Protein AF-0000000083955593 (afdb_homodimer)

Radius of gyration: 28.91 Å; Cα contacts (8 Å, |Δi|>4): 1420; chains: 2; bounding box: 57×105×72 Å

pLDDT: mean 96.42, std 5.98, range [35.53, 98.94]

Foldseek 3Di:
DPPPPQAEEEELDDLPLAVVLVVVLVVRHHYHYDPAQAQVSVLVCLVPVVQQHAEYEYEPVSCRGNNAADLVSLVRHHLNHAEYFYLAPARVSYDVVNCVVSRHFYFYFDQLLQQLLLVQQVVLQCCLQQVVVVVVVLVVVVNCVVCVVVVHDSDDGGHFQAPFEEEEEDCDSNNLSNCVVCVVRHHPAYEYEDPDDDDCVSCPRYHYDDLLVRQQGHQEYEYADEDDPVQFQCAEPVSLVSHAQQREYEYSYEQRSHPVVCQLVCCVVRSHNAYEYAYHHDPPDDDCSQCVGRSYHYHPNCSQVDSSSSNVSSSLSSQQVVCCSVPVGGPGTDPVCPPVD/DPPPPQAEEEELDDLPLAVVLVVVLVVRHHYHYDPAQAQVSVLVCLVPVVQQHAEYEYEPVSCRGNNAADLVSLVRHHLNHAEYEYLAPDRVSYDVVNCVVSRHFYFYFDQLLQQLLLVQQVVLQCCLQQVVVVVVVLVVVVQCVVCVVVVHDSDDGGHFQAPFEEEEEDCDSNNLSNCVVCVVRHHPAYEYEDPDDDDCVSCPRYHYDDLLVRQQGHQEYEYADEDDPVQFQCAEPVSLVSHAQQREYEYSYEQRSHPVVCQLVCCVVRSHNAYEYAYHHDPPDDDCSQCVGRSYHYHPNCSQVDSSSSNVSSSLSSQQVVCCSVPVGGPGTDPVCPPVD

Organism: NCBI:txid5486

Solvent-accessible surface area (backbone atoms only — not comparable to full-atom values): 34861 Å² total; per-residue (Å²): 129,87,72,71,77,72,45,23,33,35,27,54,49,84,56,82,68,26,55,71,55,51,55,58,47,48,74,69,28,47,75,40,75,60,78,54,74,29,38,70,49,34,55,55,32,22,67,53,86,41,37,69,31,25,32,36,39,35,39,77,75,24,40,70,25,53,42,60,46,33,60,70,51,51,70,45,51,32,90,53,39,40,38,38,28,34,49,32,70,71,58,86,57,46,48,60,65,49,33,50,75,70,65,29,48,48,28,43,32,62,73,52,48,15,59,45,34,20,52,45,46,51,40,33,51,48,33,28,43,41,35,44,60,56,32,25,52,36,43,77,69,58,41,33,44,58,23,53,77,68,76,40,72,71,57,80,78,24,42,56,45,61,84,28,29,40,28,30,41,20,59,53,70,40,29,44,41,34,48,58,37,49,59,63,60,46,45,70,39,43,35,30,29,56,97,61,83,69,55,68,85,74,38,64,85,44,41,83,48,55,66,66,56,46,35,51,62,26,42,29,40,39,39,45,48,77,73,47,88,85,31,48,38,55,44,28,70,69,52,55,66,51,30,34,78,41,22,31,42,30,36,67,46,48,21,46,26,35,40,63,85,48,45,51,62,37,40,75,71,37,43,32,49,17,37,12,29,30,42,48,65,52,68,63,54,74,59,65,74,50,62,69,38,80,42,39,43,52,36,71,60,50,40,52,48,17,54,58,35,44,23,43,31,43,39,46,33,52,46,23,51,50,33,24,76,73,70,76,42,56,73,42,65,38,78,92,51,65,86,73,117,127,85,73,72,79,71,46,23,33,36,26,55,50,83,59,82,69,27,54,69,56,50,55,59,46,48,75,70,27,46,78,39,74,60,77,54,74,29,39,70,50,34,55,55,31,22,67,56,86,41,38,68,30,25,31,37,38,35,40,77,75,24,39,70,26,52,43,59,46,33,61,71,50,50,72,46,51,31,90,52,40,39,37,38,29,33,48,30,71,70,58,86,58,44,50,60,64,50,35,50,75,70,64,29,49,48,28,42,32,62,73,53,47,15,58,43,33,21,54,43,46,52,40,32,50,48,33,26,43,41,33,44,58,56,31,25,52,38,42,76,70,61,41,33,45,57,23,51,75,67,76,41,72,72,58,79,78,24,45,55,44,62,84,28,29,39,27,31,40,21,61,52,72,39,28,42,41,35,47,58,38,49,60,62,61,46,45,69,39,42,36,31,30,55,100,61,82,69,55,69,85,73,39,63,85,44,40,83,46,53,66,68,55,47,35,50,60,25,44,30,40,39,37,45,46,76,74,46,90,83,32,48,38,54,43,29,70,68,53,55,65,51,30,34,78,43,22,30,42,31,36,67,46,49,21,46,27,34,40,64,85,48,45,51,62,38,40,75,70,37,44,32,48,16,37,11,27,31,45,48,65,50,66,64,54,73,58,64,74,48,63,68,38,80,41,40,44,52,36,73,61,50,41,51,47,18,55,59,34,44,24,44,30,43,39,47,34,51,47,24,52,50,34,24,76,72,69,75,42,56,72,41,64,38,78,92,51,63,86,72,116

Secondary structure (DSSP, 8-state):
------EEEEESS--TT-HHHHHHHTTTEEEEE----SHHHHHHHHTTTTTT--EEEE-GGGHHHH--B-HHHHHHS-TT--EEEESSS--TTB-HHHHHHTT-EEE---HHHHHHHHHHHHHHHHHHHHTHHHHHHHHHTTHHHHHHHTT--SS--B--SBT-EEEEE--SHHHHHHHHHHGGGTBSEEEEE-SSPPPHHHHTT-EE--HHHHHHH-SEEEE-PPPSTTTTT-BSHHHHHTSPTTEEEEE-S-GGGB-GGGHHHHHHTTSEEEEEES--TTTT---HHHHTSTTEEE-SS-TT-BHHHHHHHHHHHHHHHHHHHHHSS-SSB-GGGTTT-/----PPEEEEESS--TT-HHHHHHHTTTEEEEE----SHHHHHHHHTTTTTT--EEEE-GGGHHHH--B-HHHHHHS-TT--EEEESSS--TTB-HHHHHHTT-EEE---HHHHHHHHHHHHHHHHHHHHTHHHHHHHHHTTHHHHHHHTT--SS--B--SBT-EEEEE--SHHHHHHHHHHGGGTBSEEEEE-SSPPPHHHHTT-EE--HHHHHHH-SEEEE-PPPSTTTTT-BSHHHHHTSPTTEEEEE-S-GGGB-GGGHHHHHHTTSEEEEEES--TTTT---HHHHTSTTEEE-SS-TT-BHHHHHHHHHHHHHHHHHHHHHSS-SSB-GGGTTT-

Structure (mmCIF, N/CA/C/O backbone):
data_AF-0000000083955593-model_v1
#
loop_
_entity.id
_entity.type
_entity.pdbx_description
1 polymer 'Glyoxylate reductase 1'
#
loop_
_atom_site.group_PDB
_atom_site.id
_atom_site.type_symbol
_atom_site.label_atom_id
_atom_site.label_alt_id
_atom_site.label_comp_id
_atom_site.label_asym_id
_atom_site.label_entity_id
_atom_site.label_seq_id
_atom_site.pdbx_PDB_ins_code
_atom_site.Cartn_x
_atom_site.Cartn_y
_atom_site.Cartn_z
_atom_site.occupancy
_atom_site.B_iso_or_equiv
_atom_site.auth_seq_id
_atom_site.auth_comp_id
_atom_site.auth_asym_id
_atom_site.auth_atom_id
_atom_site.pdbx_PDB_model_num
ATOM 1 N N . MET A 1 1 ? 8.953 58.156 4.898 1 35.53 1 MET A N 1
ATOM 2 C CA . MET A 1 1 ? 8.812 56.781 4.457 1 35.53 1 MET A CA 1
ATOM 3 C C . MET A 1 1 ? 8.219 55.906 5.562 1 35.53 1 MET A C 1
ATOM 5 O O . MET A 1 1 ? 8.844 55.719 6.609 1 35.53 1 MET A O 1
ATOM 9 N N . THR A 1 2 ? 7 55.969 6.008 1 41.25 2 THR A N 1
ATOM 10 C CA . THR A 1 2 ? 6.309 55.406 7.164 1 41.25 2 THR A CA 1
ATOM 11 C C . THR A 1 2 ? 6.621 53.906 7.316 1 41.25 2 THR A C 1
ATOM 13 O O . THR A 1 2 ? 6.234 53.094 6.469 1 41.25 2 THR A O 1
ATOM 16 N N . THR A 1 3 ? 7.699 53.469 7.809 1 50.41 3 THR A N 1
ATOM 17 C CA . THR A 1 3 ? 8.312 52.125 7.84 1 50.41 3 THR A CA 1
ATOM 18 C C . THR A 1 3 ? 7.359 51.125 8.445 1 50.41 3 THR A C 1
ATOM 20 O O . THR A 1 3 ? 6.859 51.312 9.562 1 50.41 3 THR A O 1
ATOM 23 N N . LYS A 1 4 ? 6.516 50.5 7.645 1 64.75 4 LYS A N 1
ATOM 24 C CA . LYS A 1 4 ? 5.605 49.469 8.133 1 64.75 4 LYS A CA 1
ATOM 25 C C . LYS A 1 4 ? 6.258 48.625 9.234 1 64.75 4 LYS A C 1
ATOM 27 O O . LYS A 1 4 ? 7.41 48.219 9.102 1 64.75 4 LYS A O 1
ATOM 32 N N . PRO A 1 5 ? 5.566 48.688 10.422 1 82.88 5 PRO A N 1
ATOM 33 C CA . PRO A 1 5 ? 6.137 47.875 11.523 1 82.88 5 PRO A CA 1
ATOM 34 C C . PRO A 1 5 ? 6.52 46.469 11.094 1 82.88 5 PRO A C 1
ATOM 36 O O . PRO A 1 5 ? 5.875 45.906 10.211 1 82.88 5 PRO A O 1
ATOM 39 N N . ARG A 1 6 ? 7.656 46.094 11.438 1 93.44 6 ARG A N 1
ATOM 40 C CA . ARG A 1 6 ? 8.195 44.781 11.156 1 93.44 6 ARG A CA 1
ATOM 41 C C . ARG A 1 6 ? 7.258 43.688 11.656 1 93.44 6 ARG A C 1
ATOM 43 O O . ARG A 1 6 ? 6.75 43.781 12.781 1 93.44 6 ARG A O 1
ATOM 50 N N . ALA A 1 7 ? 6.926 42.75 10.812 1 97.81 7 ALA A N 1
ATOM 51 C CA . ALA A 1 7 ? 6.047 41.625 11.172 1 97.81 7 ALA A CA 1
ATOM 52 C C . ALA A 1 7 ? 6.594 40.875 12.367 1 97.81 7 ALA A C 1
ATOM 54 O O . ALA A 1 7 ? 7.809 40.719 12.508 1 97.81 7 ALA A O 1
ATOM 55 N N . LYS A 1 8 ? 5.703 40.5 13.273 1 98.62 8 LYS A N 1
ATOM 56 C CA . LYS A 1 8 ? 6.043 39.688 14.438 1 98.62 8 LYS A CA 1
ATOM 57 C C . LYS A 1 8 ? 5.27 38.375 14.438 1 98.62 8 LYS A C 1
ATOM 59 O O . LYS A 1 8 ? 4.047 38.375 14.609 1 98.62 8 LYS A O 1
ATOM 64 N N . VAL A 1 9 ? 6.035 37.281 14.305 1 98.75 9 VAL A N 1
ATOM 65 C CA . VAL A 1 9 ? 5.434 35.938 14.148 1 98.75 9 VAL A CA 1
ATOM 66 C C . VAL A 1 9 ? 5.562 35.156 15.461 1 98.75 9 VAL A C 1
ATOM 68 O O . VAL A 1 9 ? 6.672 34.906 15.922 1 98.75 9 VAL A O 1
ATOM 71 N N . LEU A 1 10 ? 4.441 34.844 16.047 1 98.69 10 LEU A N 1
ATOM 72 C CA . LEU A 1 10 ? 4.426 34 17.219 1 98.69 10 LEU A CA 1
ATOM 73 C C . LEU A 1 10 ? 4.34 32.531 16.844 1 98.69 10 LEU A C 1
ATOM 75 O O . LEU A 1 10 ? 3.375 32.094 16.188 1 98.69 10 LEU A O 1
ATOM 79 N N . ARG A 1 11 ? 5.316 31.766 17.219 1 97.31 11 ARG A N 1
ATOM 80 C CA . ARG A 1 11 ? 5.32 30.312 17.031 1 97.31 11 ARG A CA 1
ATOM 81 C C . ARG A 1 11 ? 4.855 29.594 18.281 1 97.31 11 ARG A C 1
ATOM 83 O O . ARG A 1 11 ? 5.5 29.672 19.328 1 97.31 11 ARG A O 1
ATOM 90 N N . THR A 1 12 ? 3.771 28.875 18.109 1 96.44 12 THR A N 1
ATOM 91 C CA . THR A 1 12 ? 3.283 28.141 19.281 1 96.44 12 THR A CA 1
ATOM 92 C C . THR A 1 12 ? 3.793 26.703 19.266 1 96.44 12 THR A C 1
ATOM 94 O O . THR A 1 12 ? 3.457 25.906 20.141 1 96.44 12 THR A O 1
ATOM 97 N N . SER A 1 13 ? 4.523 26.297 18.266 1 93.06 13 SER A N 1
ATOM 98 C CA . SER A 1 13 ? 5.207 25 18.125 1 93.06 13 SER A CA 1
ATOM 99 C C . SER A 1 13 ? 6.609 25.188 17.562 1 93.06 13 SER A C 1
ATOM 101 O O . SER A 1 13 ? 6.887 26.172 16.875 1 93.06 13 SER A O 1
ATOM 103 N N . PRO A 1 14 ? 7.5 24.328 17.844 1 90.56 14 PRO A N 1
ATOM 104 C CA . PRO A 1 14 ? 8.898 24.531 17.453 1 90.56 14 PRO A CA 1
ATOM 105 C C . PRO A 1 14 ? 9.117 24.406 15.945 1 90.56 14 PRO A C 1
ATOM 107 O O . PRO A 1 14 ? 10.031 25.031 15.398 1 90.56 14 PRO A O 1
ATOM 110 N N . PHE A 1 15 ? 8.383 23.609 15.234 1 95 15 PHE A N 1
ATOM 111 C CA . PHE A 1 15 ? 8.578 23.375 13.805 1 95 15 PHE A CA 1
ATOM 112 C C . PHE A 1 15 ? 10.023 22.969 13.516 1 95 15 PHE A C 1
ATOM 114 O O . PHE A 1 15 ? 10.68 23.578 12.672 1 95 15 PHE A O 1
ATOM 121 N N . SER A 1 16 ? 10.477 21.922 14.062 1 93.81 16 SER A N 1
ATOM 122 C CA . SER A 1 16 ? 11.883 21.578 14.203 1 93.81 16 SER A CA 1
ATOM 123 C C . SER A 1 16 ? 12.461 21.078 12.875 1 93.81 16 SER A C 1
ATOM 125 O O . SER A 1 16 ? 13.688 21.016 12.719 1 93.81 16 SER A O 1
ATOM 127 N N . LEU A 1 17 ? 11.68 20.828 11.875 1 96.38 17 LEU A N 1
ATOM 128 C CA . LEU A 1 17 ? 12.188 20.234 10.648 1 96.38 17 LEU A CA 1
ATOM 129 C C . LEU A 1 17 ? 12.367 21.297 9.562 1 96.38 17 LEU A C 1
ATOM 131 O O . LEU A 1 17 ? 12.781 20.984 8.445 1 96.38 17 LEU A O 1
ATOM 135 N N . SER A 1 18 ? 12.062 22.562 9.875 1 97.75 18 SER A N 1
ATOM 136 C CA . SER A 1 18 ? 12.086 23.594 8.844 1 97.75 18 SER A CA 1
ATOM 137 C C . SER A 1 18 ? 12.883 24.812 9.312 1 97.75 18 SER A C 1
ATOM 139 O O . SER A 1 18 ? 12.531 25.953 9 1 97.75 18 SER A O 1
ATOM 141 N N . GLU A 1 19 ? 13.914 24.625 10.047 1 96.75 19 GLU A N 1
ATOM 142 C CA . GLU A 1 19 ? 14.703 25.703 10.625 1 96.75 19 GLU A CA 1
ATOM 143 C C . GLU A 1 19 ? 15.25 26.625 9.539 1 96.75 19 GLU A C 1
ATOM 145 O O . GLU A 1 19 ? 15.281 27.844 9.719 1 96.75 19 GLU A O 1
ATOM 150 N N . SER A 1 20 ? 15.688 26.062 8.445 1 97.31 20 SER A N 1
ATOM 151 C CA . SER A 1 20 ? 16.25 26.859 7.367 1 97.31 20 SER A CA 1
ATOM 152 C C . SER A 1 20 ? 15.219 27.859 6.836 1 97.31 20 SER A C 1
ATOM 154 O O . SER A 1 20 ? 15.547 29.016 6.547 1 97.31 20 SER A O 1
ATOM 156 N N . LYS A 1 21 ? 14.047 27.375 6.734 1 97.88 21 LYS A N 1
ATOM 157 C CA . LYS A 1 21 ? 12.984 28.25 6.23 1 97.88 21 LYS A CA 1
ATOM 158 C C . LYS A 1 21 ? 12.648 29.344 7.234 1 97.88 21 LYS A C 1
ATOM 160 O O . LYS A 1 21 ? 12.383 30.484 6.848 1 97.88 21 LYS A O 1
ATOM 165 N N . TRP A 1 22 ? 12.68 29.062 8.484 1 98 22 TRP A N 1
ATOM 166 C CA . TRP A 1 22 ? 12.445 30.047 9.531 1 98 22 TRP A CA 1
ATOM 167 C C . TRP A 1 22 ? 13.562 31.078 9.57 1 98 22 TRP A C 1
ATOM 169 O O . TRP A 1 22 ? 13.312 32.281 9.797 1 98 22 TRP A O 1
ATOM 179 N N . ASN A 1 23 ? 14.742 30.578 9.328 1 97.75 23 ASN A N 1
ATOM 180 C CA . ASN A 1 23 ? 15.867 31.5 9.258 1 97.75 23 ASN A CA 1
ATOM 181 C C . ASN A 1 23 ? 15.711 32.5 8.125 1 97.75 23 ASN A C 1
ATOM 183 O O . ASN A 1 23 ? 16.062 33.688 8.266 1 97.75 23 ASN A O 1
ATOM 187 N N . GLU A 1 24 ? 15.242 32.031 7.066 1 98.12 24 GLU A N 1
ATOM 188 C CA . GLU A 1 24 ? 14.961 32.938 5.961 1 98.12 24 GLU A CA 1
ATOM 189 C C . GLU A 1 24 ? 13.883 33.969 6.344 1 98.12 24 GLU A C 1
ATOM 191 O O . GLU A 1 24 ? 13.984 35.156 5.996 1 98.12 24 GLU A O 1
ATOM 196 N N . LEU A 1 25 ? 12.883 33.5 7.039 1 98.25 25 LEU A N 1
ATOM 197 C CA . LEU A 1 25 ? 11.797 34.375 7.441 1 98.25 25 LEU A CA 1
ATOM 198 C C . LEU A 1 25 ? 12.297 35.438 8.406 1 98.25 25 LEU A C 1
ATOM 200 O O . LEU A 1 25 ? 11.82 36.594 8.383 1 98.25 25 LEU A O 1
ATOM 204 N N . ARG A 1 26 ? 13.281 35.125 9.203 1 97.94 26 ARG A N 1
ATOM 205 C CA . ARG A 1 26 ? 13.82 36.031 10.211 1 97.94 26 ARG A CA 1
ATOM 206 C C . ARG A 1 26 ? 14.469 37.25 9.562 1 97.94 26 ARG A C 1
ATOM 208 O O . ARG A 1 26 ? 14.664 38.281 10.219 1 97.94 26 ARG A O 1
ATOM 215 N N . LYS A 1 27 ? 14.719 37.156 8.336 1 97.69 27 LYS A N 1
ATOM 216 C CA . LYS A 1 27 ? 15.289 38.281 7.613 1 97.69 27 LYS A CA 1
ATOM 217 C C . LYS A 1 27 ? 14.25 39.375 7.426 1 97.69 27 LYS A C 1
ATOM 219 O O . LYS A 1 27 ? 14.602 40.562 7.281 1 97.69 27 LYS A O 1
ATOM 224 N N . ILE A 1 28 ? 13.031 39.031 7.504 1 97.38 28 ILE A N 1
ATOM 225 C CA . ILE A 1 28 ? 12.023 40.031 7.168 1 97.38 28 ILE A CA 1
ATOM 226 C C . ILE A 1 28 ? 11 40.125 8.297 1 97.38 28 ILE A C 1
ATOM 228 O O . ILE A 1 28 ? 10.086 40.969 8.242 1 97.38 28 ILE A O 1
ATOM 232 N N . ALA A 1 29 ? 11.125 39.281 9.336 1 98.38 29 ALA A N 1
ATOM 233 C CA . ALA A 1 29 ? 10.164 39.281 10.438 1 98.38 29 ALA A CA 1
ATOM 234 C C . ALA A 1 29 ? 10.836 38.875 11.742 1 98.38 29 ALA A C 1
ATOM 236 O O . ALA A 1 29 ? 11.891 38.219 11.742 1 98.38 29 ALA A O 1
ATOM 237 N N . ASP A 1 30 ? 10.258 39.344 12.852 1 98.31 30 ASP A N 1
ATOM 238 C CA . ASP A 1 30 ? 10.648 38.844 14.172 1 98.31 30 ASP A CA 1
ATOM 239 C C . ASP A 1 30 ? 9.883 37.594 14.523 1 98.31 30 ASP A C 1
ATOM 241 O O . ASP A 1 30 ? 8.648 37.594 14.586 1 98.31 30 ASP A O 1
ATOM 245 N N . VAL A 1 31 ? 10.641 36.5 14.719 1 98.19 31 VAL A N 1
ATOM 246 C CA . VAL A 1 31 ? 10.016 35.25 15.102 1 98.19 31 VAL A CA 1
ATOM 247 C C . VAL A 1 31 ? 10.156 35.031 16.609 1 98.19 31 VAL A C 1
ATOM 249 O O . VAL A 1 31 ? 11.266 35.062 17.141 1 98.19 31 VAL A O 1
ATOM 252 N N . ILE A 1 32 ? 9 34.906 17.234 1 97.31 32 ILE A N 1
ATOM 253 C CA . ILE A 1 32 ? 8.953 34.781 18.688 1 97.31 32 ILE A CA 1
ATOM 254 C C . ILE A 1 32 ? 8.406 33.406 19.062 1 97.31 32 ILE A C 1
ATOM 256 O O . ILE A 1 32 ? 7.348 33 18.578 1 97.31 32 ILE A O 1
ATOM 260 N N . ASP A 1 33 ? 9.109 32.688 19.953 1 97.19 33 ASP A N 1
ATOM 261 C CA . ASP A 1 33 ? 8.625 31.422 20.453 1 97.19 33 ASP A CA 1
ATOM 262 C C . ASP A 1 33 ? 7.664 31.609 21.641 1 97.19 33 ASP A C 1
ATOM 264 O O . ASP A 1 33 ? 7.957 32.375 22.562 1 97.19 33 ASP A O 1
ATOM 268 N N . CYS A 1 34 ? 6.586 30.984 21.531 1 97.69 34 CYS A N 1
ATOM 269 C CA . CYS A 1 34 ? 5.598 31.078 22.594 1 97.69 34 CYS A CA 1
ATOM 270 C C . CYS A 1 34 ? 6.121 30.469 23.891 1 97.69 34 CYS A C 1
ATOM 272 O O . CYS A 1 34 ? 6.625 29.344 23.891 1 97.69 34 CYS A O 1
ATOM 274 N N . GLU A 1 35 ? 5.945 31.188 24.984 1 97.12 35 GLU A N 1
ATOM 275 C CA . GLU A 1 35 ? 6.426 30.719 26.281 1 97.12 35 GLU A CA 1
ATOM 276 C C . GLU A 1 35 ? 5.266 30.391 27.219 1 97.12 35 GLU A C 1
ATOM 278 O O . GLU A 1 35 ? 5.473 29.859 28.312 1 97.12 35 GLU A O 1
ATOM 283 N N . SER A 1 36 ? 4.113 30.719 26.75 1 97.5 36 SER A N 1
ATOM 284 C CA . SER A 1 36 ? 2.945 30.359 27.547 1 97.5 36 SER A CA 1
ATOM 285 C C . SER A 1 36 ? 2.846 28.844 27.734 1 97.5 36 SER A C 1
ATOM 287 O O . SER A 1 36 ? 3.225 28.078 26.828 1 97.5 36 SER A O 1
ATOM 289 N N . THR A 1 37 ? 2.258 28.391 28.922 1 95.69 37 THR A N 1
ATOM 290 C CA . THR A 1 37 ? 2.264 26.953 29.219 1 95.69 37 THR A CA 1
ATOM 291 C C . THR A 1 37 ? 0.839 26.422 29.281 1 95.69 37 THR A C 1
ATOM 293 O O . THR A 1 37 ? 0.634 25.203 29.312 1 95.69 37 THR A O 1
ATOM 296 N N . ASN A 1 38 ? -0.075 27.312 29.328 1 96.81 38 ASN A N 1
ATOM 297 C CA . ASN A 1 38 ? -1.488 26.953 29.328 1 96.81 38 ASN A CA 1
ATOM 298 C C . ASN A 1 38 ? -2.355 28.078 28.75 1 96.81 38 ASN A C 1
ATOM 300 O O . ASN A 1 38 ? -1.863 29.172 28.484 1 96.81 38 ASN A O 1
ATOM 304 N N . ARG A 1 39 ? -3.604 27.812 28.578 1 97.75 39 ARG A N 1
ATOM 305 C CA . ARG A 1 39 ? -4.52 28.719 27.891 1 97.75 39 ARG A CA 1
ATOM 306 C C . ARG A 1 39 ? -4.656 30.031 28.656 1 97.75 39 ARG A C 1
ATOM 308 O O . ARG A 1 39 ? -4.645 31.109 28.047 1 97.75 39 ARG A O 1
ATOM 315 N N . ASP A 1 40 ? -4.77 29.984 30 1 97.88 40 ASP A N 1
ATOM 316 C CA . ASP A 1 40 ? -4.906 31.188 30.797 1 97.88 40 ASP A CA 1
ATOM 317 C C . ASP A 1 40 ? -3.688 32.094 30.641 1 97.88 40 ASP A C 1
ATOM 319 O O . ASP A 1 40 ? -3.826 33.312 30.484 1 97.88 40 ASP A O 1
ATOM 323 N N . GLU A 1 41 ? -2.576 31.5 30.719 1 98.19 41 GLU A N 1
ATOM 324 C CA . GLU A 1 41 ? -1.341 32.25 30.531 1 98.19 41 GLU A CA 1
ATOM 325 C C . GLU A 1 41 ? -1.25 32.812 29.109 1 98.19 41 GLU A C 1
ATOM 327 O O . GLU A 1 41 ? -0.79 33.938 28.922 1 98.19 41 GLU A O 1
ATOM 332 N N . PHE A 1 42 ? -1.646 32.062 28.156 1 98.31 42 PHE A N 1
ATOM 333 C CA . PHE A 1 42 ? -1.629 32.5 26.766 1 98.31 42 PHE A CA 1
ATOM 334 C C . PHE A 1 42 ? -2.496 33.75 26.578 1 98.31 42 PHE A C 1
ATOM 336 O O . PHE A 1 42 ? -2.068 34.719 25.953 1 98.31 42 PHE A O 1
ATOM 343 N N . ILE A 1 43 ? -3.672 33.688 27.125 1 98.12 43 ILE A N 1
ATOM 344 C CA . ILE A 1 43 ? -4.605 34.781 27.016 1 98.12 43 ILE A CA 1
ATOM 345 C C . ILE A 1 43 ? -3.992 36.031 27.656 1 98.12 43 ILE A C 1
ATOM 347 O O . ILE A 1 43 ? -4.047 37.125 27.078 1 98.12 43 ILE A O 1
ATOM 351 N N . ARG A 1 44 ? -3.4 35.906 28.797 1 97.94 44 ARG A N 1
ATOM 352 C CA . ARG A 1 44 ? -2.736 37.031 29.453 1 97.94 44 ARG A CA 1
ATOM 353 C C . ARG A 1 44 ? -1.585 37.562 28.609 1 97.94 44 ARG A C 1
ATOM 355 O O . ARG A 1 44 ? -1.422 38.781 28.469 1 97.94 44 ARG A O 1
ATOM 362 N N . ASP A 1 45 ? -0.831 36.656 28.062 1 98.25 45 ASP A N 1
ATOM 363 C CA . ASP A 1 45 ? 0.362 37 27.312 1 98.25 45 ASP A CA 1
ATOM 364 C C . ASP A 1 45 ? -0.009 37.719 26.016 1 98.25 45 ASP A C 1
ATOM 366 O O . ASP A 1 45 ? 0.759 38.531 25.5 1 98.25 45 ASP A O 1
ATOM 370 N N . LEU A 1 46 ? -1.162 37.406 25.453 1 98 46 LEU A N 1
ATOM 371 C CA . LEU A 1 46 ? -1.645 38.094 24.25 1 98 46 LEU A CA 1
ATOM 372 C C . LEU A 1 46 ? -1.815 39.562 24.484 1 98 46 LEU A C 1
ATOM 374 O O . LEU A 1 46 ? -1.784 40.375 23.531 1 98 46 LEU A O 1
ATOM 378 N N . GLN A 1 47 ? -1.922 39.969 25.719 1 96.06 47 GLN A N 1
ATOM 379 C CA . GLN A 1 47 ? -2.133 41.375 26.078 1 96.06 47 GLN A CA 1
ATOM 380 C C . GLN A 1 47 ? -0.84 42 26.562 1 96.06 47 GLN A C 1
ATOM 382 O O . GLN A 1 47 ? -0.798 43.219 26.812 1 96.06 47 GLN A O 1
ATOM 387 N N . THR A 1 48 ? 0.166 41.219 26.734 1 96.62 48 THR A N 1
ATOM 388 C CA . THR A 1 48 ? 1.419 41.719 27.281 1 96.62 48 THR A CA 1
ATOM 389 C C . THR A 1 48 ? 2.588 41.375 26.375 1 96.62 48 THR A C 1
ATOM 391 O O . THR A 1 48 ? 2.818 42.062 25.359 1 96.62 48 THR A O 1
ATOM 394 N N . LYS A 1 49 ? 3.08 40.094 26.516 1 95.5 49 LYS A N 1
ATOM 395 C CA . LYS A 1 49 ? 4.27 39.625 25.812 1 95.5 49 LYS A CA 1
ATOM 396 C C . LYS A 1 49 ? 4.035 39.594 24.297 1 95.5 49 LYS A C 1
ATOM 398 O O . LYS A 1 49 ? 4.965 39.781 23.516 1 95.5 49 LYS A O 1
ATOM 403 N N . TYR A 1 50 ? 2.84 39.281 23.969 1 98 50 TYR A N 1
ATOM 404 C CA . TYR A 1 50 ? 2.514 39.062 22.562 1 98 50 TYR A CA 1
ATOM 405 C C . TYR A 1 50 ? 1.561 40.125 22.062 1 98 50 TYR A C 1
ATOM 407 O O . TYR A 1 50 ? 0.787 39.906 21.141 1 98 50 TYR A O 1
ATOM 415 N N . ALA A 1 51 ? 1.556 41.344 22.578 1 97.38 51 ALA A N 1
ATOM 416 C CA . ALA A 1 51 ? 0.556 42.406 22.359 1 97.38 51 ALA A CA 1
ATOM 417 C C . ALA A 1 51 ? 0.712 43.031 20.984 1 97.38 51 ALA A C 1
ATOM 419 O O . ALA A 1 51 ? -0.176 43.75 20.531 1 97.38 51 ALA A O 1
ATOM 420 N N . ASP A 1 52 ? 1.753 42.812 20.25 1 97.56 52 ASP A N 1
ATOM 421 C CA . ASP A 1 52 ? 1.956 43.438 18.938 1 97.56 52 ASP A CA 1
ATOM 422 C C . ASP A 1 52 ? 2.275 42.375 17.875 1 97.56 52 ASP A C 1
ATOM 424 O O . ASP A 1 52 ? 2.898 42.688 16.859 1 97.56 52 ASP A O 1
ATOM 428 N N . ILE A 1 53 ? 1.952 41.094 18.172 1 98.5 53 ILE A N 1
ATOM 429 C CA . ILE A 1 53 ? 2.172 40.031 17.156 1 98.5 53 ILE A CA 1
ATOM 430 C C . ILE A 1 53 ? 1.27 40.281 15.953 1 98.5 53 ILE A C 1
ATOM 432 O O . ILE A 1 53 ? 0.169 40.844 16.094 1 98.5 53 ILE A O 1
ATOM 436 N N . THR A 1 54 ? 1.788 39.875 14.797 1 98.62 54 THR A N 1
ATOM 437 C CA . THR A 1 54 ? 1.041 40.094 13.562 1 98.62 54 THR A CA 1
ATOM 438 C C . THR A 1 54 ? 0.61 38.781 12.953 1 98.62 54 THR A C 1
ATOM 440 O O . THR A 1 54 ? -0.306 38.719 12.133 1 98.62 54 THR A O 1
ATOM 443 N N . ASN A 1 55 ? 1.293 37.688 13.273 1 98.81 55 ASN A N 1
ATOM 444 C CA . ASN A 1 55 ? 1.044 36.344 12.734 1 98.81 55 ASN A CA 1
ATOM 445 C C . ASN A 1 55 ? 1.18 35.281 13.82 1 98.81 55 ASN A C 1
ATOM 447 O O . ASN A 1 55 ? 2.023 35.406 14.711 1 98.81 55 ASN A O 1
ATOM 451 N N . ILE A 1 56 ? 0.412 34.281 13.703 1 98.81 56 ILE A N 1
ATOM 452 C CA . ILE A 1 56 ? 0.554 33.094 14.531 1 98.81 56 ILE A CA 1
ATOM 453 C C . ILE A 1 56 ? 0.825 31.875 13.648 1 98.81 56 ILE A C 1
ATOM 455 O O . ILE A 1 56 ? 0.15 31.672 12.641 1 98.81 56 ILE A O 1
ATOM 459 N N . ALA A 1 57 ? 1.848 31.156 13.953 1 98.69 57 ALA A N 1
ATOM 460 C CA . ALA A 1 57 ? 2.127 29.828 13.391 1 98.69 57 ALA A CA 1
ATOM 461 C C . ALA A 1 57 ? 1.891 28.734 14.43 1 98.69 57 ALA A C 1
ATOM 463 O O . ALA A 1 57 ? 2.436 28.797 15.539 1 98.69 57 ALA A O 1
ATOM 464 N N . ARG A 1 58 ? 1.115 27.781 14.07 1 98.06 58 ARG A N 1
ATOM 465 C CA . ARG A 1 58 ? 0.76 26.766 15.055 1 98.06 58 ARG A CA 1
ATOM 466 C C . ARG A 1 58 ? 0.611 25.391 14.398 1 98.06 58 ARG A C 1
ATOM 468 O O . ARG A 1 58 ? 0.511 25.281 13.18 1 98.06 58 ARG A O 1
ATOM 475 N N . ASP A 1 59 ? 0.65 24.297 15.195 1 95.31 59 ASP A N 1
ATOM 476 C CA . ASP A 1 59 ? 0.283 22.953 14.789 1 95.31 59 ASP A CA 1
ATOM 477 C C . ASP A 1 59 ? -0.657 22.297 15.805 1 95.31 59 ASP A C 1
ATOM 479 O O . ASP A 1 59 ? -1.241 22.984 16.641 1 95.31 59 ASP A O 1
ATOM 483 N N . PHE A 1 60 ? -0.89 21.047 15.688 1 89.62 60 PHE A N 1
ATOM 484 C CA . PHE A 1 60 ? -1.876 20.344 16.5 1 89.62 60 PHE A CA 1
ATOM 485 C C . PHE A 1 60 ? -1.434 20.297 17.969 1 89.62 60 PHE A C 1
ATOM 487 O O . PHE A 1 60 ? -2.268 20.328 18.875 1 89.62 60 PHE A O 1
ATOM 494 N N . ASP A 1 61 ? -0.16 20.344 18.188 1 89.56 61 ASP A N 1
ATOM 495 C CA . ASP A 1 61 ? 0.371 20.25 19.547 1 89.56 61 ASP A CA 1
ATOM 496 C C . ASP A 1 61 ? 0.126 21.547 20.312 1 89.56 61 ASP A C 1
ATOM 498 O O . ASP A 1 61 ? 0.215 21.578 21.547 1 89.56 61 ASP A O 1
ATOM 502 N N . SER A 1 62 ? -0.207 22.578 19.594 1 94.62 62 SER A N 1
ATOM 503 C CA . SER A 1 62 ? -0.473 23.891 20.203 1 94.62 62 SER A CA 1
ATOM 504 C C . SER A 1 62 ? -1.708 23.844 21.094 1 94.62 62 SER A C 1
ATOM 506 O O . SER A 1 62 ? -1.915 24.719 21.938 1 94.62 62 SER A O 1
ATOM 508 N N . LEU A 1 63 ? -2.502 22.797 20.875 1 92.88 63 LEU A N 1
ATOM 509 C CA . LEU A 1 63 ? -3.746 22.688 21.625 1 92.88 63 LEU A CA 1
ATOM 510 C C . LEU A 1 63 ? -3.471 22.641 23.125 1 92.88 63 LEU A C 1
ATOM 512 O O . LEU A 1 63 ? -4.25 23.156 23.922 1 92.88 63 LEU A O 1
ATOM 516 N N . ALA A 1 64 ? -2.396 22.062 23.516 1 90.75 64 ALA A N 1
ATOM 517 C CA . ALA A 1 64 ? -2.053 21.922 24.922 1 90.75 64 ALA A CA 1
ATOM 518 C C . ALA A 1 64 ? -1.745 23.281 25.562 1 90.75 64 ALA A C 1
ATOM 520 O O . ALA A 1 64 ? -1.884 23.438 26.781 1 90.75 64 ALA A O 1
ATOM 521 N N . ILE A 1 65 ? -1.416 24.281 24.766 1 94.62 65 ILE A N 1
ATOM 522 C CA . ILE A 1 65 ? -1.01 25.594 25.25 1 94.62 65 ILE A CA 1
ATOM 523 C C . ILE A 1 65 ? -2.172 26.578 25.109 1 94.62 65 ILE A C 1
ATOM 525 O O . ILE A 1 65 ? -2.564 27.219 26.078 1 94.62 65 ILE A O 1
ATOM 529 N N . THR A 1 66 ? -2.752 26.594 23.984 1 96.62 66 THR A N 1
ATOM 530 C CA . THR A 1 66 ? -3.684 27.656 23.672 1 96.62 66 THR A CA 1
ATOM 531 C C . THR A 1 66 ? -5.125 27.203 23.859 1 96.62 66 THR A C 1
ATOM 533 O O . THR A 1 66 ? -6.039 28.031 23.938 1 96.62 66 THR A O 1
ATOM 536 N N . GLY A 1 67 ? -5.305 25.828 23.906 1 94.69 67 GLY A N 1
ATOM 537 C CA . GLY A 1 67 ? -6.648 25.359 23.609 1 94.69 67 GLY A CA 1
ATOM 538 C C . GLY A 1 67 ? -7.082 25.625 22.188 1 94.69 67 GLY A C 1
ATOM 539 O O . GLY A 1 67 ? -6.25 25.891 21.312 1 94.69 67 GLY A O 1
ATOM 540 N N . ARG A 1 68 ? -8.344 25.453 22 1 96 68 ARG A N 1
ATOM 541 C CA . ARG A 1 68 ? -8.875 25.781 20.688 1 96 68 ARG A CA 1
ATOM 542 C C . ARG A 1 68 ? -8.781 27.281 20.422 1 96 68 ARG A C 1
ATOM 544 O O . ARG A 1 68 ? -8.938 28.094 21.328 1 96 68 ARG A O 1
ATOM 551 N N . LEU A 1 69 ? -8.438 27.656 19.219 1 98.06 69 LEU A N 1
ATOM 552 C CA . LEU A 1 69 ? -8.594 29.047 18.797 1 98.06 69 LEU A CA 1
ATOM 553 C C . LEU A 1 69 ? -10.047 29.359 18.453 1 98.06 69 LEU A C 1
ATOM 555 O O . LEU A 1 69 ? -10.492 29.094 17.328 1 98.06 69 LEU A O 1
ATOM 559 N N . ASP A 1 70 ? -10.734 29.875 19.453 1 97.75 70 ASP A N 1
ATOM 560 C CA . ASP A 1 70 ? -12.18 30.094 19.359 1 97.75 70 ASP A CA 1
ATOM 561 C C . ASP A 1 70 ? -12.523 31.562 19.594 1 97.75 70 ASP A C 1
ATOM 563 O O . ASP A 1 70 ? -11.656 32.438 19.516 1 97.75 70 ASP A O 1
ATOM 567 N N . ALA A 1 71 ? -13.844 31.828 19.828 1 98.12 71 ALA A N 1
ATOM 568 C CA . ALA A 1 71 ? -14.336 33.188 20 1 98.12 71 ALA A CA 1
ATOM 569 C C . ALA A 1 71 ? -13.664 33.875 21.188 1 98.12 71 ALA A C 1
ATOM 571 O O . ALA A 1 71 ? -13.406 35.094 21.141 1 98.12 71 ALA A O 1
ATOM 572 N N . GLU A 1 72 ? -13.43 33.094 22.188 1 98.31 72 GLU A N 1
ATOM 573 C CA . GLU A 1 72 ? -12.773 33.688 23.359 1 98.31 72 GLU A CA 1
ATOM 574 C C . GLU A 1 72 ? -11.383 34.188 23 1 98.31 72 GLU A C 1
ATOM 576 O O . GLU A 1 72 ? -11.031 35.344 23.359 1 98.31 72 GLU A O 1
ATOM 581 N N . ILE A 1 73 ? -10.578 33.375 22.344 1 98.5 73 ILE A N 1
ATOM 582 C CA . ILE A 1 73 ? -9.234 33.812 21.969 1 98.5 73 ILE A CA 1
ATOM 583 C C . ILE A 1 73 ? -9.312 35 21.016 1 98.5 73 ILE A C 1
ATOM 585 O O . ILE A 1 73 ? -8.516 35.938 21.125 1 98.5 73 ILE A O 1
ATOM 589 N N . ALA A 1 74 ? -10.227 35 20.094 1 98.38 74 ALA A N 1
ATOM 590 C CA . ALA A 1 74 ? -10.391 36.094 19.125 1 98.38 74 ALA A CA 1
ATOM 591 C C . ALA A 1 74 ? -10.609 37.406 19.828 1 98.38 74 ALA A C 1
ATOM 593 O O . ALA A 1 74 ? -10.188 38.469 19.328 1 98.38 74 ALA A O 1
ATOM 594 N N . LYS A 1 75 ? -11.219 37.375 20.969 1 97.88 75 LYS A N 1
ATOM 595 C CA . LYS A 1 75 ? -11.5 38.594 21.734 1 97.88 75 LYS A CA 1
ATOM 596 C C . LYS A 1 75 ? -10.227 39.156 22.359 1 97.88 75 LYS A C 1
ATOM 598 O O . LYS A 1 75 ? -10.164 40.344 22.688 1 97.88 75 LYS A O 1
ATOM 603 N N . HIS A 1 76 ? -9.297 38.344 22.516 1 98 76 HIS A N 1
ATOM 604 C CA . HIS A 1 76 ? -8.141 38.75 23.312 1 98 76 HIS A CA 1
ATOM 605 C C . HIS A 1 76 ? -6.934 39 22.422 1 98 76 HIS A C 1
ATOM 607 O O . HIS A 1 76 ? -5.938 39.594 22.859 1 98 76 HIS A O 1
ATOM 613 N N . VAL A 1 77 ? -6.941 38.562 21.156 1 98.12 77 VAL A N 1
ATOM 614 C CA . VAL A 1 77 ? -5.781 38.781 20.297 1 98.12 77 VAL A CA 1
ATOM 615 C C . VAL A 1 77 ? -5.582 40.25 20.031 1 98.12 77 VAL A C 1
ATOM 617 O O . VAL A 1 77 ? -6.543 41.031 20.031 1 98.12 77 VAL A O 1
ATOM 620 N N . PRO A 1 78 ? -4.324 40.719 19.922 1 98 78 PRO A N 1
ATOM 621 C CA . PRO A 1 78 ? -4.09 42.125 19.609 1 98 78 PRO A CA 1
ATOM 622 C C . PRO A 1 78 ? -4.645 42.5 18.234 1 98 78 PRO A C 1
ATOM 624 O O . PRO A 1 78 ? -4.738 41.656 17.344 1 98 78 PRO A O 1
ATOM 627 N N . SER A 1 79 ? -4.938 43.75 18.047 1 97.25 79 SER A N 1
ATOM 628 C CA . SER A 1 79 ? -5.48 44.281 16.797 1 97.25 79 SER A CA 1
ATOM 629 C C . SER A 1 79 ? -4.465 44.156 15.664 1 97.25 79 SER A C 1
ATOM 631 O O . SER A 1 79 ? -4.824 44.25 14.492 1 97.25 79 SER A O 1
ATOM 633 N N . THR A 1 80 ? -3.23 43.906 16.016 1 97.88 80 THR A N 1
ATOM 634 C CA . THR A 1 80 ? -2.166 43.812 15.016 1 97.88 80 THR A CA 1
ATOM 635 C C . THR A 1 80 ? -2.162 42.438 14.359 1 97.88 80 THR A C 1
ATOM 637 O O . THR A 1 80 ? -1.533 42.25 13.312 1 97.88 80 THR A O 1
ATOM 640 N N . LEU A 1 81 ? -2.867 41.438 14.93 1 98.56 81 LEU A N 1
ATOM 641 C CA . LEU A 1 81 ? -2.877 40.094 14.359 1 98.56 81 LEU A CA 1
ATOM 642 C C . LEU A 1 81 ? -3.578 40.062 13.008 1 98.56 81 LEU A C 1
ATOM 644 O O . LEU A 1 81 ? -4.695 40.562 12.883 1 98.56 81 LEU A O 1
ATOM 648 N N . LYS A 1 82 ? -2.881 39.406 12.047 1 98.5 82 LYS A N 1
ATOM 649 C CA . LYS A 1 82 ? -3.43 39.438 10.695 1 98.5 82 LYS A CA 1
ATOM 650 C C . LYS A 1 82 ? -3.6 38.031 10.141 1 98.5 82 LYS A C 1
ATOM 652 O O . LYS A 1 82 ? -4.43 37.812 9.266 1 98.5 82 LYS A O 1
ATOM 657 N N . THR A 1 83 ? -2.775 37.094 10.641 1 98.81 83 THR A N 1
ATOM 658 C CA . THR A 1 83 ? -2.883 35.75 10.07 1 98.81 83 THR A CA 1
ATOM 659 C C . THR A 1 83 ? -2.723 34.688 11.156 1 98.81 83 THR A C 1
ATOM 661 O O . THR A 1 83 ? -2.039 34.938 12.156 1 98.81 83 THR A O 1
ATOM 664 N N . ILE A 1 84 ? -3.379 33.594 11.008 1 98.81 84 ILE A N 1
ATOM 665 C CA . ILE A 1 84 ? -3.145 32.344 11.688 1 98.81 84 ILE A CA 1
ATOM 666 C C . ILE A 1 84 ? -2.824 31.25 10.664 1 98.81 84 ILE A C 1
ATOM 668 O O . ILE A 1 84 ? -3.662 30.922 9.82 1 98.81 84 ILE A O 1
ATOM 672 N N . SER A 1 85 ? -1.616 30.75 10.711 1 98.75 85 SER A N 1
ATOM 673 C CA . SER A 1 85 ? -1.188 29.688 9.812 1 98.75 85 SER A CA 1
ATOM 674 C C . SER A 1 85 ? -1.069 28.344 10.547 1 98.75 85 SER A C 1
ATOM 676 O O . SER A 1 85 ? -0.212 28.188 11.414 1 98.75 85 SER A O 1
ATOM 678 N N . HIS A 1 86 ? -1.887 27.422 10.156 1 98.19 86 HIS A N 1
ATOM 679 C CA . HIS A 1 86 ? -1.973 26.141 10.836 1 98.19 86 HIS A CA 1
ATOM 680 C C . HIS A 1 86 ? -1.265 25.047 10.039 1 98.19 86 HIS A C 1
ATOM 682 O O . HIS A 1 86 ? -1.48 24.922 8.836 1 98.19 86 HIS A O 1
ATOM 688 N N . CYS A 1 87 ? -0.427 24.266 10.742 1 97.81 87 CYS A N 1
ATOM 689 C CA . CYS A 1 87 ? 0.302 23.172 10.133 1 97.81 87 CYS A CA 1
ATOM 690 C C . CYS A 1 87 ? -0.541 21.891 10.125 1 97.81 87 CYS A C 1
ATOM 692 O O . CYS A 1 87 ? -0.274 20.969 10.883 1 97.81 87 CYS A O 1
ATOM 694 N N . GLY A 1 88 ? -1.437 21.781 9.172 1 95.12 88 GLY A N 1
ATOM 695 C CA . GLY A 1 88 ? -2.312 20.625 8.977 1 95.12 88 GLY A CA 1
ATOM 696 C C . GLY A 1 88 ? -3.318 20.828 7.859 1 95.12 88 GLY A C 1
ATOM 697 O O . GLY A 1 88 ? -3.748 21.953 7.598 1 95.12 88 GLY A O 1
ATOM 698 N N . ALA A 1 89 ? -3.635 19.734 7.219 1 92.25 89 ALA A N 1
ATOM 699 C CA . ALA A 1 89 ? -4.73 19.797 6.258 1 92.25 89 ALA A CA 1
ATOM 700 C C . ALA A 1 89 ? -6.043 20.172 6.949 1 92.25 89 ALA A C 1
ATOM 702 O O . ALA A 1 89 ? -6.781 21.031 6.473 1 92.25 89 ALA A O 1
ATOM 703 N N . GLY A 1 90 ? -6.309 19.375 7.988 1 89.12 90 GLY A N 1
ATOM 704 C CA . GLY A 1 90 ? -7.43 19.719 8.844 1 89.12 90 GLY A CA 1
ATOM 705 C C . GLY A 1 90 ? -7.086 20.781 9.883 1 89.12 90 GLY A C 1
ATOM 706 O O . GLY A 1 90 ? -5.965 20.812 10.398 1 89.12 90 GLY A O 1
ATOM 707 N N . TYR A 1 91 ? -7.977 21.625 10.188 1 93.25 91 TYR A N 1
ATOM 708 C CA . TYR A 1 91 ? -7.789 22.719 11.133 1 93.25 91 TYR A CA 1
ATOM 709 C C . TYR A 1 91 ? -8.984 22.828 12.07 1 93.25 91 TYR A C 1
ATOM 711 O O . TYR A 1 91 ? -9.406 23.938 12.414 1 93.25 91 TYR A O 1
ATOM 719 N N . ASP A 1 92 ? -9.492 21.688 12.445 1 88.25 92 ASP A N 1
ATOM 720 C CA . ASP A 1 92 ? -10.719 21.594 13.234 1 88.25 92 ASP A CA 1
ATOM 721 C C . ASP A 1 92 ? -10.508 22.188 14.633 1 88.25 92 ASP A C 1
ATOM 723 O O . ASP A 1 92 ? -11.477 22.422 15.359 1 88.25 92 ASP A O 1
ATOM 727 N N . GLN A 1 93 ? -9.273 22.516 15.023 1 91.56 93 GLN A N 1
ATOM 728 C CA . GLN A 1 93 ? -8.961 23.141 16.312 1 91.56 93 GLN A CA 1
ATOM 729 C C . GLN A 1 93 ? -9.172 24.641 16.266 1 91.56 93 GLN A C 1
ATOM 731 O O . GLN A 1 93 ? -9.055 25.328 17.281 1 91.56 93 GLN A O 1
ATOM 736 N N . ILE A 1 94 ? -9.523 25.188 15.102 1 96.25 94 ILE A N 1
ATOM 737 C CA . ILE A 1 94 ? -9.719 26.609 14.898 1 96.25 94 ILE A CA 1
ATOM 738 C C . ILE A 1 94 ? -11.156 26.891 14.477 1 96.25 94 ILE A C 1
ATOM 740 O O . ILE A 1 94 ? -11.641 26.344 13.484 1 96.25 94 ILE A O 1
ATOM 744 N N . ASP A 1 95 ? -11.844 27.672 15.312 1 96.12 95 ASP A N 1
ATOM 745 C CA . ASP A 1 95 ? -13.086 28.266 14.828 1 96.12 95 ASP A CA 1
ATOM 746 C C . ASP A 1 95 ? -12.805 29.453 13.914 1 96.12 95 ASP A C 1
ATOM 748 O O . ASP A 1 95 ? -12.43 30.531 14.383 1 96.12 95 ASP A O 1
ATOM 752 N N . VAL A 1 96 ? -13.117 29.344 12.68 1 96.94 96 VAL A N 1
ATOM 753 C CA . VAL A 1 96 ? -12.672 30.297 11.68 1 96.94 96 VAL A CA 1
ATOM 754 C C . VAL A 1 96 ? -13.508 31.578 11.773 1 96.94 96 VAL A C 1
ATOM 756 O O . VAL A 1 96 ? -12.984 32.688 11.602 1 96.94 96 VAL A O 1
ATOM 759 N N . ALA A 1 97 ? -14.734 31.5 12.109 1 96.94 97 ALA A N 1
ATOM 760 C CA . ALA A 1 97 ? -15.695 32.594 12.016 1 96.94 97 ALA A CA 1
ATOM 761 C C . ALA A 1 97 ? -15.281 33.75 12.898 1 96.94 97 ALA A C 1
ATOM 763 O O . ALA A 1 97 ? -15.25 34.906 12.445 1 96.94 97 ALA A 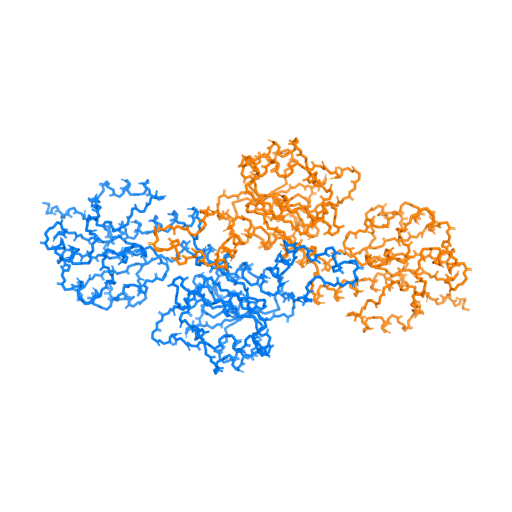O 1
ATOM 764 N N . PRO A 1 98 ? -14.938 33.531 14.148 1 98.38 98 PRO A N 1
ATOM 765 C CA . PRO A 1 98 ? -14.555 34.688 14.992 1 98.38 98 PRO A CA 1
ATOM 766 C C . PRO A 1 98 ? -13.336 35.438 14.469 1 98.38 98 PRO A C 1
ATOM 768 O O . PRO A 1 98 ? -13.211 36.625 14.672 1 98.38 98 PRO A O 1
ATOM 771 N N . PHE A 1 99 ? -12.438 34.781 13.812 1 98.62 99 PHE A N 1
ATOM 772 C CA . PHE A 1 99 ? -11.227 35.406 13.289 1 98.62 99 PHE A CA 1
ATOM 773 C C . PHE A 1 99 ? -11.516 36.125 11.969 1 98.62 99 PHE A C 1
ATOM 775 O O . PHE A 1 99 ? -10.906 37.156 11.672 1 98.62 99 PHE A O 1
ATOM 782 N N . THR A 1 100 ? -12.461 35.531 11.219 1 98.38 100 THR A N 1
ATOM 783 C CA . THR A 1 100 ? -12.945 36.25 10.039 1 98.38 100 THR A CA 1
ATOM 784 C C . THR A 1 100 ? -13.516 37.625 10.422 1 98.38 100 THR A C 1
ATOM 786 O O . THR A 1 100 ? -13.242 38.625 9.75 1 98.38 100 THR A O 1
ATOM 789 N N . GLU A 1 101 ? -14.266 37.688 11.461 1 98.12 101 GLU A N 1
ATOM 790 C CA . GLU A 1 101 ? -14.953 38.906 11.914 1 98.12 101 GLU A CA 1
ATOM 791 C C . GLU A 1 101 ? -13.953 40 12.266 1 98.12 101 GLU A C 1
ATOM 793 O O . GLU A 1 101 ? -14.266 41.188 12.148 1 98.12 101 GLU A O 1
ATOM 798 N N . ILE A 1 102 ? -12.82 39.656 12.633 1 98.19 102 ILE A N 1
ATOM 799 C CA . ILE A 1 102 ? -11.859 40.688 13.055 1 98.19 102 ILE A CA 1
ATOM 800 C C . ILE A 1 102 ? -10.781 40.844 11.984 1 98.19 102 ILE A C 1
ATOM 802 O O . ILE A 1 102 ? -9.719 41.406 12.242 1 98.19 102 ILE A O 1
ATOM 806 N N . GLY A 1 103 ? -10.961 40.25 10.82 1 98.19 103 GLY A N 1
ATOM 807 C CA . GLY A 1 103 ? -10.117 40.5 9.656 1 98.19 103 GLY A CA 1
ATOM 808 C C . GLY A 1 103 ? -8.852 39.656 9.641 1 98.19 103 GLY A C 1
ATOM 809 O O . GLY A 1 103 ? -7.852 40.062 9.047 1 98.19 103 GLY A O 1
ATOM 810 N N . VAL A 1 104 ? -8.836 38.531 10.328 1 98.81 104 VAL A N 1
ATOM 811 C CA . VAL A 1 104 ? -7.672 37.656 10.398 1 98.81 104 VAL A CA 1
ATOM 812 C C . VAL A 1 104 ? -7.801 36.531 9.359 1 98.81 104 VAL A C 1
ATOM 814 O O . VAL A 1 104 ? -8.805 35.812 9.32 1 98.81 104 VAL A O 1
ATOM 817 N N . GLN A 1 105 ? -6.754 36.375 8.492 1 98.81 105 GLN A N 1
ATOM 818 C CA . GLN A 1 105 ? -6.711 35.281 7.508 1 98.81 105 GLN A CA 1
ATOM 819 C C . GLN A 1 105 ? -6.219 34 8.133 1 98.81 105 GLN A C 1
ATOM 821 O O . GLN A 1 105 ? -5.203 33.969 8.836 1 98.81 105 GLN A O 1
ATOM 826 N N . VAL A 1 106 ? -6.996 32.938 7.938 1 98.75 106 VAL A N 1
ATOM 827 C CA . VAL A 1 106 ? -6.621 31.609 8.438 1 98.75 106 VAL A CA 1
ATOM 828 C C . VAL A 1 106 ? -6.164 30.734 7.273 1 98.75 106 VAL A C 1
ATOM 830 O O . VAL A 1 106 ? -6.844 30.656 6.246 1 98.75 106 VAL A O 1
ATOM 833 N N . SER A 1 107 ? -4.973 30.188 7.426 1 98.44 107 SER A N 1
ATOM 834 C CA . SER A 1 107 ? -4.441 29.312 6.387 1 98.44 107 SER A CA 1
ATOM 835 C C . SER A 1 107 ? -4.137 27.922 6.934 1 98.44 107 SER A C 1
ATOM 837 O O . SER A 1 107 ? -3.945 27.75 8.141 1 98.44 107 SER A O 1
ATOM 839 N N . ASN A 1 108 ? -4.219 26.922 6.098 1 97 108 ASN A N 1
ATOM 840 C CA . ASN A 1 108 ? -3.848 25.531 6.395 1 97 108 ASN A CA 1
ATOM 841 C C . ASN A 1 108 ? -2.908 24.969 5.336 1 97 108 ASN A C 1
ATOM 843 O O . ASN A 1 108 ? -2.467 25.688 4.438 1 97 108 ASN A O 1
ATOM 847 N N . VAL A 1 109 ? -2.473 23.75 5.562 1 97.38 109 VAL A N 1
ATOM 848 C CA . VAL A 1 109 ? -1.576 23.078 4.625 1 97.38 109 VAL A CA 1
ATOM 849 C C . VAL A 1 109 ? -2.391 22.266 3.615 1 97.38 109 VAL A C 1
ATOM 851 O O . VAL A 1 109 ? -3.201 21.422 4 1 97.38 109 VAL A O 1
ATOM 854 N N . THR A 1 110 ? -2.178 22.484 2.309 1 95.12 110 THR A N 1
ATOM 855 C CA . THR A 1 110 ? -3.002 21.812 1.311 1 95.12 110 THR A CA 1
ATOM 856 C C . THR A 1 110 ? -2.156 20.891 0.449 1 95.12 110 THR A C 1
ATOM 858 O O . THR A 1 110 ? -2.156 19.672 0.656 1 95.12 110 THR A O 1
ATOM 861 N N . ASP A 1 111 ? -1.128 21.375 -0.266 1 96.12 111 ASP A N 1
ATOM 862 C CA . ASP A 1 111 ? -0.394 20.609 -1.266 1 96.12 111 ASP A CA 1
ATOM 863 C C . ASP A 1 111 ? 0.545 19.609 -0.604 1 96.12 111 ASP A C 1
ATOM 865 O O . ASP A 1 111 ? 0.568 18.438 -0.979 1 96.12 111 ASP A O 1
ATOM 869 N N . PRO A 1 112 ? 1.227 19.984 0.418 1 97.12 112 PRO A N 1
ATOM 870 C CA . PRO A 1 112 ? 2.254 19.109 0.982 1 97.12 112 PRO A CA 1
ATOM 871 C C . PRO A 1 112 ? 1.669 17.844 1.61 1 97.12 112 PRO A C 1
ATOM 873 O O . PRO A 1 112 ? 2.383 16.859 1.796 1 97.12 112 PRO A O 1
ATOM 876 N N . VAL A 1 113 ? 0.404 17.891 1.939 1 97.06 113 VAL A N 1
ATOM 877 C CA . VAL A 1 113 ? -0.178 16.75 2.658 1 97.06 113 VAL A CA 1
ATOM 878 C C . VAL A 1 113 ? -0.74 15.742 1.661 1 97.06 113 VAL A C 1
ATOM 880 O O . VAL A 1 113 ? -1.032 14.602 2.025 1 97.06 113 VAL A O 1
ATOM 883 N N . ALA A 1 114 ? -0.923 16.125 0.382 1 97 114 ALA A N 1
ATOM 884 C CA . ALA A 1 114 ? -1.662 15.328 -0.586 1 97 114 ALA A CA 1
ATOM 885 C C . ALA A 1 114 ? -0.952 14 -0.854 1 97 114 ALA A C 1
ATOM 887 O O . ALA A 1 114 ? -1.548 12.93 -0.718 1 97 114 ALA A O 1
ATOM 888 N N . GLY A 1 115 ? 0.331 14.078 -1.203 1 97.62 115 GLY A N 1
ATOM 889 C CA . GLY A 1 115 ? 1.101 12.891 -1.542 1 97.62 115 GLY A CA 1
ATOM 890 C C . GLY A 1 115 ? 1.172 11.883 -0.411 1 97.62 115 GLY A C 1
ATOM 891 O O . GLY A 1 115 ? 0.692 10.758 -0.546 1 97.62 115 GLY A O 1
ATOM 892 N N . PRO A 1 116 ? 1.709 12.32 0.736 1 98.25 116 PRO A N 1
ATOM 893 C CA . PRO A 1 116 ? 1.867 11.383 1.852 1 98.25 116 PRO A CA 1
ATOM 894 C C . PRO A 1 116 ? 0.537 10.805 2.332 1 98.25 116 PRO A C 1
ATOM 896 O O . PRO A 1 116 ? 0.465 9.633 2.701 1 98.25 116 PRO A O 1
ATOM 899 N N . THR A 1 117 ? -0.507 11.562 2.375 1 98.31 117 THR A N 1
ATOM 900 C CA . THR A 1 117 ? -1.816 11.07 2.791 1 98.31 117 THR A CA 1
ATOM 901 C C . THR A 1 117 ? -2.359 10.062 1.783 1 98.31 117 THR A C 1
ATOM 903 O O . THR A 1 117 ? -2.959 9.055 2.168 1 98.31 117 THR A O 1
ATOM 906 N N . ALA A 1 118 ? -2.139 10.367 0.514 1 98.69 118 ALA A N 1
ATOM 907 C CA . ALA A 1 118 ? -2.57 9.445 -0.533 1 98.69 118 ALA A CA 1
ATOM 908 C C . ALA A 1 118 ? -1.819 8.125 -0.44 1 98.69 118 ALA A C 1
ATOM 910 O O . ALA A 1 118 ? -2.398 7.055 -0.662 1 98.69 118 ALA A O 1
ATOM 911 N N . ASP A 1 119 ? -0.506 8.164 -0.157 1 98.81 119 ASP A N 1
ATOM 912 C CA . ASP A 1 119 ? 0.259 6.941 0.067 1 98.81 119 ASP A CA 1
ATOM 913 C C . ASP A 1 119 ? -0.386 6.078 1.151 1 98.81 119 ASP A C 1
ATOM 915 O O . ASP A 1 119 ? -0.494 4.859 1.001 1 98.81 119 ASP A O 1
ATOM 919 N N . THR A 1 120 ? -0.813 6.734 2.219 1 98.81 120 THR A N 1
ATOM 920 C CA . THR A 1 120 ? -1.458 6.059 3.338 1 98.81 120 THR A CA 1
ATOM 921 C C . THR A 1 120 ? -2.77 5.41 2.896 1 98.81 120 THR A C 1
ATOM 923 O O . THR A 1 120 ? -3.059 4.27 3.264 1 98.81 120 THR A O 1
ATOM 926 N N . ALA A 1 121 ? -3.5 6.121 2.082 1 98.88 121 ALA A N 1
ATOM 927 C CA . ALA A 1 121 ? -4.758 5.59 1.567 1 98.88 121 ALA A CA 1
ATOM 928 C C . ALA A 1 121 ? -4.527 4.316 0.755 1 98.88 121 ALA A C 1
ATOM 930 O O . ALA A 1 121 ? -5.258 3.336 0.905 1 98.88 121 ALA A O 1
ATOM 931 N N . VAL A 1 122 ? -3.521 4.332 -0.094 1 98.88 122 VAL A N 1
ATOM 932 C CA . VAL A 1 122 ? -3.236 3.178 -0.939 1 98.88 122 VAL A CA 1
ATOM 933 C C . VAL A 1 122 ? -2.852 1.982 -0.07 1 98.88 122 VAL A C 1
ATOM 935 O O . VAL A 1 122 ? -3.303 0.86 -0.312 1 98.88 122 VAL A O 1
ATOM 938 N N . PHE A 1 123 ? -1.987 2.217 0.949 1 98.94 123 PHE A N 1
ATOM 939 C CA . PHE A 1 123 ? -1.614 1.158 1.881 1 98.94 123 PHE A CA 1
ATOM 940 C C . PHE A 1 123 ? -2.85 0.548 2.531 1 98.94 123 PHE A C 1
ATOM 942 O O . PHE A 1 123 ? -2.979 -0.676 2.604 1 98.94 123 PHE A O 1
ATOM 949 N N . LEU A 1 124 ? -3.752 1.402 2.982 1 98.94 124 LEU A N 1
ATOM 950 C CA . LEU A 1 124 ? -4.953 0.949 3.676 1 98.94 124 LEU A CA 1
ATOM 951 C C . LEU A 1 124 ? -5.883 0.207 2.723 1 98.94 124 LEU A C 1
ATOM 953 O O . LEU A 1 124 ? -6.461 -0.819 3.086 1 98.94 124 LEU A O 1
ATOM 957 N N . VAL A 1 125 ? -6.031 0.703 1.493 1 98.94 125 VAL A N 1
ATOM 958 C CA . VAL A 1 125 ? -6.875 0.062 0.492 1 98.94 125 VAL A CA 1
ATOM 959 C C . VAL A 1 125 ? -6.355 -1.342 0.197 1 98.94 125 VAL A C 1
ATOM 961 O O . VAL A 1 125 ? -7.105 -2.318 0.27 1 98.94 125 VAL A O 1
ATOM 964 N N . LEU A 1 126 ? -5.07 -1.476 -0.065 1 98.81 126 LEU A N 1
ATOM 965 C CA . LEU A 1 126 ? -4.477 -2.768 -0.396 1 98.81 126 LEU A CA 1
ATOM 966 C C . LEU A 1 126 ? -4.512 -3.705 0.805 1 98.81 126 LEU A C 1
ATOM 968 O O . LEU A 1 126 ? -4.836 -4.887 0.665 1 98.81 126 LEU A O 1
ATOM 972 N N . GLY A 1 127 ? -4.125 -3.133 1.979 1 98.62 127 GLY A N 1
ATOM 973 C CA . GLY A 1 127 ? -4.172 -3.947 3.184 1 98.62 127 GLY A CA 1
ATOM 974 C C . GLY A 1 127 ? -5.543 -4.539 3.451 1 98.62 127 GLY A C 1
ATOM 975 O O . GLY A 1 127 ? -5.656 -5.715 3.812 1 98.62 127 GLY A O 1
ATOM 976 N N . ALA A 1 128 ? -6.566 -3.746 3.213 1 98.25 128 ALA A N 1
ATOM 977 C CA . ALA A 1 128 ? -7.941 -4.16 3.479 1 98.25 128 ALA A CA 1
ATOM 978 C C . ALA A 1 128 ? -8.438 -5.129 2.412 1 98.25 128 ALA A C 1
ATOM 980 O O . ALA A 1 128 ? -9.016 -6.176 2.73 1 98.25 128 ALA A O 1
ATOM 981 N N . MET A 1 129 ? -8.227 -4.848 1.172 1 98.44 129 MET A N 1
ATOM 982 C CA . MET A 1 129 ? -8.742 -5.668 0.081 1 98.44 129 MET A CA 1
ATOM 983 C C . MET A 1 129 ? -8.039 -7.023 0.046 1 98.44 129 MET A C 1
ATOM 985 O O . MET A 1 129 ? -8.68 -8.047 -0.203 1 98.44 129 MET A O 1
ATOM 989 N N . ARG A 1 130 ? -6.715 -6.988 0.381 1 98.56 130 ARG A N 1
ATOM 990 C CA . ARG A 1 130 ? -5.898 -8.18 0.169 1 98.56 130 ARG A CA 1
ATOM 991 C C . ARG A 1 130 ? -5.668 -8.93 1.479 1 98.56 130 ARG A C 1
ATOM 993 O O . ARG A 1 130 ? -5.023 -9.977 1.496 1 98.56 130 ARG A O 1
ATOM 1000 N N . ARG A 1 131 ? -6.152 -8.406 2.596 1 98.12 131 ARG A N 1
ATOM 1001 C CA . ARG A 1 131 ? -6.039 -9.008 3.92 1 98.12 131 ARG A CA 1
ATOM 1002 C C . ARG A 1 131 ? -4.578 -9.172 4.328 1 98.12 131 ARG A C 1
ATOM 1004 O O . ARG A 1 131 ? -4.207 -10.172 4.938 1 98.12 131 ARG A O 1
ATOM 1011 N N . PHE A 1 132 ? -3.758 -8.211 3.941 1 98.44 132 PHE A N 1
ATOM 1012 C CA . PHE A 1 132 ? -2.318 -8.328 4.145 1 98.44 132 PHE A CA 1
ATOM 1013 C C . PHE A 1 132 ? -1.973 -8.242 5.625 1 98.44 132 PHE A C 1
ATOM 1015 O O . PHE A 1 132 ? -1.076 -8.938 6.102 1 98.44 132 PHE A O 1
ATOM 1022 N N . VAL A 1 133 ? -2.686 -7.406 6.363 1 97.5 133 VAL A N 1
ATOM 1023 C CA . VAL A 1 133 ? -2.387 -7.246 7.781 1 97.5 133 VAL A CA 1
ATOM 1024 C C . VAL A 1 133 ? -2.797 -8.508 8.539 1 97.5 133 VAL A C 1
ATOM 1026 O O . VAL A 1 133 ? -2.096 -8.945 9.461 1 97.5 133 VAL A O 1
ATOM 1029 N N . ASP A 1 134 ? -3.951 -9.156 8.148 1 97.12 134 ASP A N 1
ATOM 1030 C CA . ASP A 1 134 ? -4.301 -10.461 8.695 1 97.12 134 ASP A CA 1
ATOM 1031 C C . ASP A 1 134 ? -3.203 -11.484 8.414 1 97.12 134 ASP A C 1
ATOM 1033 O O . ASP A 1 134 ? -2.859 -12.289 9.289 1 97.12 134 ASP A O 1
ATOM 1037 N N . GLY A 1 135 ? -2.701 -11.445 7.176 1 97.94 135 GLY A N 1
ATOM 1038 C CA . GLY A 1 135 ? -1.616 -12.344 6.812 1 97.94 135 GLY A CA 1
ATOM 1039 C C . GLY A 1 135 ? -0.366 -12.141 7.645 1 97.94 135 GLY A C 1
ATOM 1040 O O . GLY A 1 135 ? 0.233 -13.102 8.125 1 97.94 135 GLY A O 1
ATOM 1041 N N . HIS A 1 136 ? 0.002 -10.859 7.824 1 97.94 136 HIS A N 1
ATOM 1042 C CA . HIS A 1 136 ? 1.155 -10.531 8.656 1 97.94 136 HIS A CA 1
ATOM 1043 C C . HIS A 1 136 ? 0.967 -11.031 10.086 1 97.94 136 HIS A C 1
ATOM 1045 O O . HIS A 1 136 ? 1.863 -11.664 10.648 1 97.94 136 HIS A O 1
ATOM 1051 N N . LYS A 1 137 ? -0.191 -10.766 10.648 1 96.56 137 LYS A N 1
ATOM 1052 C CA . LYS A 1 137 ? -0.498 -11.195 12.008 1 96.56 137 LYS A CA 1
ATOM 1053 C C . LYS A 1 137 ? -0.419 -12.711 12.141 1 96.56 137 LYS A C 1
ATOM 1055 O O . LYS A 1 137 ? 0.138 -13.234 13.109 1 96.56 137 LYS A O 1
ATOM 1060 N N . ALA A 1 138 ? -0.958 -13.422 11.188 1 97.25 138 ALA A N 1
ATOM 1061 C CA . ALA A 1 138 ? -0.946 -14.883 11.219 1 97.25 138 ALA A CA 1
ATOM 1062 C C . ALA A 1 138 ? 0.48 -15.422 11.148 1 97.25 138 ALA A C 1
ATOM 1064 O O . ALA A 1 138 ? 0.823 -16.375 11.852 1 97.25 138 ALA A O 1
ATOM 1065 N N . LEU A 1 139 ? 1.307 -14.797 10.328 1 98 139 LEU A N 1
ATOM 1066 C CA . LEU A 1 139 ? 2.689 -15.234 10.172 1 98 139 LEU A CA 1
ATOM 1067 C C . LEU A 1 139 ? 3.465 -15.055 11.469 1 98 139 LEU A C 1
ATOM 1069 O O . LEU A 1 139 ? 4.117 -15.984 11.945 1 98 139 LEU A O 1
ATOM 1073 N N . ILE A 1 140 ? 3.34 -13.867 12.094 1 96.88 140 ILE A N 1
ATOM 1074 C CA . ILE A 1 140 ? 4.16 -13.594 13.273 1 96.88 140 ILE A CA 1
ATOM 1075 C C . ILE A 1 140 ? 3.609 -14.359 14.477 1 96.88 140 ILE A C 1
ATOM 1077 O O . ILE A 1 140 ? 4.285 -14.492 15.5 1 96.88 140 ILE A O 1
ATOM 1081 N N . ALA A 1 141 ? 2.373 -14.828 14.375 1 96.12 141 ALA A N 1
ATOM 1082 C CA . ALA A 1 141 ? 1.785 -15.68 15.406 1 96.12 141 ALA A CA 1
ATOM 1083 C C . ALA A 1 141 ? 2.215 -17.125 15.234 1 96.12 141 ALA A C 1
ATOM 1085 O O . ALA A 1 141 ? 1.859 -18 16.031 1 96.12 141 ALA A O 1
ATOM 1086 N N . GLY A 1 142 ? 2.955 -17.453 14.195 1 96 142 GLY A N 1
ATOM 1087 C CA . GLY A 1 142 ? 3.463 -18.797 13.961 1 96 142 GLY A CA 1
ATOM 1088 C C . GLY A 1 142 ? 2.43 -19.734 13.359 1 96 142 GLY A C 1
ATOM 1089 O O . GLY A 1 142 ? 2.549 -20.953 13.469 1 96 142 GLY A O 1
ATOM 1090 N N . GLN A 1 143 ? 1.442 -19.234 12.664 1 96.69 143 GLN A N 1
ATOM 1091 C CA . GLN A 1 143 ? 0.322 -20.047 12.203 1 96.69 143 GLN A CA 1
ATOM 1092 C C . GLN A 1 143 ? 0.585 -20.594 10.805 1 96.69 143 GLN A C 1
ATOM 1094 O O . GLN A 1 143 ? -0.083 -21.547 10.375 1 96.69 143 GLN A O 1
ATOM 1099 N N . TRP A 1 144 ? 1.538 -20.109 10.148 1 96.5 144 TRP A N 1
ATOM 1100 C CA . TRP A 1 144 ? 1.734 -20.406 8.734 1 96.5 144 TRP A CA 1
ATOM 1101 C C . TRP A 1 144 ? 2.207 -21.844 8.547 1 96.5 144 TRP A C 1
ATOM 1103 O O . TRP A 1 144 ? 1.626 -22.609 7.766 1 96.5 144 TRP A O 1
ATOM 1113 N N . PRO A 1 145 ? 3.205 -22.312 9.352 1 95.19 145 PRO A N 1
ATOM 1114 C CA . PRO A 1 145 ? 3.648 -23.703 9.188 1 95.19 145 PRO A CA 1
ATOM 1115 C C . PRO A 1 145 ? 2.537 -24.719 9.461 1 95.19 145 PRO A C 1
ATOM 1117 O O . PRO A 1 145 ? 2.391 -25.688 8.719 1 95.19 145 PRO A O 1
ATOM 1120 N N . LYS A 1 146 ? 1.812 -24.438 10.453 1 94.69 146 LYS A N 1
ATOM 1121 C CA . LYS A 1 146 ? 0.725 -25.359 10.797 1 94.69 146 LYS A CA 1
ATOM 1122 C C . LYS A 1 146 ? -0.326 -25.406 9.695 1 94.69 146 LYS A C 1
ATOM 1124 O O . LYS A 1 146 ? -0.776 -26.484 9.297 1 94.69 146 LYS A O 1
ATOM 1129 N N . ALA A 1 147 ? -0.776 -24.25 9.242 1 94.25 147 ALA A N 1
ATOM 1130 C CA . ALA A 1 147 ? -1.747 -24.188 8.156 1 94.25 147 ALA A CA 1
ATOM 1131 C C . ALA A 1 147 ? -1.242 -24.922 6.922 1 94.25 147 ALA A C 1
ATOM 1133 O O . ALA A 1 147 ? -1.979 -25.703 6.316 1 94.25 147 ALA A O 1
ATOM 1134 N N . ALA A 1 148 ? -0.018 -24.688 6.582 1 90.5 148 ALA A N 1
ATOM 1135 C CA . ALA A 1 148 ? 0.591 -25.328 5.422 1 90.5 148 ALA A CA 1
ATOM 1136 C C . ALA A 1 148 ? 0.604 -26.859 5.582 1 90.5 148 ALA A C 1
ATOM 1138 O O . ALA A 1 148 ? 0.297 -27.594 4.641 1 90.5 148 ALA A O 1
ATOM 1139 N N . ALA A 1 149 ? 0.943 -27.328 6.746 1 89.5 149 ALA A N 1
ATOM 1140 C CA . ALA A 1 149 ? 1 -28.75 7.035 1 89.5 149 ALA A CA 1
ATOM 1141 C C . ALA A 1 149 ? -0.374 -29.406 6.875 1 89.5 149 ALA A C 1
ATOM 1143 O O . ALA A 1 149 ? -0.476 -30.578 6.492 1 89.5 149 ALA A O 1
ATOM 1144 N N . GLU A 1 150 ? -1.362 -28.594 7.066 1 90.25 150 GLU A N 1
ATOM 1145 C CA . GLU A 1 150 ? -2.729 -29.109 6.984 1 90.25 150 GLU A CA 1
ATOM 1146 C C . GLU A 1 150 ? -3.326 -28.859 5.602 1 90.25 150 GLU A C 1
ATOM 1148 O O . GLU A 1 150 ? -4.504 -29.141 5.371 1 90.25 150 GLU A O 1
ATOM 1153 N N . GLY A 1 151 ? -2.566 -28.344 4.707 1 84.19 151 GLY A N 1
ATOM 1154 C CA . GLY A 1 151 ? -3.049 -28.062 3.363 1 84.19 151 GLY A CA 1
ATOM 1155 C C . GLY A 1 151 ? -4.082 -26.953 3.32 1 84.19 151 GLY A C 1
ATOM 1156 O O . GLY A 1 151 ? -4.973 -26.969 2.467 1 84.19 151 GLY A O 1
ATOM 1157 N N . ARG A 1 152 ? -3.992 -26.109 4.289 1 89.5 152 ARG A N 1
ATOM 1158 C CA . ARG A 1 152 ? -4.957 -25.016 4.375 1 89.5 152 ARG A CA 1
ATOM 1159 C C . ARG A 1 152 ? -4.281 -23.656 4.148 1 89.5 152 ARG A C 1
ATOM 1161 O O . ARG A 1 152 ? -3.07 -23.531 4.34 1 89.5 152 ARG A O 1
ATOM 1168 N N . ASN A 1 153 ? -5.07 -22.734 3.689 1 91.62 153 ASN A N 1
ATOM 1169 C CA . ASN A 1 153 ? -4.609 -21.359 3.666 1 91.62 153 ASN A CA 1
ATOM 1170 C C . ASN A 1 153 ? -4.496 -20.781 5.074 1 91.62 153 ASN A C 1
ATOM 1172 O O . ASN A 1 153 ? -5.312 -21.094 5.941 1 91.62 153 ASN A O 1
ATOM 1176 N N . VAL A 1 154 ? -3.5 -19.922 5.238 1 94.44 154 VAL A N 1
ATOM 1177 C CA . VAL A 1 154 ? -3.266 -19.375 6.566 1 94.44 154 VAL A CA 1
ATOM 1178 C C . VAL A 1 154 ? -4.309 -18.297 6.867 1 94.44 154 VAL A C 1
ATOM 1180 O O . VAL A 1 154 ? -4.641 -18.062 8.031 1 94.44 154 VAL A O 1
ATOM 1183 N N . ILE A 1 155 ? -4.863 -17.625 5.867 1 96.25 155 ILE A N 1
ATOM 1184 C CA . ILE A 1 155 ? -5.957 -16.672 5.996 1 96.25 155 ILE A CA 1
ATOM 1185 C C . ILE A 1 155 ? -6.984 -16.906 4.891 1 96.25 155 ILE A C 1
ATOM 1187 O O . ILE A 1 155 ? -6.707 -17.625 3.92 1 96.25 155 ILE A O 1
ATOM 1191 N N . ASP A 1 156 ? -8.148 -16.328 5.031 1 94.94 156 ASP A N 1
ATOM 1192 C CA . ASP A 1 156 ? -9.172 -16.422 4 1 94.94 156 ASP A CA 1
ATOM 1193 C C . ASP A 1 156 ? -8.719 -15.75 2.709 1 94.94 156 ASP A C 1
ATOM 1195 O O . ASP A 1 156 ? -7.91 -14.82 2.74 1 94.94 156 ASP A O 1
ATOM 1199 N N . MET A 1 157 ? -9.242 -16.312 1.601 1 95.75 157 MET A N 1
ATOM 1200 C CA . MET A 1 157 ? -8.938 -15.703 0.311 1 95.75 157 MET A CA 1
ATOM 1201 C C . MET A 1 157 ? -9.398 -14.25 0.279 1 95.75 157 MET A C 1
ATOM 1203 O O . MET A 1 157 ? -10.461 -13.914 0.801 1 95.75 157 MET A O 1
ATOM 1207 N N . ALA A 1 158 ? -8.609 -13.453 -0.311 1 97.44 158 ALA A N 1
ATOM 1208 C CA . ALA A 1 158 ? -8.859 -12.023 -0.405 1 97.44 158 ALA A CA 1
ATOM 1209 C C . ALA A 1 158 ? -9.414 -11.648 -1.778 1 97.44 158 ALA A C 1
ATOM 1211 O O . ALA A 1 158 ? -9.922 -12.508 -2.502 1 97.44 158 ALA A O 1
ATOM 1212 N N . HIS A 1 159 ? -9.43 -10.305 -2.055 1 97.69 159 HIS A N 1
ATOM 1213 C CA . HIS A 1 159 ? -9.859 -9.797 -3.352 1 97.69 159 HIS A CA 1
ATOM 1214 C C . HIS A 1 159 ? -8.82 -8.836 -3.936 1 97.69 159 HIS A C 1
ATOM 1216 O O . HIS A 1 159 ? -8.047 -8.227 -3.193 1 97.69 159 HIS A O 1
ATOM 1222 N N . SER A 1 160 ? -8.82 -8.773 -5.273 1 97.38 160 SER A N 1
ATOM 1223 C CA . SER A 1 160 ? -8 -7.836 -6.035 1 97.38 160 SER A CA 1
ATOM 1224 C C . SER A 1 160 ? -8.844 -6.719 -6.629 1 97.38 160 SER A C 1
ATOM 1226 O O . SER A 1 160 ? -10.07 -6.824 -6.691 1 97.38 160 SER A O 1
ATOM 1228 N N . PRO A 1 161 ? -8.18 -5.676 -7.105 1 98.12 161 PRO A N 1
ATOM 1229 C CA . PRO A 1 161 ? -8.883 -4.539 -7.699 1 98.12 161 PRO A CA 1
ATOM 1230 C C . PRO A 1 161 ? -9.633 -4.906 -8.977 1 98.12 161 PRO A C 1
ATOM 1232 O O . PRO A 1 161 ? -10.625 -4.27 -9.32 1 98.12 161 PRO A O 1
ATOM 1235 N N . GLN A 1 162 ? -9.203 -5.883 -9.656 1 96 162 GLN A N 1
ATOM 1236 C CA . GLN A 1 162 ? -9.805 -6.25 -10.938 1 96 162 GLN A CA 1
ATOM 1237 C C . GLN A 1 162 ? -11.297 -6.496 -10.789 1 96 162 GLN A C 1
ATOM 1239 O O . GLN A 1 162 ? -11.734 -7.215 -9.883 1 96 162 GLN A O 1
ATOM 1244 N N . GLY A 1 163 ? -12.047 -5.836 -11.656 1 97 163 GLY A N 1
ATOM 1245 C CA . GLY A 1 163 ? -13.492 -6.02 -11.664 1 97 163 GLY A CA 1
ATOM 1246 C C . GLY A 1 163 ? -14.203 -5.172 -10.625 1 97 163 GLY A C 1
ATOM 1247 O O . GLY A 1 163 ? -15.422 -5.273 -10.461 1 97 163 GLY A O 1
ATOM 1248 N N . LYS A 1 164 ? -13.508 -4.355 -9.906 1 98.69 164 LYS A N 1
ATOM 1249 C CA . LYS A 1 164 ? -14.094 -3.617 -8.789 1 98.69 164 LYS A CA 1
ATOM 1250 C C . LYS A 1 164 ? -14.211 -2.131 -9.117 1 98.69 164 LYS A C 1
ATOM 1252 O O . LYS A 1 164 ? -13.469 -1.616 -9.961 1 98.69 164 LYS A O 1
ATOM 1257 N N . THR A 1 165 ? -15.102 -1.492 -8.469 1 98.88 165 THR A N 1
ATOM 1258 C CA . THR A 1 165 ? -15.289 -0.047 -8.547 1 98.88 165 THR A CA 1
ATOM 1259 C C . THR A 1 165 ? -14.703 0.641 -7.32 1 98.88 165 THR A C 1
ATOM 1261 O O . THR A 1 165 ? -15.078 0.329 -6.188 1 98.88 165 THR A O 1
ATOM 1264 N N . LEU A 1 166 ? -13.766 1.515 -7.559 1 98.94 166 LEU A N 1
ATOM 1265 C CA . LEU A 1 166 ? -13.203 2.373 -6.52 1 98.94 166 LEU A CA 1
ATOM 1266 C C . LEU A 1 166 ? -13.945 3.701 -6.453 1 98.94 166 LEU A C 1
ATOM 1268 O O . LEU A 1 166 ? -14.117 4.375 -7.473 1 98.94 166 LEU A O 1
ATOM 1272 N N . ALA A 1 167 ? -14.375 4.055 -5.262 1 98.94 167 ALA A N 1
ATOM 1273 C CA . ALA A 1 167 ? -15.047 5.34 -5.07 1 98.94 167 ALA A CA 1
ATOM 1274 C C . ALA A 1 167 ? -14.219 6.258 -4.168 1 98.94 167 ALA A C 1
ATOM 1276 O O . ALA A 1 167 ? -13.672 5.816 -3.154 1 98.94 167 ALA A O 1
ATOM 1277 N N . ILE A 1 168 ? -14.109 7.465 -4.598 1 98.94 168 ILE A N 1
ATOM 1278 C CA . ILE A 1 168 ? -13.461 8.508 -3.809 1 98.94 168 ILE A CA 1
ATOM 1279 C C . ILE A 1 168 ? -14.5 9.531 -3.352 1 98.94 168 ILE A C 1
ATOM 1281 O O . ILE A 1 168 ? -15.047 10.281 -4.168 1 98.94 168 ILE A O 1
ATOM 1285 N N . LEU A 1 169 ? -14.805 9.469 -2.084 1 98.75 169 LEU A N 1
ATOM 1286 C CA . LEU A 1 169 ? -15.711 10.445 -1.487 1 98.75 169 LEU A CA 1
ATOM 1287 C C . LEU A 1 169 ? -14.961 11.711 -1.091 1 98.75 169 LEU A C 1
ATOM 1289 O O . LEU A 1 169 ? -14.406 11.789 0.008 1 98.75 169 LEU A O 1
ATOM 1293 N N . GLY A 1 170 ? -15 12.711 -1.93 1 97.5 170 GLY A N 1
ATOM 1294 C CA . GLY A 1 170 ? -14.18 13.906 -1.803 1 97.5 170 GLY A CA 1
ATOM 1295 C C . GLY A 1 170 ? -12.906 13.836 -2.625 1 97.5 170 GLY A C 1
ATOM 1296 O O . GLY A 1 170 ? -11.852 13.43 -2.123 1 97.5 170 GLY A O 1
ATOM 1297 N N . MET A 1 171 ? -13.039 14.328 -3.865 1 97.31 171 MET A N 1
ATOM 1298 C CA . MET A 1 171 ? -11.875 14.289 -4.746 1 97.31 171 MET A CA 1
ATOM 1299 C C . MET A 1 171 ? -11.258 15.68 -4.891 1 97.31 171 MET A C 1
ATOM 1301 O O . MET A 1 171 ? -11.156 16.203 -6.004 1 97.31 171 MET A O 1
ATOM 1305 N N . GLY A 1 172 ? -10.867 16.281 -3.744 1 95 172 GLY A N 1
ATOM 1306 C CA . GLY A 1 172 ? -10 17.438 -3.744 1 95 172 GLY A CA 1
ATOM 1307 C C . GLY A 1 172 ? -8.555 17.109 -4.074 1 95 172 GLY A C 1
ATOM 1308 O O . GLY A 1 172 ? -8.289 16.25 -4.918 1 95 172 GLY A O 1
ATOM 1309 N N . GLY A 1 173 ? -7.57 17.875 -3.473 1 95.12 173 GLY A N 1
ATOM 1310 C CA . GLY A 1 173 ? -6.164 17.609 -3.721 1 95.12 173 GLY A CA 1
ATOM 1311 C C . GLY A 1 173 ? -5.746 16.203 -3.324 1 95.12 173 GLY A C 1
ATOM 1312 O O . GLY A 1 173 ? -5.07 15.516 -4.09 1 95.12 173 GLY A O 1
ATOM 1313 N N . ILE A 1 174 ? -6.121 15.781 -2.137 1 97.12 174 ILE A N 1
ATOM 1314 C CA . ILE A 1 174 ? -5.77 14.453 -1.637 1 97.12 174 ILE A CA 1
ATOM 1315 C C . ILE A 1 174 ? -6.488 13.383 -2.455 1 97.12 174 ILE A C 1
ATOM 1317 O O . ILE A 1 174 ? -5.887 12.383 -2.85 1 97.12 174 ILE A O 1
ATOM 1321 N N . GLY A 1 175 ? -7.781 13.57 -2.752 1 98.19 175 GLY A N 1
ATOM 1322 C CA . GLY A 1 175 ? -8.555 12.625 -3.541 1 98.19 175 GLY A CA 1
ATOM 1323 C C . GLY A 1 175 ? -7.977 12.398 -4.926 1 98.19 175 GLY A C 1
ATOM 1324 O O . GLY A 1 175 ? -7.926 11.258 -5.402 1 98.19 175 GLY A O 1
ATOM 1325 N N . ARG A 1 176 ? -7.586 13.477 -5.566 1 98.5 176 ARG A N 1
ATOM 1326 C CA . ARG A 1 176 ? -6.988 13.352 -6.891 1 98.5 176 ARG A CA 1
ATOM 1327 C C . ARG A 1 176 ? -5.656 12.617 -6.824 1 98.5 176 ARG A C 1
ATOM 1329 O O . ARG A 1 176 ? -5.328 11.828 -7.719 1 98.5 176 ARG A O 1
ATOM 1336 N N . ALA A 1 177 ? -4.895 12.914 -5.762 1 98.31 177 ALA A N 1
ATOM 1337 C CA . ALA A 1 177 ? -3.646 12.18 -5.566 1 98.31 177 ALA A CA 1
ATOM 1338 C C . ALA A 1 177 ? -3.906 10.688 -5.379 1 98.31 177 ALA A C 1
ATOM 1340 O O . ALA A 1 177 ? -3.145 9.852 -5.871 1 98.31 177 ALA A O 1
ATOM 1341 N N . ILE A 1 178 ? -4.965 10.312 -4.676 1 98.81 178 ILE A N 1
ATOM 1342 C CA . ILE A 1 178 ? -5.352 8.922 -4.48 1 98.81 178 ILE A CA 1
ATOM 1343 C C . ILE A 1 178 ? -5.738 8.305 -5.82 1 98.81 178 ILE A C 1
ATOM 1345 O O . ILE A 1 178 ? -5.273 7.211 -6.164 1 98.81 178 ILE A O 1
ATOM 1349 N N . ARG A 1 179 ? -6.551 9.031 -6.582 1 98.81 179 ARG A N 1
ATOM 1350 C CA . ARG A 1 179 ? -6.949 8.57 -7.91 1 98.81 179 ARG A CA 1
ATOM 1351 C C . ARG A 1 179 ? -5.727 8.258 -8.766 1 98.81 179 ARG A C 1
ATOM 1353 O O . ARG A 1 179 ? -5.625 7.164 -9.336 1 98.81 179 ARG A O 1
ATOM 1360 N N . ASP A 1 180 ? -4.832 9.18 -8.82 1 98.56 180 ASP A N 1
ATOM 1361 C CA . ASP A 1 180 ? -3.656 9.031 -9.68 1 98.56 180 ASP A CA 1
ATOM 1362 C C . ASP A 1 180 ? -2.826 7.816 -9.266 1 98.56 180 ASP A C 1
ATOM 1364 O O . ASP A 1 180 ? -2.299 7.102 -10.117 1 98.56 180 ASP A O 1
ATOM 1368 N N . ARG A 1 181 ? -2.684 7.594 -8.031 1 98.69 181 ARG A N 1
ATOM 1369 C CA . ARG A 1 181 ? -1.887 6.484 -7.516 1 98.69 181 ARG A CA 1
ATOM 1370 C C . ARG A 1 181 ? -2.584 5.152 -7.762 1 98.69 181 ARG A C 1
ATOM 1372 O O . ARG A 1 181 ? -1.928 4.145 -8.031 1 98.69 181 ARG A O 1
ATOM 1379 N N . LEU A 1 182 ? -3.916 5.094 -7.711 1 98.81 182 LEU A N 1
ATOM 1380 C CA . LEU A 1 182 ? -4.621 3.818 -7.77 1 98.81 182 LEU A CA 1
ATOM 1381 C C . LEU A 1 182 ? -5.023 3.484 -9.203 1 98.81 182 LEU A C 1
ATOM 1383 O O . LEU A 1 182 ? -5.41 2.35 -9.492 1 98.81 182 LEU A O 1
ATOM 1387 N N . THR A 1 183 ? -4.883 4.414 -10.094 1 98.56 183 THR A N 1
ATOM 1388 C CA . THR A 1 183 ? -5.266 4.223 -11.492 1 98.56 183 THR A CA 1
ATOM 1389 C C . THR A 1 183 ? -4.551 3.014 -12.086 1 98.56 183 THR A C 1
ATOM 1391 O O . THR A 1 183 ? -5.168 2.201 -12.781 1 98.56 183 THR A O 1
ATOM 1394 N N . PRO A 1 184 ? -3.262 2.762 -11.789 1 98.12 184 PRO A N 1
ATOM 1395 C CA . PRO A 1 184 ? -2.568 1.643 -12.43 1 98.12 184 PRO A CA 1
ATOM 1396 C C . PRO A 1 184 ? -2.873 0.302 -11.766 1 98.12 184 PRO A C 1
ATOM 1398 O O . PRO A 1 184 ? -2.314 -0.727 -12.156 1 98.12 184 PRO A O 1
ATOM 1401 N N . PHE A 1 185 ? -3.77 0.229 -10.805 1 98.62 185 PHE A N 1
ATOM 1402 C CA . PHE A 1 185 ? -3.945 -0.987 -10.016 1 98.62 185 PHE A CA 1
ATOM 1403 C C . PHE A 1 185 ? -5.008 -1.884 -10.641 1 98.62 185 PHE A C 1
ATOM 1405 O O . PHE A 1 185 ? -5.215 -3.014 -10.188 1 98.62 185 PHE A O 1
ATOM 1412 N N . GLY A 1 186 ? -5.699 -1.386 -11.68 1 96.88 186 GLY A N 1
ATOM 1413 C CA . GLY A 1 186 ? -6.543 -2.27 -12.461 1 96.88 186 GLY A CA 1
ATOM 1414 C C . GLY A 1 186 ? -7.992 -2.268 -12.008 1 96.88 186 GLY A C 1
ATOM 1415 O O . GLY A 1 186 ? -8.758 -3.176 -12.344 1 96.88 186 GLY A O 1
ATOM 1416 N N . PHE A 1 187 ? -8.43 -1.253 -11.242 1 98.44 187 PHE A N 1
ATOM 1417 C CA . PHE A 1 187 ? -9.852 -1.091 -10.992 1 98.44 187 PHE A CA 1
ATOM 1418 C C . PHE A 1 187 ? -10.617 -0.903 -12.297 1 98.44 187 PHE A C 1
ATOM 1420 O O . PHE A 1 187 ? -10.133 -0.235 -13.211 1 98.44 187 PHE A O 1
ATOM 1427 N N . ASP A 1 188 ? -11.836 -1.489 -12.398 1 98.25 188 ASP A N 1
ATOM 1428 C CA . ASP A 1 188 ? -12.633 -1.337 -13.617 1 98.25 188 ASP A CA 1
ATOM 1429 C C . ASP A 1 188 ? -13.109 0.104 -13.781 1 98.25 188 ASP A C 1
ATOM 1431 O O . ASP A 1 188 ? -13.195 0.611 -14.898 1 98.25 188 ASP A O 1
ATOM 1435 N N . LYS A 1 189 ? -13.492 0.638 -12.602 1 98.38 189 LYS A N 1
ATOM 1436 C CA . LYS A 1 189 ? -14.031 1.993 -12.586 1 98.38 189 LYS A CA 1
ATOM 1437 C C . LYS A 1 189 ? -13.547 2.768 -11.367 1 98.38 189 LYS A C 1
ATOM 1439 O O . LYS A 1 189 ? -13.406 2.199 -10.281 1 98.38 189 LYS A O 1
ATOM 1444 N N . ILE A 1 190 ? -13.312 4.027 -11.617 1 98.88 190 ILE A N 1
ATOM 1445 C CA . ILE A 1 190 ? -13.125 4.98 -10.531 1 98.88 190 ILE A CA 1
ATOM 1446 C C . ILE A 1 190 ? -14.227 6.035 -10.57 1 98.88 190 ILE A C 1
ATOM 1448 O O . ILE A 1 190 ? -14.406 6.715 -11.578 1 98.88 190 ILE A O 1
ATOM 1452 N N . ILE A 1 191 ? -14.992 6.125 -9.469 1 98.94 191 ILE A N 1
ATOM 1453 C CA . ILE A 1 191 ? -16.062 7.113 -9.383 1 98.94 191 ILE A CA 1
ATOM 1454 C C . ILE A 1 191 ? -15.812 8.047 -8.203 1 98.94 191 ILE A C 1
ATOM 1456 O O . ILE A 1 191 ? -15 7.742 -7.328 1 98.94 191 ILE A O 1
ATOM 1460 N N . TYR A 1 192 ? -16.438 9.203 -8.234 1 98.88 192 TYR A N 1
ATOM 1461 C CA . TYR A 1 192 ? -16.25 10.117 -7.117 1 98.88 192 TYR A CA 1
ATOM 1462 C C . TYR A 1 192 ? -17.484 11 -6.918 1 98.88 192 TYR A C 1
ATOM 1464 O O . TYR A 1 192 ? -18.328 11.109 -7.809 1 98.88 192 TYR A O 1
ATOM 1472 N N . TYR A 1 193 ? -17.562 11.5 -5.715 1 98.62 193 TYR A N 1
ATOM 1473 C CA . TYR A 1 193 ? -18.562 12.508 -5.383 1 98.62 193 TYR A CA 1
ATOM 1474 C C . TYR A 1 193 ? -17.906 13.719 -4.715 1 98.62 193 TYR A C 1
ATOM 1476 O O . TYR A 1 193 ? -17.016 13.57 -3.883 1 98.62 193 TYR A O 1
ATOM 1484 N N . ASN A 1 194 ? -18.266 14.812 -5.152 1 96.75 194 ASN A N 1
ATOM 1485 C CA . ASN A 1 194 ? -18.016 16.125 -4.566 1 96.75 194 ASN A CA 1
ATOM 1486 C C . ASN A 1 194 ? -19.297 16.953 -4.492 1 96.75 194 ASN A C 1
ATOM 1488 O O . ASN A 1 194 ? -20.281 16.641 -5.152 1 96.75 194 ASN A O 1
ATOM 1492 N N . ARG A 1 195 ? -19.25 17.969 -3.641 1 92.69 195 ARG A N 1
ATOM 1493 C CA . ARG A 1 195 ? -20.375 18.906 -3.668 1 92.69 195 ARG A CA 1
ATOM 1494 C C . ARG A 1 195 ? -20.547 19.5 -5.055 1 92.69 195 ARG A C 1
ATOM 1496 O O . ARG A 1 195 ? -21.688 19.703 -5.512 1 92.69 195 ARG A O 1
ATOM 1503 N N . ASN A 1 196 ? -19.422 19.828 -5.625 1 94.38 196 ASN A N 1
ATOM 1504 C CA . ASN A 1 196 ? -19.391 20.328 -7 1 94.38 196 ASN A CA 1
ATOM 1505 C C . ASN A 1 196 ? -18.5 19.469 -7.887 1 94.38 196 ASN A C 1
ATOM 1507 O O . ASN A 1 196 ? -17.391 19.109 -7.492 1 94.38 196 ASN A O 1
ATOM 1511 N N . ARG A 1 197 ? -19.016 19.156 -9.133 1 97.62 197 ARG A N 1
ATOM 1512 C CA . ARG A 1 197 ? -18.25 18.359 -10.078 1 97.62 197 ARG A CA 1
ATOM 1513 C C . ARG A 1 197 ? -16.938 19.062 -10.453 1 97.62 197 ARG A C 1
ATOM 1515 O O . ARG A 1 197 ? -16.922 20.266 -10.664 1 97.62 197 ARG A O 1
ATOM 1522 N N . LEU A 1 198 ? -15.867 18.281 -10.547 1 97.5 198 LEU A N 1
ATOM 1523 C CA . LEU A 1 198 ? -14.578 18.812 -10.984 1 97.5 198 LEU A CA 1
ATOM 1524 C C . LEU A 1 198 ? -14.602 19.125 -12.477 1 97.5 198 LEU A C 1
ATOM 1526 O O . LEU A 1 198 ? -15.414 18.562 -13.219 1 97.5 198 LEU A O 1
ATOM 1530 N N . SER A 1 199 ? -13.703 20.016 -12.875 1 97.62 199 SER A N 1
ATOM 1531 C CA . SER A 1 199 ? -13.484 20.188 -14.305 1 97.62 199 SER A CA 1
ATOM 1532 C C . SER A 1 199 ? -12.953 18.922 -14.945 1 97.62 199 SER A C 1
ATOM 1534 O O . SER A 1 199 ? -12.344 18.078 -14.273 1 97.62 199 SER A O 1
ATOM 1536 N N . PRO A 1 200 ? -13.125 18.766 -16.219 1 96.88 200 PRO A N 1
ATOM 1537 C CA . PRO A 1 200 ? -12.664 17.547 -16.906 1 96.88 200 PRO A CA 1
ATOM 1538 C C . PRO A 1 200 ? -11.164 17.328 -16.75 1 96.88 200 PRO A C 1
ATOM 1540 O O . PRO A 1 200 ? -10.727 16.172 -16.609 1 96.88 200 PRO A O 1
ATOM 1543 N N . GLU A 1 201 ? -10.438 18.406 -16.734 1 97.31 201 GLU A N 1
ATOM 1544 C CA . GLU A 1 201 ? -8.984 18.312 -16.594 1 97.31 201 GLU A CA 1
ATOM 1545 C C . GLU A 1 201 ? -8.594 17.703 -15.258 1 97.31 201 GLU A C 1
ATOM 1547 O O . GLU A 1 201 ? -7.609 16.984 -15.156 1 97.31 201 GLU A O 1
ATOM 1552 N N . LEU A 1 202 ? -9.336 17.984 -14.219 1 97.19 202 LEU A N 1
ATOM 1553 C CA . LEU A 1 202 ? -9.062 17.484 -12.867 1 97.19 202 LEU A CA 1
ATOM 1554 C C . LEU A 1 202 ? -9.688 16.109 -12.656 1 97.19 202 LEU A C 1
ATOM 1556 O O . LEU A 1 202 ? -9.18 15.312 -11.875 1 97.19 202 LEU A O 1
ATOM 1560 N N . GLU A 1 203 ? -10.711 15.812 -13.391 1 97.19 203 GLU A N 1
ATOM 1561 C CA . GLU A 1 203 ? -11.438 14.555 -13.273 1 97.19 203 GLU A CA 1
ATOM 1562 C C . GLU A 1 203 ? -10.641 13.398 -13.867 1 97.19 203 GLU A C 1
ATOM 1564 O O . GLU A 1 203 ? -10.609 12.305 -13.305 1 97.19 203 GLU A O 1
ATOM 1569 N N . LYS A 1 204 ? -10.039 13.688 -14.992 1 97.31 204 LYS A N 1
ATOM 1570 C CA . LYS A 1 204 ? -9.289 12.695 -15.758 1 97.31 204 LYS A CA 1
ATOM 1571 C C . LYS A 1 204 ? -10.125 11.438 -15.992 1 97.31 204 LYS A C 1
ATOM 1573 O O . LYS A 1 204 ? -11.188 11.508 -16.609 1 97.31 204 LYS A O 1
ATOM 1578 N N . ASN A 1 205 ? -9.773 10.266 -15.461 1 97.88 205 ASN A N 1
ATOM 1579 C CA . ASN A 1 205 ? -10.445 9.008 -15.781 1 97.88 205 ASN A CA 1
ATOM 1580 C C . ASN A 1 205 ? -11.523 8.672 -14.758 1 97.88 205 ASN A C 1
ATOM 1582 O O . ASN A 1 205 ? -12.117 7.594 -14.805 1 97.88 205 ASN A O 1
ATOM 1586 N N . ALA A 1 206 ? -11.75 9.531 -13.789 1 98.69 206 ALA A N 1
ATOM 1587 C CA . ALA A 1 206 ? -12.781 9.289 -12.789 1 98.69 206 ALA A CA 1
ATOM 1588 C C . ALA A 1 206 ? -14.141 9.797 -13.266 1 98.69 206 ALA A C 1
ATOM 1590 O O . ALA A 1 206 ? -14.211 10.75 -14.039 1 98.69 206 ALA A O 1
ATOM 1591 N N . GLN A 1 207 ? -15.195 9.164 -12.805 1 98.75 207 GLN A N 1
ATOM 1592 C CA . GLN A 1 207 ? -16.547 9.539 -13.188 1 98.75 207 GLN A CA 1
ATOM 1593 C C . GLN A 1 207 ? -17.297 10.164 -12.016 1 98.75 207 GLN A C 1
ATOM 1595 O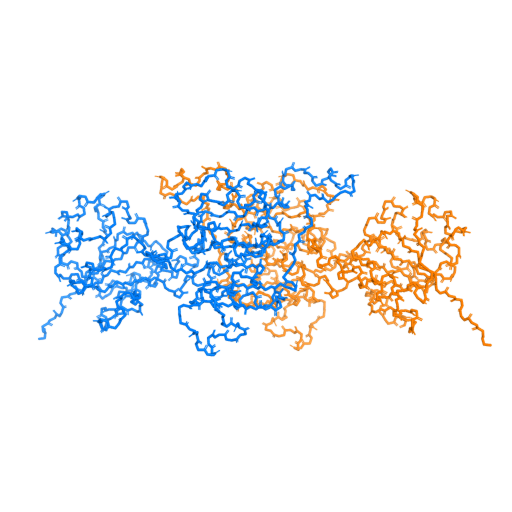 O . GLN A 1 207 ? -17.328 9.602 -10.922 1 98.75 207 GLN A O 1
ATOM 1600 N N . TYR A 1 208 ? -17.875 11.344 -12.266 1 98.81 208 TYR A N 1
ATOM 1601 C CA . TYR A 1 208 ? -18.703 12.008 -11.258 1 98.81 208 TYR A CA 1
ATOM 1602 C C . TYR A 1 208 ? -20.047 11.312 -11.125 1 98.81 208 TYR A C 1
ATOM 1604 O O . TYR A 1 208 ? -20.703 11.031 -12.125 1 98.81 208 TYR A O 1
ATOM 1612 N N . VAL A 1 209 ? -20.406 10.984 -9.922 1 98.81 209 VAL A N 1
ATOM 1613 C CA . VAL A 1 209 ? -21.703 10.359 -9.672 1 98.81 209 VAL A CA 1
ATOM 1614 C C . VAL A 1 209 ? -22.359 11.016 -8.461 1 98.81 209 VAL A C 1
ATOM 1616 O O . VAL A 1 209 ? -21.719 11.758 -7.719 1 98.81 209 VAL A O 1
ATOM 1619 N N . SER A 1 210 ? -23.641 10.758 -8.281 1 98.69 210 SER A N 1
ATOM 1620 C CA . SER A 1 210 ? -24.328 11.211 -7.066 1 98.69 210 SER A CA 1
ATOM 1621 C C . SER A 1 210 ? -23.844 10.43 -5.848 1 98.69 210 SER A C 1
ATOM 1623 O O . SER A 1 210 ? -23.297 9.336 -5.977 1 98.69 210 SER A O 1
ATOM 1625 N N . LEU A 1 211 ? -24.078 11.008 -4.719 1 98.38 211 LEU A N 1
ATOM 1626 C CA . LEU A 1 211 ? -23.688 10.344 -3.479 1 98.38 211 LEU A CA 1
ATOM 1627 C C . LEU A 1 211 ? -24.391 8.992 -3.348 1 98.38 211 LEU A C 1
ATOM 1629 O O . LEU A 1 211 ? -23.781 8 -2.953 1 98.38 211 LEU A O 1
ATOM 1633 N N . ASP A 1 212 ? -25.641 8.938 -3.674 1 98.5 212 ASP A N 1
ATOM 1634 C CA . ASP A 1 212 ? -26.406 7.703 -3.607 1 98.5 212 ASP A CA 1
ATOM 1635 C C . ASP A 1 212 ? -25.844 6.645 -4.547 1 98.5 212 ASP A C 1
ATOM 1637 O O . ASP A 1 212 ? -25.703 5.477 -4.172 1 98.5 212 ASP A O 1
ATOM 1641 N N . GLU A 1 213 ? -25.562 7.027 -5.715 1 98.75 213 GLU A N 1
ATOM 1642 C CA . GLU A 1 213 ? -24.969 6.105 -6.676 1 98.75 213 GLU A CA 1
ATOM 1643 C C . GLU A 1 213 ? -23.609 5.602 -6.191 1 98.75 213 GLU A C 1
ATOM 1645 O O . GLU A 1 213 ? -23.266 4.434 -6.379 1 98.75 213 GLU A O 1
ATOM 1650 N N . LEU A 1 214 ? -22.859 6.469 -5.633 1 98.88 214 LEU A N 1
ATOM 1651 C CA . LEU A 1 214 ? -21.578 6.09 -5.078 1 98.88 214 LEU A CA 1
ATOM 1652 C C . LEU A 1 214 ? -21.719 4.977 -4.047 1 98.88 214 LEU A C 1
ATOM 1654 O O . LEU A 1 214 ? -21.062 3.941 -4.141 1 98.88 214 LEU A O 1
ATOM 1658 N N . TYR A 1 215 ? -22.625 5.172 -3.109 1 98.81 215 TYR A N 1
ATOM 1659 C CA . TYR A 1 215 ? -22.859 4.172 -2.072 1 98.81 215 TYR A CA 1
ATOM 1660 C C . TYR A 1 215 ? -23.312 2.85 -2.68 1 98.81 215 TYR A C 1
ATOM 1662 O O . TYR A 1 215 ? -22.797 1.787 -2.311 1 98.81 215 TYR A O 1
ATOM 1670 N N . ARG A 1 216 ? -24.094 2.832 -3.662 1 98.62 216 ARG A N 1
ATOM 1671 C CA . ARG A 1 216 ? -24.766 1.646 -4.176 1 98.62 216 ARG A CA 1
ATOM 1672 C C . ARG A 1 216 ? -23.844 0.83 -5.066 1 98.62 216 ARG A C 1
ATOM 1674 O O . ARG A 1 216 ? -24.016 -0.381 -5.215 1 98.62 216 ARG A O 1
ATOM 1681 N N . THR A 1 217 ? -22.844 1.493 -5.637 1 98.69 217 THR A N 1
ATOM 1682 C CA . THR A 1 217 ? -22.141 0.793 -6.707 1 98.69 217 THR A CA 1
ATOM 1683 C C . THR A 1 217 ? -20.688 0.543 -6.324 1 98.69 217 THR A C 1
ATOM 1685 O O . THR A 1 217 ? -20.016 -0.284 -6.938 1 98.69 217 THR A O 1
ATOM 1688 N N . ALA A 1 218 ? -20.188 1.199 -5.332 1 98.88 218 ALA A N 1
ATOM 1689 C CA . ALA A 1 218 ? -18.781 1.11 -4.973 1 98.88 218 ALA A CA 1
ATOM 1690 C C . ALA A 1 218 ? -18.469 -0.224 -4.305 1 98.88 218 ALA A C 1
ATOM 1692 O O . ALA A 1 218 ? -19.25 -0.725 -3.502 1 98.88 218 ALA A O 1
ATOM 1693 N N . ASP A 1 219 ? -17.359 -0.823 -4.676 1 98.94 219 ASP A N 1
ATOM 1694 C CA . ASP A 1 219 ? -16.797 -1.952 -3.938 1 98.94 219 ASP A CA 1
ATOM 1695 C C . ASP A 1 219 ? -15.852 -1.475 -2.84 1 98.94 219 ASP A C 1
ATOM 1697 O O . ASP A 1 219 ? -15.711 -2.131 -1.805 1 98.94 219 ASP A O 1
ATOM 1701 N N . VAL A 1 220 ? -15.141 -0.396 -3.092 1 98.94 220 VAL A N 1
ATOM 1702 C CA . VAL A 1 220 ? -14.211 0.255 -2.176 1 98.94 220 VAL A CA 1
ATOM 1703 C C . VAL A 1 220 ? -14.523 1.748 -2.096 1 98.94 220 VAL A C 1
ATOM 1705 O O . VAL A 1 220 ? -14.656 2.414 -3.125 1 98.94 220 VAL A O 1
ATOM 1708 N N . ILE A 1 221 ? -14.648 2.273 -0.913 1 98.94 221 ILE A N 1
ATOM 1709 C CA . ILE A 1 221 ? -14.906 3.695 -0.712 1 98.94 221 ILE A CA 1
ATOM 1710 C C . ILE A 1 221 ? -13.789 4.305 0.134 1 98.94 221 ILE A C 1
ATOM 1712 O O . ILE A 1 221 ? -13.555 3.873 1.266 1 98.94 221 ILE A O 1
ATOM 1716 N N . VAL A 1 222 ? -13.086 5.246 -0.397 1 98.94 222 VAL A N 1
ATOM 1717 C CA . VAL A 1 222 ? -12.094 6.02 0.34 1 98.94 222 VAL A CA 1
ATOM 1718 C C . VAL A 1 222 ? -12.672 7.383 0.713 1 98.94 222 VAL A C 1
ATOM 1720 O O . VAL A 1 222 ? -13.07 8.156 -0.161 1 98.94 222 VAL A O 1
ATOM 1723 N N . ILE A 1 223 ? -12.664 7.648 1.974 1 98.75 223 ILE A N 1
ATOM 1724 C CA . ILE A 1 223 ? -13.266 8.867 2.496 1 98.75 223 ILE A CA 1
ATOM 1725 C C . ILE A 1 223 ? -12.195 9.953 2.641 1 98.75 223 ILE A C 1
ATOM 1727 O O . ILE A 1 223 ? -11.203 9.758 3.348 1 98.75 223 ILE A O 1
ATOM 1731 N N . GLY A 1 224 ? -12.359 11.055 1.964 1 96.38 224 GLY A N 1
ATOM 1732 C CA . GLY A 1 224 ? -11.406 12.156 1.988 1 96.38 224 GLY A CA 1
ATOM 1733 C C . GLY A 1 224 ? -12.078 13.523 2.014 1 96.38 224 GLY A C 1
ATOM 1734 O O . GLY A 1 224 ? -11.648 14.445 1.318 1 96.38 224 GLY A O 1
ATOM 1735 N N . ILE A 1 225 ? -13.156 13.672 2.746 1 93.31 225 ILE A N 1
ATOM 1736 C CA . ILE A 1 225 ? -13.883 14.93 2.838 1 93.31 225 ILE A CA 1
ATOM 1737 C C . ILE A 1 225 ? -13.57 15.617 4.168 1 93.31 225 ILE A C 1
ATOM 1739 O O . ILE A 1 225 ? -13.156 14.961 5.125 1 93.31 225 ILE A O 1
ATOM 1743 N N . PRO A 1 226 ? -13.742 16.922 4.262 1 87.56 226 PRO A N 1
ATOM 1744 C CA . PRO A 1 226 ? -13.508 17.625 5.527 1 87.56 226 PRO A CA 1
ATOM 1745 C C . PRO A 1 226 ? -14.586 17.328 6.57 1 87.56 226 PRO A C 1
ATOM 1747 O O . PRO A 1 226 ? -15.719 16.984 6.215 1 87.56 226 PRO A O 1
ATOM 1750 N N . LEU A 1 227 ? -14.188 17.422 7.785 1 90.12 227 LEU A N 1
ATOM 1751 C CA . LEU A 1 227 ? -15.148 17.297 8.875 1 90.12 227 LEU A CA 1
ATOM 1752 C C . LEU A 1 227 ? -15.781 18.641 9.188 1 90.12 227 LEU A C 1
ATOM 1754 O O . LEU A 1 227 ? -15.078 19.641 9.414 1 90.12 227 LEU A O 1
ATOM 1758 N N . ASN A 1 228 ? -17 18.781 9.102 1 85 228 ASN A N 1
ATOM 1759 C CA . ASN A 1 228 ? -17.828 19.922 9.5 1 85 228 ASN A CA 1
ATOM 1760 C C . ASN A 1 228 ? -19.203 19.469 9.977 1 85 228 ASN A C 1
ATOM 1762 O O . ASN A 1 228 ? -19.438 18.266 10.164 1 85 228 ASN A O 1
ATOM 1766 N N . ALA A 1 229 ? -20.078 20.406 10.195 1 86.31 229 ALA A N 1
ATOM 1767 C CA . ALA A 1 229 ? -21.391 20.094 10.742 1 86.31 229 ALA A CA 1
ATOM 1768 C C . ALA A 1 229 ? -22.188 19.219 9.766 1 86.31 229 ALA A C 1
ATOM 1770 O O . ALA A 1 229 ? -22.984 18.375 10.188 1 86.31 229 ALA A O 1
ATOM 1771 N N . ASN A 1 230 ? -21.922 19.359 8.492 1 89.75 230 ASN A N 1
ATOM 1772 C CA . ASN A 1 230 ? -22.672 18.656 7.465 1 89.75 230 ASN A CA 1
ATOM 1773 C C . ASN A 1 230 ? -22.094 17.266 7.211 1 89.75 230 ASN A C 1
ATOM 1775 O O . ASN A 1 230 ? -22.781 16.391 6.66 1 89.75 230 ASN A O 1
ATOM 1779 N N . THR A 1 231 ? -20.859 17.031 7.598 1 93.75 231 THR A N 1
ATOM 1780 C CA . THR A 1 231 ? -20.219 15.766 7.238 1 93.75 231 THR A CA 1
ATOM 1781 C C . THR A 1 231 ? -19.984 14.906 8.477 1 93.75 231 THR A C 1
ATOM 1783 O O . THR A 1 231 ? -19.641 13.727 8.367 1 93.75 231 THR A O 1
ATOM 1786 N N . ARG A 1 232 ? -20.203 15.492 9.656 1 96.12 232 ARG A N 1
ATOM 1787 C CA . ARG A 1 232 ? -20.109 14.688 10.875 1 96.12 232 ARG A CA 1
ATOM 1788 C C . ARG A 1 232 ? -21.109 13.539 10.852 1 96.12 232 ARG A C 1
ATOM 1790 O O . ARG A 1 232 ? -22.312 13.75 10.672 1 96.12 232 ARG A O 1
ATOM 1797 N N . HIS A 1 233 ? -20.656 12.312 10.953 1 98.25 233 HIS A N 1
ATOM 1798 C CA . HIS A 1 233 ? -21.453 11.086 11 1 98.25 233 HIS A CA 1
ATOM 1799 C C . HIS A 1 233 ? -22.266 10.898 9.727 1 98.25 233 HIS A C 1
ATOM 1801 O O . HIS A 1 233 ? -23.344 10.312 9.758 1 98.25 233 HIS A O 1
ATOM 1807 N N . MET A 1 234 ? -21.734 11.508 8.68 1 97.25 234 MET A N 1
ATOM 1808 C CA . MET A 1 234 ? -22.391 11.273 7.398 1 97.25 234 MET A CA 1
ATOM 1809 C C . MET A 1 234 ? -22.359 9.789 7.043 1 97.25 234 MET A C 1
ATOM 1811 O O . MET A 1 234 ? -23.281 9.289 6.387 1 97.25 234 MET A O 1
ATOM 1815 N N . ILE A 1 235 ? -21.344 9.086 7.363 1 98.69 235 ILE A N 1
ATOM 1816 C CA . ILE A 1 235 ? -21.297 7.633 7.266 1 98.69 235 ILE A CA 1
ATOM 1817 C C . ILE A 1 235 ? -21.859 7.012 8.539 1 98.69 235 ILE A C 1
ATOM 1819 O O . ILE A 1 235 ? -21.188 7.008 9.578 1 98.69 235 ILE A O 1
ATOM 1823 N N . ASN A 1 236 ? -22.984 6.621 8.516 1 98.44 236 ASN A N 1
ATOM 1824 C CA . ASN A 1 236 ? -23.719 6.043 9.633 1 98.44 236 ASN A CA 1
ATOM 1825 C C . ASN A 1 236 ? -24.438 4.754 9.227 1 98.44 236 ASN A C 1
ATOM 1827 O O . ASN A 1 236 ? -24.203 4.23 8.133 1 98.44 236 ASN A O 1
ATOM 1831 N N . LYS A 1 237 ? -25.219 4.207 10.102 1 98.31 237 LYS A N 1
ATOM 1832 C CA . LYS A 1 237 ? -25.891 2.938 9.852 1 98.31 237 LYS A CA 1
ATOM 1833 C C . LYS A 1 237 ? -26.719 2.994 8.57 1 98.31 237 LYS A C 1
ATOM 1835 O O . LYS A 1 237 ? -26.703 2.053 7.773 1 98.31 237 LYS A O 1
ATOM 1840 N N . GLU A 1 238 ? -27.391 4.082 8.359 1 98.31 238 GLU A N 1
ATOM 1841 C CA . GLU A 1 238 ? -28.25 4.238 7.191 1 98.31 238 GLU A CA 1
ATOM 1842 C C . GLU A 1 238 ? -27.438 4.289 5.906 1 98.31 238 GLU A C 1
ATOM 1844 O O . GLU A 1 238 ? -27.734 3.582 4.945 1 98.31 238 GLU A O 1
ATOM 1849 N N . SER A 1 239 ? -26.453 5.109 5.84 1 98.62 239 SER A N 1
ATOM 1850 C CA . SER A 1 239 ? -25.641 5.227 4.633 1 98.62 239 SER A CA 1
ATOM 1851 C C . SER A 1 239 ? -24.891 3.93 4.348 1 98.62 239 SER A C 1
ATOM 1853 O O . SER A 1 239 ? -24.766 3.518 3.191 1 98.62 239 SER A O 1
ATOM 1855 N N . ILE A 1 240 ? -24.391 3.227 5.375 1 98.81 240 ILE A N 1
ATOM 1856 C CA . ILE A 1 240 ? -23.719 1.942 5.203 1 98.81 240 ILE A CA 1
ATOM 1857 C C . ILE A 1 240 ? -24.703 0.913 4.66 1 98.81 240 ILE A C 1
ATOM 1859 O O . ILE A 1 240 ? -24.344 0.081 3.822 1 98.81 240 ILE A O 1
ATOM 1863 N N . GLY A 1 241 ? -25.891 1.02 5.148 1 98.62 241 GLY A N 1
ATOM 1864 C CA . GLY A 1 241 ? -26.938 0.122 4.668 1 98.62 241 GLY A CA 1
ATOM 1865 C C . GLY A 1 241 ? -27.156 0.205 3.168 1 98.62 241 GLY A C 1
ATOM 1866 O O . GLY A 1 241 ? -27.562 -0.771 2.539 1 98.62 241 GLY A O 1
ATOM 1867 N N . LYS A 1 242 ? -26.875 1.329 2.572 1 98.69 242 LYS A N 1
ATOM 1868 C CA . LYS A 1 242 ? -27.047 1.545 1.14 1 98.69 242 LYS A CA 1
ATOM 1869 C C . LYS A 1 242 ? -25.891 0.961 0.341 1 98.69 242 LYS A C 1
ATOM 1871 O O . LYS A 1 242 ? -25.984 0.795 -0.877 1 98.69 242 LYS A O 1
ATOM 1876 N N . MET A 1 243 ? -24.828 0.623 0.983 1 98.88 243 MET A N 1
ATOM 1877 C CA . MET A 1 243 ? -23.609 0.172 0.299 1 98.88 243 MET A CA 1
ATOM 1878 C C . MET A 1 243 ? -23.703 -1.309 -0.053 1 98.88 243 MET A C 1
ATOM 1880 O O . MET A 1 243 ? -24.625 -2.004 0.406 1 98.88 243 MET A O 1
ATOM 1884 N N . LYS A 1 244 ? -22.859 -1.793 -0.958 1 98.69 244 LYS A N 1
ATOM 1885 C CA . LYS A 1 244 ? -22.797 -3.213 -1.297 1 98.69 244 LYS A CA 1
ATOM 1886 C C . LYS A 1 244 ? -22.453 -4.055 -0.074 1 98.69 244 LYS A C 1
ATOM 1888 O O . LYS A 1 244 ? -21.672 -3.621 0.782 1 98.69 244 LYS A O 1
ATOM 1893 N N . ASP A 1 245 ? -23.031 -5.184 0.037 1 98.56 245 ASP A N 1
ATOM 1894 C CA . ASP A 1 245 ? -22.531 -6.129 1.023 1 98.56 245 ASP A CA 1
ATOM 1895 C C . ASP A 1 245 ? -21.047 -6.445 0.772 1 98.56 245 ASP A C 1
ATOM 1897 O O . ASP A 1 245 ? -20.656 -6.68 -0.369 1 98.56 245 ASP A O 1
ATOM 1901 N N . GLY A 1 246 ? -20.234 -6.336 1.866 1 98.31 246 GLY A N 1
ATOM 1902 C CA . GLY A 1 246 ? -18.812 -6.625 1.729 1 98.31 246 GLY A CA 1
ATOM 1903 C C . GLY A 1 246 ? -17.984 -5.414 1.333 1 98.31 246 GLY A C 1
ATOM 1904 O O . GLY A 1 246 ? -16.812 -5.539 0.993 1 98.31 246 GLY A O 1
ATOM 1905 N N . VAL A 1 247 ? -18.578 -4.234 1.381 1 98.88 247 VAL A N 1
ATOM 1906 C CA . VAL A 1 247 ? -17.891 -3.016 0.972 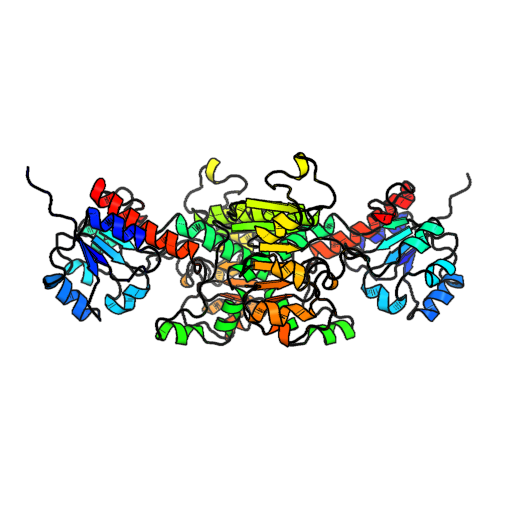1 98.88 247 VAL A CA 1
ATOM 1907 C C . VAL A 1 247 ? -16.609 -2.838 1.802 1 98.88 247 VAL A C 1
ATOM 1909 O O . VAL A 1 247 ? -16.594 -3.178 2.988 1 98.88 247 VAL A O 1
ATOM 1912 N N . VAL A 1 248 ? -15.562 -2.406 1.165 1 98.88 248 VAL A N 1
ATOM 1913 C CA . VAL A 1 248 ? -14.336 -1.982 1.838 1 98.88 248 VAL A CA 1
ATOM 1914 C C . VAL A 1 248 ? -14.391 -0.481 2.109 1 98.88 248 VAL A C 1
ATOM 1916 O O . VAL A 1 248 ? -14.523 0.319 1.18 1 98.88 248 VAL A O 1
ATOM 1919 N N . LEU A 1 249 ? -14.312 -0.119 3.348 1 98.88 249 LEU A N 1
ATOM 1920 C CA . LEU A 1 249 ? -14.352 1.284 3.744 1 98.88 249 LEU A CA 1
ATOM 1921 C C . LEU A 1 249 ? -12.984 1.737 4.258 1 98.88 249 LEU A C 1
ATOM 1923 O O . LEU A 1 249 ? -12.383 1.072 5.102 1 98.88 249 LEU A O 1
ATOM 1927 N N . VAL A 1 250 ? -12.469 2.812 3.711 1 98.94 250 VAL A N 1
ATOM 1928 C CA . VAL A 1 250 ? -11.18 3.371 4.102 1 98.94 250 VAL A CA 1
ATOM 1929 C C . VAL A 1 250 ? -11.352 4.84 4.488 1 98.94 250 VAL A C 1
ATOM 1931 O O . VAL A 1 250 ? -11.906 5.629 3.725 1 98.94 250 VAL A O 1
ATOM 1934 N N . ASN A 1 251 ? -10.883 5.207 5.684 1 98.81 251 ASN A N 1
ATOM 1935 C CA . ASN A 1 251 ? -11.016 6.586 6.148 1 98.81 251 ASN A CA 1
ATOM 1936 C C . ASN A 1 251 ? -9.648 7.227 6.391 1 98.81 251 ASN A C 1
ATOM 1938 O O . ASN A 1 251 ? -8.914 6.809 7.285 1 98.81 251 ASN A O 1
ATOM 1942 N N . ILE A 1 252 ? -9.266 8.195 5.625 1 98.12 252 ILE A N 1
ATOM 1943 C CA . ILE A 1 252 ? -8.016 8.93 5.805 1 98.12 252 ILE A CA 1
ATOM 1944 C C . ILE A 1 252 ? -8.312 10.406 6.07 1 98.12 252 ILE A C 1
ATOM 1946 O O . ILE A 1 252 ? -7.43 11.258 5.965 1 98.12 252 ILE A O 1
ATOM 1950 N N . ALA A 1 253 ? -9.57 10.734 6.305 1 96 253 ALA A N 1
ATOM 1951 C CA . ALA A 1 253 ? -10.008 12.102 6.566 1 96 253 ALA A CA 1
ATOM 1952 C C . ALA A 1 253 ? -10.016 12.398 8.062 1 96 253 ALA A C 1
ATOM 1954 O O . ALA A 1 253 ? -8.953 12.547 8.68 1 96 253 ALA A O 1
ATOM 1955 N N . ARG A 1 254 ? -11.234 12.453 8.672 1 95.31 254 ARG A N 1
ATOM 1956 C CA . ARG A 1 254 ? -11.43 12.594 10.117 1 95.31 254 ARG A CA 1
ATOM 1957 C C . ARG A 1 254 ? -12.336 11.5 10.656 1 95.31 254 ARG A C 1
ATOM 1959 O O . ARG A 1 254 ? -13.312 11.117 10.008 1 95.31 254 ARG A O 1
ATOM 1966 N N . GLY A 1 255 ? -11.984 11.008 11.828 1 97.25 255 GLY A N 1
ATOM 1967 C CA . GLY A 1 255 ? -12.719 9.883 12.398 1 97.25 255 GLY A CA 1
ATOM 1968 C C . GLY A 1 255 ? -14.211 10.141 12.508 1 97.25 255 GLY A C 1
ATOM 1969 O O . GLY A 1 255 ? -15.016 9.266 12.188 1 97.25 255 GLY A O 1
ATOM 1970 N N . ALA A 1 256 ? -14.555 11.422 12.805 1 96.69 256 ALA A N 1
ATOM 1971 C CA . ALA A 1 256 ? -15.93 11.758 13.164 1 96.69 256 ALA A CA 1
ATOM 1972 C C . ALA A 1 256 ? -16.812 11.867 11.914 1 96.69 256 ALA A C 1
ATOM 1974 O O . ALA A 1 256 ? -18.016 12.062 12.023 1 96.69 256 ALA A O 1
ATOM 1975 N N . ILE A 1 257 ? -16.266 11.648 10.773 1 97.81 257 ILE A N 1
ATOM 1976 C CA . ILE A 1 257 ? -17.094 11.539 9.562 1 97.81 257 ILE A CA 1
ATOM 1977 C C . ILE A 1 257 ? -17.922 10.258 9.617 1 97.81 257 ILE A C 1
ATOM 1979 O O . ILE A 1 257 ? -19.031 10.219 9.102 1 97.81 257 ILE A O 1
ATOM 1983 N N . ILE A 1 258 ? -17.375 9.266 10.258 1 98.69 258 ILE A N 1
ATOM 1984 C CA . ILE A 1 258 ? -18.047 7.984 10.461 1 98.69 258 ILE A CA 1
ATOM 1985 C C . ILE A 1 258 ? -18.609 7.922 11.883 1 98.69 258 ILE A C 1
ATOM 1987 O O . ILE A 1 258 ? -17.922 8.297 12.836 1 98.69 258 ILE A O 1
ATOM 1991 N N . ASP A 1 259 ? -19.844 7.566 12.016 1 98.44 259 ASP A N 1
ATOM 1992 C CA . ASP A 1 259 ? -20.328 7.125 13.32 1 98.44 259 ASP A CA 1
ATOM 1993 C C . ASP A 1 259 ? -19.641 5.832 13.75 1 98.44 259 ASP A C 1
ATOM 1995 O O . ASP A 1 259 ? -20.125 4.738 13.461 1 98.44 259 ASP A O 1
ATOM 1999 N N . GLU A 1 260 ? -18.578 5.988 14.453 1 97.94 260 GLU A N 1
ATOM 2000 C CA . GLU A 1 260 ? -17.672 4.871 14.719 1 97.94 260 GLU A CA 1
ATOM 2001 C C . GLU A 1 260 ? -18.359 3.795 15.555 1 97.94 260 GLU A C 1
ATOM 2003 O O . GLU A 1 260 ? -17.984 2.623 15.5 1 97.94 260 GLU A O 1
ATOM 2008 N N . ALA A 1 261 ? -19.359 4.188 16.328 1 97.5 261 ALA A N 1
ATOM 2009 C CA . ALA A 1 261 ? -20.062 3.279 17.219 1 97.5 261 ALA A CA 1
ATOM 2010 C C . ALA A 1 261 ? -20.766 2.172 16.453 1 97.5 261 ALA A C 1
ATOM 2012 O O . ALA A 1 261 ? -21.016 1.088 16.984 1 97.5 261 ALA A O 1
ATOM 2013 N N . VAL A 1 262 ? -21.094 2.348 15.195 1 98.06 262 VAL A N 1
ATOM 2014 C CA . VAL A 1 262 ? -21.875 1.378 14.438 1 98.06 262 VAL A CA 1
ATOM 2015 C C . VAL A 1 262 ? -20.938 0.389 13.742 1 98.06 262 VAL A C 1
ATOM 2017 O O . VAL A 1 262 ? -21.391 -0.649 13.25 1 98.06 262 VAL A O 1
ATOM 2020 N N . LEU A 1 263 ? -19.688 0.672 13.633 1 98.38 263 LEU A N 1
ATOM 2021 C CA . LEU A 1 263 ? -18.734 -0.064 12.805 1 98.38 263 LEU A CA 1
ATOM 2022 C C . LEU A 1 263 ? -18.641 -1.52 13.25 1 98.38 263 LEU A C 1
ATOM 2024 O O . LEU A 1 263 ? -18.703 -2.432 12.422 1 98.38 263 LEU A O 1
ATOM 2028 N N . PRO A 1 264 ? -18.5 -1.77 14.602 1 98.31 264 PRO A N 1
ATOM 2029 C CA . PRO A 1 264 ? -18.344 -3.17 15.008 1 98.31 264 PRO A CA 1
ATOM 2030 C C . PRO A 1 264 ? -19.516 -4.043 14.539 1 98.31 264 PRO A C 1
ATOM 2032 O O . PRO A 1 264 ? -19.297 -5.129 14 1 98.31 264 PRO A O 1
ATOM 2035 N N . GLU A 1 265 ? -20.672 -3.521 14.727 1 98 265 GLU A N 1
ATOM 2036 C CA . GLU A 1 265 ? -21.859 -4.266 14.289 1 98 265 GLU A CA 1
ATOM 2037 C C . GLU A 1 265 ? -21.844 -4.48 12.781 1 98 265 GLU A C 1
ATOM 2039 O O . GLU A 1 265 ? -22.109 -5.586 12.305 1 98 265 GLU A O 1
ATOM 2044 N N . MET A 1 266 ? -21.547 -3.455 12.008 1 98.38 266 MET A N 1
ATOM 2045 C CA . MET A 1 266 ? -21.594 -3.502 10.547 1 98.38 266 MET A CA 1
ATOM 2046 C C . MET A 1 266 ? -20.484 -4.406 10 1 98.38 266 MET A C 1
ATOM 2048 O O . MET A 1 266 ? -20.656 -5.039 8.961 1 98.38 266 MET A O 1
ATOM 2052 N N . ILE A 1 267 ? -19.359 -4.535 10.672 1 98.38 267 ILE A N 1
ATOM 2053 C CA . ILE A 1 267 ? -18.25 -5.387 10.266 1 98.38 267 ILE A CA 1
ATOM 2054 C C . ILE A 1 267 ? -18.562 -6.844 10.602 1 98.38 267 ILE A C 1
ATOM 2056 O O . ILE A 1 267 ? -18.375 -7.734 9.773 1 98.38 267 ILE A O 1
ATOM 2060 N N . LYS A 1 268 ? -19.078 -7.105 11.797 1 97.81 268 LYS A N 1
ATOM 2061 C CA . LYS A 1 268 ? -19.422 -8.453 12.234 1 97.81 268 LYS A CA 1
ATOM 2062 C C . LYS A 1 268 ? -20.5 -9.07 11.352 1 97.81 268 LYS A C 1
ATOM 2064 O O . LYS A 1 268 ? -20.5 -10.273 11.117 1 97.81 268 LYS A O 1
ATOM 2069 N N . SER A 1 269 ? -21.406 -8.242 10.82 1 97.44 269 SER A N 1
ATOM 2070 C CA . SER A 1 269 ? -22.5 -8.727 9.992 1 97.44 269 SER A CA 1
ATOM 2071 C C . SER A 1 269 ? -22.016 -9.07 8.586 1 97.44 269 SER A C 1
ATOM 2073 O O . SER A 1 269 ? -22.734 -9.734 7.824 1 97.44 269 SER A O 1
ATOM 2075 N N . GLY A 1 270 ? -20.891 -8.492 8.219 1 97.38 270 GLY A N 1
ATOM 2076 C CA . GLY A 1 270 ? -20.359 -8.695 6.875 1 97.38 270 GLY A CA 1
ATOM 2077 C C . GLY A 1 270 ? -20.766 -7.602 5.91 1 97.38 270 GLY A C 1
ATOM 2078 O O . GLY A 1 270 ? -20.328 -7.582 4.762 1 97.38 270 GLY A O 1
ATOM 2079 N N . LYS A 1 271 ? -21.625 -6.715 6.418 1 98.56 271 LYS A N 1
ATOM 2080 C CA . LYS A 1 271 ? -21.953 -5.574 5.566 1 98.56 271 LYS A CA 1
ATOM 2081 C C . LYS A 1 271 ? -20.703 -4.816 5.145 1 98.56 271 LYS A C 1
ATOM 2083 O O . LYS A 1 271 ? -20.547 -4.477 3.971 1 98.56 271 LYS A O 1
ATOM 2088 N N . ILE A 1 272 ? -19.922 -4.559 6.113 1 98.75 272 ILE A N 1
ATOM 2089 C CA . ILE A 1 272 ? -18.578 -4.074 5.828 1 98.75 272 ILE A CA 1
ATOM 2090 C C . ILE A 1 272 ? -17.594 -5.246 5.801 1 98.75 272 ILE A C 1
ATOM 2092 O O . ILE A 1 272 ? -17.391 -5.91 6.82 1 98.75 272 ILE A O 1
ATOM 2096 N N . GLY A 1 273 ? -17.016 -5.488 4.66 1 98.25 273 GLY A N 1
ATOM 2097 C CA . GLY A 1 273 ? -16.125 -6.621 4.523 1 98.25 273 GLY A CA 1
ATOM 2098 C C . GLY A 1 273 ? -14.727 -6.344 5.059 1 98.25 273 GLY A C 1
ATOM 2099 O O . GLY A 1 273 ? -14.008 -7.27 5.438 1 98.25 273 GLY A O 1
ATOM 2100 N N . ALA A 1 274 ? -14.352 -5.098 5.031 1 98.62 274 ALA A N 1
ATOM 2101 C CA . ALA A 1 274 ? -13.062 -4.648 5.559 1 98.62 274 ALA A CA 1
ATOM 2102 C C . ALA A 1 274 ? -13.094 -3.16 5.891 1 98.62 274 ALA A C 1
ATOM 2104 O O . ALA A 1 274 ? -13.844 -2.396 5.277 1 98.62 274 ALA A O 1
ATOM 2105 N N . PHE A 1 275 ? -12.312 -2.789 6.836 1 98.81 275 PHE A N 1
ATOM 2106 C CA . PHE A 1 275 ? -12.234 -1.398 7.27 1 98.81 275 PHE A CA 1
ATOM 2107 C C . PHE A 1 275 ? -10.781 -0.978 7.465 1 98.81 275 PHE A C 1
ATOM 2109 O O . PHE A 1 275 ? -10.031 -1.641 8.18 1 98.81 275 PHE A O 1
ATOM 2116 N N . GLY A 1 276 ? -10.281 -0.038 6.734 1 98.81 276 GLY A N 1
ATOM 2117 C CA . GLY A 1 276 ? -8.984 0.589 6.902 1 98.81 276 GLY A CA 1
ATOM 2118 C C . GLY A 1 276 ? -9.07 2.047 7.309 1 98.81 276 GLY A C 1
ATOM 2119 O O . GLY A 1 276 ? -9.758 2.838 6.664 1 98.81 276 GLY A O 1
ATOM 2120 N N . SER A 1 277 ? -8.344 2.41 8.359 1 98.81 277 SER A N 1
ATOM 2121 C CA . SER A 1 277 ? -8.5 3.791 8.812 1 98.81 277 SER A CA 1
ATOM 2122 C C . SER A 1 277 ? -7.207 4.309 9.438 1 98.81 277 SER A C 1
ATOM 2124 O O . SER A 1 277 ? -6.535 3.588 10.18 1 98.81 277 SER A O 1
ATOM 2126 N N . ASP A 1 278 ? -6.91 5.52 9.133 1 98.69 278 ASP A N 1
ATOM 2127 C CA . ASP A 1 278 ? -5.801 6.234 9.758 1 98.69 278 ASP A CA 1
ATOM 2128 C C . ASP A 1 278 ? -6.305 7.203 10.82 1 98.69 278 ASP A C 1
ATOM 2130 O O . ASP A 1 278 ? -5.508 7.855 11.5 1 98.69 278 ASP A O 1
ATOM 2134 N N . VAL A 1 279 ? -7.621 7.352 10.953 1 98.06 279 VAL A N 1
ATOM 2135 C CA . VAL A 1 279 ? -8.227 8.328 11.852 1 98.06 279 VAL A CA 1
ATOM 2136 C C . VAL A 1 279 ? -9.406 7.695 12.586 1 98.06 279 VAL A C 1
ATOM 2138 O O . VAL A 1 279 ? -10.047 6.781 12.062 1 98.06 279 VAL A O 1
ATOM 2141 N N . PHE A 1 280 ? -9.695 8.18 13.711 1 98.06 280 PHE A N 1
ATOM 2142 C CA . PHE A 1 280 ? -10.742 7.629 14.562 1 98.06 280 PHE A CA 1
ATOM 2143 C C . PHE A 1 280 ? -11.477 8.734 15.305 1 98.06 280 PHE A C 1
ATOM 2145 O O . PHE A 1 280 ? -10.938 9.836 15.484 1 98.06 280 PHE A O 1
ATOM 2152 N N . GLU A 1 281 ? -12.648 8.477 15.711 1 96.94 281 GLU A N 1
ATOM 2153 C CA . GLU A 1 281 ? -13.539 9.492 16.25 1 96.94 281 GLU A CA 1
ATOM 2154 C C . GLU A 1 281 ? -13.039 10.023 17.578 1 96.94 281 GLU A C 1
ATOM 2156 O O . GLU A 1 281 ? -13.227 11.195 17.906 1 96.94 281 GLU A O 1
ATOM 2161 N N . HIS A 1 282 ? -12.344 9.234 18.359 1 95.56 282 HIS A N 1
ATOM 2162 C CA . HIS A 1 282 ? -11.945 9.602 19.719 1 95.56 282 HIS A CA 1
ATOM 2163 C C . HIS A 1 282 ? -10.438 9.461 19.906 1 95.56 282 HIS A C 1
ATOM 2165 O O . HIS A 1 282 ? -9.984 9.008 20.953 1 95.56 282 HIS A O 1
ATOM 2171 N N . GLU A 1 283 ? -9.719 9.859 18.953 1 94.06 283 GLU A N 1
ATOM 2172 C CA . GLU A 1 283 ? -8.258 9.781 19.016 1 94.06 283 GLU A CA 1
ATOM 2173 C C . GLU A 1 283 ? -7.723 10.484 20.266 1 94.06 283 GLU A C 1
ATOM 2175 O O . GLU A 1 283 ? -8.266 11.508 20.688 1 94.06 283 GLU A O 1
ATOM 2180 N N . PRO A 1 284 ? -6.699 9.875 20.875 1 94.88 284 PRO A N 1
ATOM 2181 C CA . PRO A 1 284 ? -5.91 8.703 20.469 1 94.88 284 PRO A CA 1
ATOM 2182 C C . PRO A 1 284 ? -6.484 7.395 21 1 94.88 284 PRO A C 1
ATOM 2184 O O . PRO A 1 284 ? -5.852 6.344 20.875 1 94.88 284 PRO A O 1
ATOM 2187 N N . GLU A 1 285 ? -7.684 7.543 21.594 1 96.06 285 GLU A N 1
ATOM 2188 C CA . GLU A 1 285 ? -8.344 6.328 22.062 1 96.06 285 GLU A CA 1
ATOM 2189 C C . GLU A 1 285 ? -9.07 5.617 20.922 1 96.06 285 GLU A C 1
ATOM 2191 O O . GLU A 1 285 ? -9.867 6.23 20.219 1 96.06 285 GLU A O 1
ATOM 2196 N N . VAL A 1 286 ? -8.75 4.355 20.703 1 97.06 286 VAL A N 1
ATOM 2197 C CA . VAL A 1 286 ? -9.43 3.494 19.75 1 97.06 286 VAL A CA 1
ATOM 2198 C C . VAL A 1 286 ? -9.938 2.238 20.453 1 97.06 286 VAL A C 1
ATOM 2200 O O . VAL A 1 286 ? -9.211 1.614 21.219 1 97.06 286 VAL A O 1
ATOM 2203 N N . SER A 1 287 ? -11.117 1.887 20.219 1 96.44 287 SER A N 1
ATOM 2204 C CA . SER A 1 287 ? -11.734 0.758 20.906 1 96.44 287 SER A CA 1
ATOM 2205 C C . SER A 1 287 ? -11.133 -0.566 20.453 1 96.44 287 SER A C 1
ATOM 2207 O O . SER A 1 287 ? -11.047 -0.831 19.25 1 96.44 287 SER A O 1
ATOM 2209 N N . PRO A 1 288 ? -10.789 -1.418 21.406 1 96.56 288 PRO A N 1
ATOM 2210 C CA . PRO A 1 288 ? -10.32 -2.754 21.031 1 96.56 288 PRO A CA 1
ATOM 2211 C C . PRO A 1 288 ? -11.391 -3.58 20.328 1 96.56 288 PRO A C 1
ATOM 2213 O O . PRO A 1 288 ? -11.062 -4.5 19.578 1 96.56 288 PRO A O 1
ATOM 2216 N N . GLU A 1 289 ? -12.594 -3.219 20.578 1 96.94 289 GLU A N 1
ATOM 2217 C CA . GLU A 1 289 ? -13.68 -3.904 19.891 1 96.94 289 GLU A CA 1
ATOM 2218 C C . GLU A 1 289 ? -13.586 -3.691 18.375 1 96.94 289 GLU A C 1
ATOM 2220 O O . GLU A 1 289 ? -14.008 -4.551 17.594 1 96.94 289 GLU A O 1
ATOM 2225 N N . LEU A 1 290 ? -13.031 -2.559 18.031 1 97.56 290 LEU A N 1
ATOM 2226 C CA . LEU A 1 290 ? -12.914 -2.229 16.625 1 97.56 290 LEU A CA 1
ATOM 2227 C C . LEU A 1 290 ? -11.633 -2.807 16.031 1 97.56 290 LEU A C 1
ATOM 2229 O O . LEU A 1 290 ? -11.68 -3.586 15.078 1 97.56 290 LEU A O 1
ATOM 2233 N N . TYR A 1 291 ? -10.438 -2.52 16.625 1 96.62 291 TYR A N 1
ATOM 2234 C CA . TYR A 1 291 ? -9.188 -2.842 15.953 1 96.62 291 TYR A CA 1
ATOM 2235 C C . TYR A 1 291 ? -8.852 -4.32 16.094 1 96.62 291 TYR A C 1
ATOM 2237 O O . TYR A 1 291 ? -7.93 -4.824 15.461 1 96.62 291 TYR A O 1
ATOM 2245 N N . ASN A 1 292 ? -9.625 -5.098 16.891 1 95.31 292 ASN A N 1
ATOM 2246 C CA . ASN A 1 292 ? -9.414 -6.539 17 1 95.31 292 ASN A CA 1
ATOM 2247 C C . ASN A 1 292 ? -10.289 -7.312 16.016 1 95.31 292 ASN A C 1
ATOM 2249 O O . ASN A 1 292 ? -10.148 -8.531 15.883 1 95.31 292 ASN A O 1
ATOM 2253 N N . LEU A 1 293 ? -11.188 -6.66 15.359 1 95.88 293 LEU A N 1
ATOM 2254 C CA . LEU A 1 293 ? -12.047 -7.332 14.391 1 95.88 293 LEU A CA 1
ATOM 2255 C C . LEU A 1 293 ? -11.242 -7.781 13.172 1 95.88 293 LEU A C 1
ATOM 2257 O O . LEU A 1 293 ? -10.203 -7.199 12.867 1 95.88 293 LEU A O 1
ATOM 2261 N N . PRO A 1 294 ? -11.734 -8.82 12.523 1 92.19 294 PRO A N 1
ATOM 2262 C CA . PRO A 1 294 ? -11.031 -9.289 11.32 1 92.19 294 PRO A CA 1
ATOM 2263 C C . PRO A 1 294 ? -11.047 -8.258 10.195 1 92.19 294 PRO A C 1
ATOM 2265 O O . PRO A 1 294 ? -12.039 -7.555 10.008 1 92.19 294 PRO A O 1
ATOM 2268 N N . ASN A 1 295 ? -9.938 -8.203 9.562 1 95.81 295 ASN A N 1
ATOM 2269 C CA . ASN A 1 295 ? -9.75 -7.383 8.375 1 95.81 295 ASN A CA 1
ATOM 2270 C C . ASN A 1 295 ? -9.984 -5.906 8.664 1 95.81 295 ASN A C 1
ATOM 2272 O O . ASN A 1 295 ? -10.648 -5.215 7.887 1 95.81 295 ASN A O 1
ATOM 2276 N N . VAL A 1 296 ? -9.641 -5.473 9.805 1 97.94 296 VAL A N 1
ATOM 2277 C CA . VAL A 1 296 ? -9.523 -4.066 10.172 1 97.94 296 VAL A CA 1
ATOM 2278 C C . VAL A 1 296 ? -8.055 -3.65 10.18 1 97.94 296 VAL A C 1
ATOM 2280 O O . VAL A 1 296 ? -7.242 -4.246 10.891 1 97.94 296 VAL A O 1
ATOM 2283 N N . VAL A 1 297 ? -7.691 -2.729 9.336 1 98.31 297 VAL A N 1
ATOM 2284 C CA . VAL A 1 297 ? -6.355 -2.145 9.258 1 98.31 297 VAL A CA 1
ATOM 2285 C C . VAL A 1 297 ? -6.363 -0.755 9.891 1 98.31 297 VAL A C 1
ATOM 2287 O O . VAL A 1 297 ? -6.926 0.188 9.328 1 98.31 297 VAL A O 1
ATOM 2290 N N . SER A 1 298 ? -5.758 -0.624 11.047 1 98.56 298 SER A N 1
ATOM 2291 C CA . SER A 1 298 ? -5.816 0.622 11.805 1 98.56 298 SER A CA 1
ATOM 2292 C C . SER A 1 298 ? -4.438 1.257 11.938 1 98.56 298 SER A C 1
ATOM 2294 O O . SER A 1 298 ? -3.457 0.568 12.227 1 98.56 298 SER A O 1
ATOM 2296 N N . LEU A 1 299 ? -4.324 2.492 11.664 1 98.69 299 LEU A N 1
ATOM 2297 C CA . LEU A 1 299 ? -3.098 3.268 11.836 1 98.69 299 LEU A CA 1
ATOM 2298 C C . LEU A 1 299 ? -3.32 4.438 12.789 1 98.69 299 LEU A C 1
ATOM 2300 O O . LEU A 1 299 ? -4.414 5.004 12.836 1 98.69 299 LEU A O 1
ATOM 2304 N N . PRO A 1 300 ? -2.342 4.82 13.555 1 98.25 300 PRO A N 1
ATOM 2305 C CA . PRO A 1 300 ? -2.467 5.902 14.539 1 98.25 300 PRO A CA 1
ATOM 2306 C C . PRO A 1 300 ? -2.125 7.27 13.953 1 98.25 300 PRO A C 1
ATOM 2308 O O . PRO A 1 300 ? -1.206 7.938 14.438 1 98.25 300 PRO A O 1
ATOM 2311 N N . HIS A 1 301 ? -2.949 7.668 12.953 1 97.12 301 HIS A N 1
ATOM 2312 C CA . HIS A 1 301 ? -2.857 9 12.359 1 97.12 301 HIS A CA 1
ATOM 2313 C C . HIS A 1 301 ? -1.462 9.258 11.805 1 97.12 301 HIS A C 1
ATOM 2315 O O . HIS A 1 301 ? -0.82 10.25 12.156 1 97.12 301 HIS A O 1
ATOM 2321 N N . LEU A 1 302 ? -1.059 8.469 10.805 1 98.12 302 LEU A N 1
ATOM 2322 C CA . LEU A 1 302 ? 0.3 8.484 10.273 1 98.12 302 LEU A CA 1
ATOM 2323 C C . LEU A 1 302 ? 0.339 9.133 8.898 1 98.12 302 LEU A C 1
ATOM 2325 O O . LEU A 1 302 ? 1.363 9.078 8.211 1 98.12 302 LEU A O 1
ATOM 2329 N N . GLY A 1 303 ? -0.715 9.648 8.391 1 97.5 303 GLY A N 1
ATOM 2330 C CA . GLY A 1 303 ? -0.846 10.148 7.031 1 97.5 303 GLY A CA 1
ATOM 2331 C C . GLY A 1 303 ? 0.338 10.984 6.586 1 97.5 303 GLY A C 1
ATOM 2332 O O . GLY A 1 303 ? 0.836 10.82 5.473 1 97.5 303 GLY A O 1
ATOM 2333 N N . THR A 1 304 ? 0.791 11.852 7.461 1 96.31 304 THR A N 1
ATOM 2334 C CA . THR A 1 304 ? 1.891 12.742 7.105 1 96.31 304 THR A CA 1
ATOM 2335 C C . THR A 1 304 ? 3.098 12.492 8.008 1 96.31 304 THR A C 1
ATOM 2337 O O . THR A 1 304 ? 3.961 13.367 8.148 1 96.31 304 THR A O 1
ATOM 2340 N N . HIS A 1 305 ? 3.131 11.312 8.641 1 96.75 305 HIS A N 1
ATOM 2341 C CA . HIS A 1 305 ? 4.184 10.977 9.594 1 96.75 305 HIS A CA 1
ATOM 2342 C C . HIS A 1 305 ? 5.445 10.508 8.875 1 96.75 305 HIS A C 1
ATOM 2344 O O . HIS A 1 305 ? 5.828 9.344 8.977 1 96.75 305 HIS A O 1
ATOM 2350 N N . SER A 1 306 ? 6.094 11.367 8.211 1 97.5 306 SER A N 1
ATOM 2351 C CA . SER A 1 306 ? 7.395 11.164 7.574 1 97.5 306 SER A CA 1
ATOM 2352 C C . SER A 1 306 ? 8.234 12.43 7.629 1 97.5 306 SER A C 1
ATOM 2354 O O . SER A 1 306 ? 7.699 13.539 7.715 1 97.5 306 SER A O 1
ATOM 2356 N N . ILE A 1 307 ? 9.484 12.305 7.562 1 97.56 307 ILE A N 1
ATOM 2357 C CA . ILE A 1 307 ? 10.414 13.43 7.633 1 97.56 307 ILE A CA 1
ATOM 2358 C C . ILE A 1 307 ? 10.141 14.391 6.484 1 97.56 307 ILE A C 1
ATOM 2360 O O . ILE A 1 307 ? 10.016 15.602 6.699 1 97.56 307 ILE A O 1
ATOM 2364 N N . GLU A 1 308 ? 10.008 13.883 5.316 1 98.06 308 GLU A N 1
ATOM 2365 C CA . GLU A 1 308 ? 9.797 14.703 4.129 1 98.06 308 GLU A CA 1
ATOM 2366 C C . GLU A 1 308 ? 8.469 15.453 4.203 1 98.06 308 GLU A C 1
ATOM 2368 O O . GLU A 1 308 ? 8.414 16.656 3.949 1 98.06 308 GLU A O 1
ATOM 2373 N N . ALA A 1 309 ? 7.398 14.75 4.555 1 97.5 309 ALA A N 1
ATOM 2374 C CA . ALA A 1 309 ? 6.074 15.359 4.629 1 97.5 309 ALA A CA 1
ATOM 2375 C C . ALA A 1 309 ? 6.031 16.438 5.703 1 97.5 309 ALA A C 1
ATOM 2377 O O . ALA A 1 309 ? 5.539 17.547 5.457 1 97.5 309 ALA A O 1
ATOM 2378 N N . SER A 1 310 ? 6.574 16.125 6.867 1 97.06 310 SER A N 1
ATOM 2379 C CA . SER A 1 310 ? 6.562 17.078 7.973 1 97.06 310 SER A CA 1
ATOM 2380 C C . SER A 1 310 ? 7.359 18.344 7.629 1 97.06 310 SER A C 1
ATOM 2382 O O . SER A 1 310 ? 6.918 19.453 7.906 1 97.06 310 SER A O 1
ATOM 2384 N N . ARG A 1 311 ? 8.469 18.125 7.043 1 97.94 311 ARG A N 1
ATOM 2385 C CA . ARG A 1 311 ? 9.281 19.266 6.621 1 97.94 311 ARG A CA 1
ATOM 2386 C C . ARG A 1 311 ? 8.531 20.141 5.625 1 97.94 311 ARG A C 1
ATOM 2388 O O . ARG A 1 311 ? 8.469 21.359 5.781 1 97.94 311 ARG A O 1
ATOM 2395 N N . ASN A 1 312 ? 7.953 19.5 4.676 1 98.31 312 ASN A N 1
ATOM 2396 C CA . ASN A 1 312 ? 7.211 20.25 3.66 1 98.31 312 ASN A CA 1
ATOM 2397 C C . ASN A 1 312 ? 6.031 21 4.262 1 98.31 312 ASN A C 1
ATOM 2399 O O . ASN A 1 312 ? 5.723 22.109 3.848 1 98.31 312 ASN A O 1
ATOM 2403 N N . MET A 1 313 ? 5.363 20.391 5.195 1 98.38 313 MET A N 1
ATOM 2404 C CA . MET A 1 313 ? 4.227 21.031 5.867 1 98.38 313 MET A CA 1
ATOM 2405 C C . MET A 1 313 ? 4.676 22.25 6.66 1 98.38 313 MET A C 1
ATOM 2407 O O . MET A 1 313 ? 4.059 23.312 6.57 1 98.38 313 MET A O 1
ATOM 2411 N N . GLU A 1 314 ? 5.742 22.062 7.391 1 98.38 314 GLU A N 1
ATOM 2412 C CA . GLU A 1 314 ? 6.273 23.172 8.172 1 98.38 314 GLU A CA 1
ATOM 2413 C C . GLU A 1 314 ? 6.695 24.328 7.27 1 98.38 314 GLU A C 1
ATOM 2415 O O . GLU A 1 314 ? 6.406 25.5 7.57 1 98.38 314 GLU A O 1
ATOM 2420 N N . GLU A 1 315 ? 7.344 24 6.215 1 98.62 315 GLU A N 1
ATOM 2421 C CA . GLU A 1 315 ? 7.77 25.031 5.27 1 98.62 315 GLU A CA 1
ATOM 2422 C C . GLU A 1 315 ? 6.574 25.75 4.66 1 98.62 315 GLU A C 1
ATOM 2424 O O . GLU A 1 315 ? 6.621 26.953 4.426 1 98.62 315 GLU A O 1
ATOM 2429 N N . TRP A 1 316 ? 5.555 25 4.418 1 98.62 316 TRP A N 1
ATOM 2430 C CA . TRP A 1 316 ? 4.332 25.578 3.863 1 98.62 316 TRP A CA 1
ATOM 2431 C C . TRP A 1 316 ? 3.736 26.609 4.816 1 98.62 316 TRP A C 1
ATOM 2433 O O . TRP A 1 316 ? 3.217 27.641 4.379 1 98.62 316 TRP A O 1
ATOM 2443 N N . VAL A 1 317 ? 3.809 26.344 6.09 1 98.62 317 VAL A N 1
ATOM 2444 C CA . VAL A 1 317 ? 3.338 27.281 7.098 1 98.62 317 VAL A CA 1
ATOM 2445 C C . VAL A 1 317 ? 4.113 28.594 6.977 1 98.62 317 VAL A C 1
ATOM 2447 O O . VAL A 1 317 ? 3.52 29.672 6.945 1 98.62 317 VAL A O 1
ATOM 2450 N N . VAL A 1 318 ? 5.418 28.5 6.848 1 98.69 318 VAL A N 1
ATOM 2451 C CA . VAL A 1 318 ? 6.273 29.688 6.711 1 98.69 318 VAL A CA 1
ATOM 2452 C C . VAL A 1 318 ? 5.938 30.422 5.418 1 98.69 318 VAL A C 1
ATOM 2454 O O . VAL A 1 318 ? 5.871 31.656 5.402 1 98.69 318 VAL A O 1
ATOM 2457 N N . GLU A 1 319 ? 5.68 29.656 4.418 1 98.75 319 GLU A N 1
ATOM 2458 C CA . GLU A 1 319 ? 5.355 30.266 3.127 1 98.75 319 GLU A CA 1
ATOM 2459 C C . GLU A 1 319 ? 4.051 31.047 3.197 1 98.75 319 GLU A C 1
ATOM 2461 O O . GLU A 1 319 ? 3.912 32.094 2.541 1 98.75 319 GLU A O 1
ATOM 2466 N N . ASN A 1 320 ? 3.094 30.562 3.891 1 98.75 320 ASN A N 1
ATOM 2467 C CA . ASN A 1 320 ? 1.857 31.297 4.094 1 98.75 320 ASN A CA 1
ATOM 2468 C C . ASN A 1 320 ? 2.119 32.656 4.762 1 98.75 320 ASN A C 1
ATOM 2470 O O . ASN A 1 320 ? 1.607 33.688 4.316 1 98.75 320 ASN A O 1
ATOM 2474 N N . ILE A 1 321 ? 2.926 32.656 5.758 1 98.69 321 ILE A N 1
ATOM 2475 C CA . ILE A 1 321 ? 3.25 33.875 6.504 1 98.69 321 ILE A CA 1
ATOM 2476 C C . ILE A 1 321 ? 4.035 34.812 5.613 1 98.69 321 ILE A C 1
ATOM 2478 O O . ILE A 1 321 ? 3.711 36 5.535 1 98.69 321 ILE A O 1
ATOM 2482 N N . GLU A 1 322 ? 4.98 34.281 4.941 1 98.56 322 GLU A N 1
ATOM 2483 C CA . GLU A 1 322 ? 5.797 35.062 4.035 1 98.56 322 GLU A CA 1
ATOM 2484 C C . GLU A 1 322 ? 4.945 35.719 2.945 1 98.56 322 GLU A C 1
ATOM 2486 O O . GLU A 1 322 ? 5.129 36.875 2.619 1 98.56 322 GLU A O 1
ATOM 2491 N N . SER A 1 323 ? 4.102 34.906 2.375 1 98.56 323 SER A N 1
ATOM 2492 C CA . SER A 1 323 ? 3.215 35.438 1.338 1 98.56 323 SER A CA 1
ATOM 2493 C C . SER A 1 323 ? 2.395 36.625 1.852 1 98.56 323 SER A C 1
ATOM 2495 O O . SER A 1 323 ? 2.27 37.625 1.171 1 98.56 323 SER A O 1
ATOM 2497 N N . PHE A 1 324 ? 1.894 36.5 3.043 1 98.62 324 PHE A N 1
ATOM 2498 C CA . PHE A 1 324 ? 1.101 37.562 3.611 1 98.62 324 PHE A CA 1
ATOM 2499 C C . PHE A 1 324 ? 1.953 38.812 3.814 1 98.62 324 PHE A C 1
ATOM 2501 O O . PHE A 1 324 ? 1.524 39.938 3.492 1 98.62 324 PHE A O 1
ATOM 2508 N N . ILE A 1 325 ? 3.111 38.625 4.344 1 98.12 325 ILE A N 1
ATOM 2509 C CA . ILE A 1 325 ? 3.994 39.75 4.621 1 98.12 325 ILE A CA 1
ATOM 2510 C C . ILE A 1 325 ? 4.301 40.5 3.322 1 98.12 325 ILE A C 1
ATOM 2512 O O . ILE A 1 325 ? 4.328 41.75 3.297 1 98.12 325 ILE A O 1
ATOM 2516 N N . LYS A 1 326 ? 4.379 39.75 2.32 1 97.44 326 LYS A N 1
ATOM 2517 C CA . LYS A 1 326 ? 4.824 40.312 1.059 1 97.44 326 LYS A CA 1
ATOM 2518 C C . LYS A 1 326 ? 3.641 40.844 0.242 1 97.44 326 LYS A C 1
ATOM 2520 O O . LYS A 1 326 ? 3.764 41.812 -0.494 1 97.44 326 LYS A O 1
ATOM 2525 N N . THR A 1 327 ? 2.496 40.219 0.366 1 97.62 327 THR A N 1
ATOM 2526 C CA . THR A 1 327 ? 1.447 40.5 -0.606 1 97.62 327 THR A CA 1
ATOM 2527 C C . THR A 1 327 ? 0.153 40.906 0.097 1 97.62 327 THR A C 1
ATOM 2529 O O . THR A 1 327 ? -0.774 41.406 -0.538 1 97.62 327 THR A O 1
ATOM 2532 N N . GLY A 1 328 ? 0.034 40.656 1.322 1 97.62 328 GLY A N 1
ATOM 2533 C CA . GLY A 1 328 ? -1.191 40.906 2.061 1 97.62 328 GLY A CA 1
ATOM 2534 C C . GLY A 1 328 ? -2.158 39.75 2.045 1 97.62 328 GLY A C 1
ATOM 2535 O O . GLY A 1 328 ? -3.262 39.844 2.588 1 97.62 328 GLY A O 1
ATOM 2536 N N . LYS A 1 329 ? -1.671 38.594 1.423 1 98.44 329 LYS A N 1
ATOM 2537 C CA . LYS A 1 329 ? -2.523 37.406 1.339 1 98.44 329 LYS A CA 1
ATOM 2538 C C . LYS A 1 329 ? -1.738 36.156 1.664 1 98.44 329 LYS A C 1
ATOM 2540 O O . LYS A 1 329 ? -0.582 36 1.262 1 98.44 329 LYS A O 1
ATOM 2545 N N . VAL A 1 330 ? -2.408 35.281 2.4 1 98.62 330 VAL A N 1
ATOM 2546 C CA . VAL A 1 330 ? -1.799 33.969 2.635 1 98.62 330 VAL A CA 1
ATOM 2547 C C . VAL A 1 330 ? -1.828 33.156 1.351 1 98.62 330 VAL A C 1
ATOM 2549 O O . VAL A 1 330 ? -2.607 33.438 0.439 1 98.62 330 VAL A O 1
ATOM 2552 N N . LYS A 1 331 ? -0.911 32.188 1.26 1 97.5 331 LYS A N 1
ATOM 2553 C CA . LYS A 1 331 ? -0.792 31.312 0.094 1 97.5 331 LYS A CA 1
ATOM 2554 C C . LYS A 1 331 ? -2.045 30.453 -0.085 1 97.5 331 LYS A C 1
ATOM 2556 O O . LYS A 1 331 ? -2.52 30.266 -1.207 1 97.5 331 LYS A O 1
ATOM 2561 N N . THR A 1 332 ? -2.543 29.875 1.05 1 96.75 332 THR A N 1
ATOM 2562 C CA . THR A 1 332 ? -3.729 29.031 1.024 1 96.75 332 THR A CA 1
ATOM 2563 C C . THR A 1 332 ? -4.719 29.453 2.107 1 96.75 332 THR A C 1
ATOM 2565 O O . THR A 1 332 ? -4.535 29.125 3.281 1 96.75 332 THR A O 1
ATOM 2568 N N . ILE A 1 333 ? -5.754 30.156 1.708 1 97.44 333 ILE A N 1
ATOM 2569 C CA . ILE A 1 333 ? -6.789 30.594 2.635 1 97.44 333 ILE A CA 1
ATOM 2570 C C . ILE A 1 333 ? -7.816 29.484 2.84 1 97.44 333 ILE A C 1
ATOM 2572 O O . ILE A 1 333 ? -8.133 28.75 1.905 1 97.44 333 ILE A O 1
ATOM 2576 N N . VAL A 1 334 ? -8.367 29.25 4.031 1 95.44 334 VAL A N 1
ATOM 2577 C CA . VAL A 1 334 ? -9.336 28.188 4.312 1 95.44 334 VAL A CA 1
ATOM 2578 C C . VAL A 1 334 ? -10.617 28.438 3.525 1 95.44 334 VAL A C 1
ATOM 2580 O O . VAL A 1 334 ? -10.945 29.594 3.203 1 95.44 334 VAL A O 1
ATOM 2583 N N . PRO A 1 335 ? -11.336 27.422 3.252 1 90.31 335 PRO A N 1
ATOM 2584 C CA . PRO A 1 335 ? -12.508 27.531 2.379 1 90.31 335 PRO A CA 1
ATOM 2585 C C . PRO A 1 335 ? -13.547 28.516 2.916 1 90.31 335 PRO A C 1
ATOM 2587 O O . PRO A 1 335 ? -14.219 29.203 2.139 1 90.31 335 PRO A O 1
ATOM 2590 N N . GLU A 1 336 ? -13.688 28.641 4.184 1 92.75 336 GLU A N 1
ATOM 2591 C CA . GLU A 1 336 ? -14.695 29.5 4.805 1 92.75 336 GLU A CA 1
ATOM 2592 C C . GLU A 1 336 ? -14.422 30.969 4.504 1 92.75 336 GLU A C 1
ATOM 2594 O O . GLU A 1 336 ? -15.336 31.797 4.59 1 92.75 336 GLU A O 1
ATOM 2599 N N . GLN A 1 337 ? -13.211 31.266 4.18 1 97.06 337 GLN A N 1
ATOM 2600 C CA . GLN A 1 337 ? -12.828 32.656 4.008 1 97.06 337 GLN A CA 1
ATOM 2601 C C . GLN A 1 337 ? -12.594 32.969 2.535 1 97.06 337 GLN A C 1
ATOM 2603 O O . GLN A 1 337 ? -12.172 34.094 2.201 1 97.06 337 GLN A O 1
ATOM 2608 N N . LYS A 1 338 ? -12.836 32 1.692 1 93 338 LYS A N 1
ATOM 2609 C CA . LYS A 1 338 ? -12.602 32.25 0.268 1 93 338 LYS A CA 1
ATOM 2610 C C . LYS A 1 338 ? -13.414 33.438 -0.239 1 93 338 LYS A C 1
ATOM 2612 O O . LYS A 1 338 ? -14.625 33.5 -0.006 1 93 338 LYS A O 1
ATOM 2617 N N . GLY A 1 339 ? -12.766 34.344 -0.859 1 93.5 339 GLY A N 1
ATOM 2618 C CA . GLY A 1 339 ? -13.422 35.5 -1.464 1 93.5 339 GLY A CA 1
ATOM 2619 C C . GLY A 1 339 ? -13.617 36.656 -0.499 1 93.5 339 GLY A C 1
ATOM 2620 O O . GLY A 1 339 ? -14.133 37.688 -0.88 1 93.5 339 GLY A O 1
ATOM 2621 N N . LEU A 1 340 ? -13.148 36.5 0.69 1 95.38 340 LEU A N 1
ATOM 2622 C CA . LEU A 1 340 ? -13.406 37.5 1.695 1 95.38 340 LEU A CA 1
ATOM 2623 C C . LEU A 1 340 ? -12.242 38.5 1.791 1 95.38 340 LEU A C 1
ATOM 2625 O O . LEU A 1 340 ? -12.398 39.594 2.314 1 95.38 340 LEU A O 1
ATOM 2629 N N . PHE A 1 341 ? -11.117 38.062 1.366 1 93.56 341 PHE A N 1
ATOM 2630 C CA . PHE A 1 341 ? -9.93 38.906 1.461 1 93.56 341 PHE A CA 1
ATOM 2631 C C . PHE A 1 341 ? -9.32 39.125 0.083 1 93.56 341 PHE A C 1
ATOM 2633 O O . PHE A 1 341 ? -9.5 38.312 -0.826 1 93.56 341 PHE A O 1
ATOM 2640 N N . MET B 1 1 ? -9.273 -40.75 -42.406 1 35.88 1 MET B N 1
ATOM 2641 C CA . MET B 1 1 ? -9.031 -39.531 -41.656 1 35.88 1 MET B CA 1
ATOM 2642 C C . MET B 1 1 ? -8.383 -39.812 -40.312 1 35.88 1 MET B C 1
ATOM 2644 O O . MET B 1 1 ? -8.977 -40.5 -39.469 1 35.88 1 MET B O 1
ATOM 2648 N N . THR B 1 2 ? -7.156 -40.188 -40.125 1 41.25 2 THR B N 1
ATOM 2649 C CA . THR B 1 2 ? -6.434 -40.719 -38.969 1 41.25 2 THR B CA 1
ATOM 2650 C C . THR B 1 2 ? -6.719 -39.906 -37.719 1 41.25 2 THR B C 1
ATOM 2652 O O . THR B 1 2 ? -6.336 -38.75 -37.625 1 41.25 2 THR B O 1
ATOM 2655 N N . THR B 1 3 ? -7.773 -40 -37.031 1 50.34 3 THR B N 1
ATOM 2656 C CA . THR B 1 3 ? -8.359 -39.188 -35.969 1 50.34 3 THR B CA 1
ATOM 2657 C C . THR B 1 3 ? -7.375 -39.031 -34.812 1 50.34 3 THR B C 1
ATOM 2659 O O . THR B 1 3 ? -6.863 -40 -34.25 1 50.34 3 THR B O 1
ATOM 2662 N N . LYS B 1 4 ? -6.539 -38 -34.844 1 64.88 4 LYS B N 1
ATOM 2663 C CA . LYS B 1 4 ? -5.609 -37.719 -33.75 1 64.88 4 LYS B CA 1
ATOM 2664 C C . LYS B 1 4 ? -6.23 -38.094 -32.406 1 64.88 4 LYS B C 1
ATOM 2666 O O . LYS B 1 4 ? -7.379 -37.719 -32.125 1 64.88 4 LYS B O 1
ATOM 2671 N N . PRO B 1 5 ? -5.508 -39.031 -31.703 1 82.75 5 PRO B N 1
ATOM 2672 C CA . PRO B 1 5 ? -6.047 -39.406 -30.391 1 82.75 5 PRO B CA 1
ATOM 2673 C C . PRO B 1 5 ? -6.426 -38.188 -29.547 1 82.75 5 PRO B C 1
ATOM 2675 O O . PRO B 1 5 ? -5.793 -37.125 -29.641 1 82.75 5 PRO B O 1
ATOM 2678 N N . ARG B 1 6 ? -7.555 -38.25 -29.031 1 93.44 6 ARG B N 1
ATOM 2679 C CA . ARG B 1 6 ? -8.086 -37.188 -28.156 1 93.44 6 ARG B CA 1
ATOM 2680 C C . ARG B 1 6 ? -7.133 -36.906 -27 1 93.44 6 ARG B C 1
ATOM 2682 O O . ARG B 1 6 ? -6.609 -37.844 -26.375 1 93.44 6 ARG B O 1
ATOM 2689 N N . ALA B 1 7 ? -6.801 -35.656 -26.812 1 97.81 7 ALA B N 1
ATOM 2690 C CA . ALA B 1 7 ? -5.91 -35.25 -25.734 1 97.81 7 ALA B CA 1
ATOM 2691 C C . ALA B 1 7 ? -6.43 -35.719 -24.375 1 97.81 7 ALA B C 1
ATOM 2693 O O . ALA B 1 7 ? -7.645 -35.719 -24.141 1 97.81 7 ALA B O 1
ATOM 2694 N N . LYS B 1 8 ? -5.531 -36.188 -23.547 1 98.62 8 LYS B N 1
ATOM 2695 C CA . LYS B 1 8 ? -5.844 -36.625 -22.172 1 98.62 8 LYS B CA 1
ATOM 2696 C C . LYS B 1 8 ? -5.059 -35.781 -21.156 1 98.62 8 LYS B C 1
ATOM 2698 O O . LYS B 1 8 ? -3.838 -35.906 -21.062 1 98.62 8 LYS B O 1
ATOM 2703 N N . VAL B 1 9 ? -5.816 -35 -20.375 1 98.75 9 VAL B N 1
ATOM 2704 C CA . VAL B 1 9 ? -5.207 -34.031 -19.438 1 98.75 9 VAL B CA 1
ATOM 2705 C C . VAL B 1 9 ? -5.309 -34.562 -18.016 1 98.75 9 VAL B C 1
ATOM 2707 O O . VAL B 1 9 ? -6.41 -34.781 -17.5 1 98.75 9 VAL B O 1
ATOM 2710 N N . LEU B 1 10 ? -4.172 -34.812 -17.406 1 98.69 10 LEU B N 1
ATOM 2711 C CA . LEU B 1 10 ? -4.133 -35.219 -16 1 98.69 10 LEU B CA 1
ATOM 2712 C C . LEU B 1 10 ? -4.039 -34 -15.094 1 98.69 10 LEU B C 1
ATOM 2714 O O . LEU B 1 10 ? -3.082 -33.219 -15.18 1 98.69 10 LEU B O 1
ATOM 2718 N N . ARG B 1 11 ? -5.008 -33.812 -14.242 1 97.31 11 ARG B N 1
ATOM 2719 C CA . ARG B 1 11 ? -5.004 -32.781 -13.234 1 97.31 11 ARG B CA 1
ATOM 2720 C C . ARG B 1 11 ? -4.512 -33.281 -11.891 1 97.31 11 ARG B C 1
ATOM 2722 O O . ARG B 1 11 ? -5.141 -34.188 -11.297 1 97.31 11 ARG B O 1
ATOM 2729 N N . THR B 1 12 ? -3.42 -32.719 -11.461 1 96.44 12 THR B N 1
ATOM 2730 C CA . THR B 1 12 ? -2.904 -33.156 -10.172 1 96.44 12 THR B CA 1
ATOM 2731 C C . THR B 1 12 ? -3.395 -32.25 -9.047 1 96.44 12 THR B C 1
ATOM 2733 O O . THR B 1 12 ? -3.023 -32.438 -7.883 1 96.44 12 THR B O 1
ATOM 2736 N N . SER B 1 13 ? -4.141 -31.234 -9.328 1 93.06 13 SER B N 1
ATOM 2737 C CA . SER B 1 13 ? -4.805 -30.328 -8.391 1 93.06 13 SER B CA 1
ATOM 2738 C C . SER B 1 13 ? -6.223 -30 -8.852 1 93.06 13 SER B C 1
ATOM 2740 O O . SER B 1 13 ? -6.527 -30.078 -10.047 1 93.06 13 SER B O 1
ATOM 2742 N N . PRO B 1 14 ? -7.094 -29.672 -8 1 90.5 14 PRO B N 1
ATOM 2743 C CA . PRO B 1 14 ? -8.5 -29.5 -8.367 1 90.5 14 PRO B CA 1
ATOM 2744 C C . PRO B 1 14 ? -8.742 -28.266 -9.211 1 90.5 14 PRO B C 1
ATOM 2746 O O . PRO B 1 14 ? -9.68 -28.219 -10.023 1 90.5 14 PRO B O 1
ATOM 2749 N N . PHE B 1 15 ? -8.023 -27.188 -9.047 1 94.88 15 PHE B N 1
ATOM 2750 C CA . PHE B 1 15 ? -8.242 -25.938 -9.758 1 94.88 15 PHE B CA 1
ATOM 2751 C C . PHE B 1 15 ? -9.688 -25.469 -9.594 1 94.88 15 PHE B C 1
ATOM 2753 O O . PHE B 1 15 ? -10.367 -25.188 -10.578 1 94.88 15 PHE B O 1
ATOM 2760 N N . SER B 1 16 ? -10.109 -25.25 -8.43 1 93.62 16 SER B N 1
ATOM 2761 C CA . SER B 1 16 ? -11.516 -25.141 -8.031 1 93.62 16 SER B CA 1
ATOM 2762 C C . SER B 1 16 ? -12.109 -23.812 -8.461 1 93.62 16 SER B C 1
ATOM 2764 O O . SER B 1 16 ? -13.336 -23.641 -8.477 1 93.62 16 SER B O 1
ATOM 2766 N N . LEU B 1 17 ? -11.344 -22.875 -8.922 1 96.3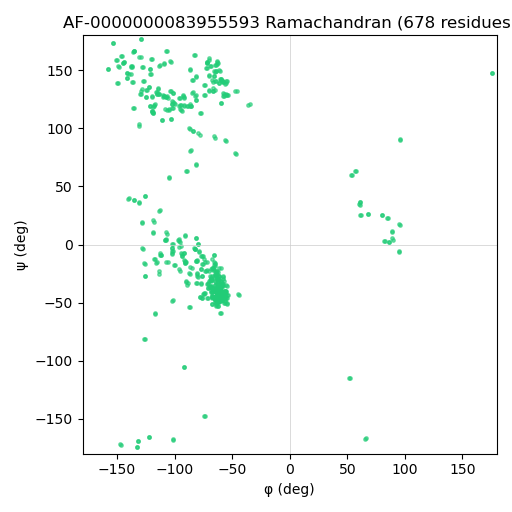1 17 LEU B N 1
ATOM 2767 C CA . LEU B 1 17 ? -11.867 -21.531 -9.219 1 96.31 17 LEU B CA 1
ATOM 2768 C C . LEU B 1 17 ? -12.07 -21.359 -10.719 1 96.31 17 LEU B C 1
ATOM 2770 O O . LEU B 1 17 ? -12.5 -20.297 -11.164 1 96.31 17 LEU B O 1
ATOM 2774 N N . SER B 1 18 ? -11.773 -22.375 -11.5 1 97.69 18 SER B N 1
ATOM 2775 C CA . SER B 1 18 ? -11.828 -22.219 -12.953 1 97.69 18 SER B CA 1
ATOM 2776 C C . SER B 1 18 ? -12.625 -23.359 -13.602 1 97.69 18 SER B C 1
ATOM 2778 O O . SER B 1 18 ? -12.281 -23.812 -14.688 1 97.69 18 SER B O 1
ATOM 2780 N N . GLU B 1 19 ? -13.641 -23.812 -12.984 1 96.69 19 GLU B N 1
ATOM 2781 C CA . GLU B 1 19 ? -14.43 -24.953 -13.453 1 96.69 19 GLU B CA 1
ATOM 2782 C C . GLU B 1 19 ? -15 -24.688 -14.844 1 96.69 19 GLU B C 1
ATOM 2784 O O . GLU B 1 19 ? -15.039 -25.578 -15.688 1 96.69 19 GLU B O 1
ATOM 2789 N N . SER B 1 20 ? -15.461 -23.484 -15.062 1 97.31 20 SER B N 1
ATOM 2790 C CA . SER B 1 20 ? -16.047 -23.141 -16.359 1 97.31 20 SER B CA 1
ATOM 2791 C C . SER B 1 20 ? -15.031 -23.328 -17.484 1 97.31 20 SER B C 1
ATOM 2793 O O . SER B 1 20 ? -15.3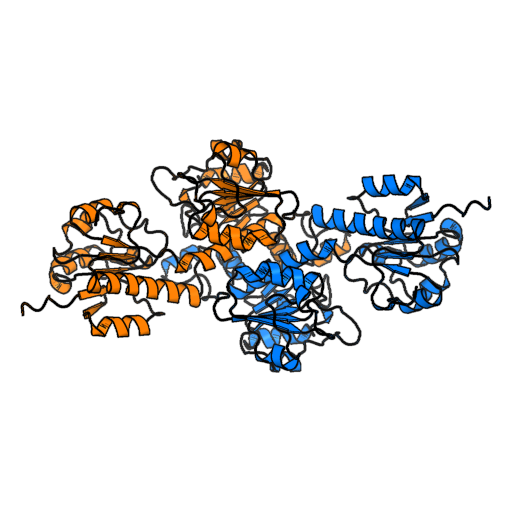75 -23.828 -18.562 1 97.31 20 SER B O 1
ATOM 2795 N N . LYS B 1 21 ? -13.852 -22.938 -17.188 1 97.88 21 LYS B N 1
ATOM 2796 C CA . LYS B 1 21 ? -12.812 -23.078 -18.203 1 97.88 21 LYS B CA 1
ATOM 2797 C C . LYS B 1 21 ? -12.469 -24.547 -18.453 1 97.88 21 LYS B C 1
ATOM 2799 O O . LYS B 1 21 ? -12.219 -24.953 -19.578 1 97.88 21 LYS B O 1
ATOM 2804 N N . TRP B 1 22 ? -12.469 -25.344 -17.453 1 97.94 22 TRP B N 1
ATOM 2805 C CA . TRP B 1 22 ? -12.227 -26.781 -17.578 1 97.94 22 TRP B CA 1
ATOM 2806 C C . TRP B 1 22 ? -13.352 -27.469 -18.344 1 97.94 22 TRP B C 1
ATOM 2808 O O . TRP B 1 22 ? -13.109 -28.375 -19.141 1 97.94 22 TRP B O 1
ATOM 2818 N N . ASN B 1 23 ? -14.531 -26.969 -18.062 1 97.75 23 ASN B N 1
ATOM 2819 C CA . ASN B 1 23 ? -15.672 -27.5 -18.812 1 97.75 23 ASN B CA 1
ATOM 2820 C C . ASN B 1 23 ? -15.539 -27.234 -20.312 1 97.75 23 ASN B C 1
ATOM 2822 O O . ASN B 1 23 ? -15.898 -28.078 -21.125 1 97.75 23 ASN B O 1
ATOM 2826 N N . GLU B 1 24 ? -15.078 -26.125 -20.609 1 98.12 24 GLU B N 1
ATOM 2827 C CA . GLU B 1 24 ? -14.828 -25.828 -22.016 1 98.12 24 GLU B CA 1
ATOM 2828 C C . GLU B 1 24 ? -13.75 -26.734 -22.578 1 98.12 24 GLU B C 1
ATOM 2830 O O . GLU B 1 24 ? -13.867 -27.203 -23.719 1 98.12 24 GLU B O 1
ATOM 2835 N N . LEU B 1 25 ? -12.742 -26.984 -21.812 1 98.25 25 LEU B N 1
ATOM 2836 C CA . LEU B 1 25 ? -11.656 -27.844 -22.266 1 98.25 25 LEU B CA 1
ATOM 2837 C C . LEU B 1 25 ? -12.148 -29.266 -22.5 1 98.25 25 LEU B C 1
ATOM 2839 O O . LEU B 1 25 ? -11.68 -29.953 -23.406 1 98.25 25 LEU B O 1
ATOM 2843 N N . ARG B 1 26 ? -13.109 -29.688 -21.734 1 97.94 26 ARG B N 1
ATOM 2844 C CA . ARG B 1 26 ? -13.648 -31.047 -21.797 1 97.94 26 ARG B CA 1
ATOM 2845 C C . ARG B 1 26 ? -14.32 -31.312 -23.141 1 97.94 26 ARG B C 1
ATOM 2847 O O . ARG B 1 26 ? -14.523 -32.469 -23.531 1 97.94 26 ARG B O 1
ATOM 2854 N N . LYS B 1 27 ? -14.602 -30.281 -23.812 1 97.62 27 LYS B N 1
ATOM 2855 C CA . LYS B 1 27 ? -15.195 -30.422 -25.141 1 97.62 27 LYS B CA 1
ATOM 2856 C C . LYS B 1 27 ? -14.172 -30.969 -26.141 1 97.62 27 LYS B C 1
ATOM 2858 O O . LYS B 1 27 ? -14.539 -31.578 -27.156 1 97.62 27 LYS B O 1
ATOM 2863 N N . ILE B 1 28 ? -12.93 -30.797 -25.859 1 97.38 28 ILE B N 1
ATOM 2864 C CA . ILE B 1 28 ? -11.945 -31.156 -26.859 1 97.38 28 ILE B CA 1
ATOM 2865 C C . ILE B 1 28 ? -10.906 -32.094 -26.266 1 97.38 28 ILE B C 1
ATOM 2867 O O . ILE B 1 28 ? -10 -32.562 -26.969 1 97.38 28 ILE B O 1
ATOM 2871 N N . ALA B 1 29 ? -11.008 -32.375 -24.953 1 98.38 29 ALA B N 1
ATOM 2872 C CA . ALA B 1 29 ? -10.023 -33.219 -24.266 1 98.38 29 ALA B CA 1
ATOM 2873 C C . ALA B 1 29 ? -10.672 -34 -23.125 1 98.38 29 ALA B C 1
ATOM 2875 O O . ALA B 1 29 ? -11.719 -33.594 -22.609 1 98.38 29 ALA B O 1
ATOM 2876 N N . ASP B 1 30 ? -10.078 -35.156 -22.828 1 98.25 30 ASP B N 1
ATOM 2877 C CA . ASP B 1 30 ? -10.445 -35.875 -21.609 1 98.25 30 ASP B CA 1
ATOM 2878 C C . ASP B 1 30 ? -9.656 -35.375 -20.406 1 98.25 30 ASP B C 1
ATOM 2880 O O . ASP B 1 30 ? -8.422 -35.406 -20.406 1 98.25 30 ASP B O 1
ATOM 2884 N N . VAL B 1 31 ? -10.406 -34.875 -19.438 1 98.19 31 VAL B N 1
ATOM 2885 C CA . VAL B 1 31 ? -9.766 -34.375 -18.234 1 98.19 31 VAL B CA 1
ATOM 2886 C C . VAL B 1 31 ? -9.883 -35.438 -17.125 1 98.19 31 VAL B C 1
ATOM 2888 O O . VAL B 1 31 ? -10.984 -35.844 -16.781 1 98.19 31 VAL B O 1
ATOM 2891 N N . ILE B 1 32 ? -8.719 -35.844 -16.641 1 97.31 32 ILE B N 1
ATOM 2892 C CA . ILE B 1 32 ? -8.648 -36.875 -15.633 1 97.31 32 ILE B CA 1
ATOM 2893 C C . ILE B 1 32 ? -8.078 -36.312 -14.336 1 97.31 32 ILE B C 1
ATOM 2895 O O . ILE B 1 32 ? -7.027 -35.688 -14.344 1 97.31 32 ILE B O 1
ATOM 2899 N N . ASP B 1 33 ? -8.766 -36.562 -13.211 1 97.12 33 ASP B N 1
ATOM 2900 C CA . ASP B 1 33 ? -8.25 -36.156 -11.906 1 97.12 33 ASP B CA 1
ATOM 2901 C C . ASP B 1 33 ? -7.277 -37.188 -11.352 1 97.12 33 ASP B C 1
ATOM 2903 O O . ASP B 1 33 ? -7.562 -38.406 -11.367 1 97.12 33 ASP B O 1
ATOM 2907 N N . CYS B 1 34 ? -6.195 -36.719 -10.93 1 97.69 34 CYS B N 1
ATOM 2908 C CA . CYS B 1 34 ? -5.195 -37.625 -10.359 1 97.69 34 CYS B CA 1
ATOM 2909 C C . CYS B 1 34 ? -5.695 -38.25 -9.062 1 97.69 34 CYS B C 1
ATOM 2911 O O . CYS B 1 34 ? -6.191 -37.531 -8.18 1 97.69 34 CYS B O 1
ATOM 2913 N N . GLU B 1 35 ? -5.504 -39.531 -8.938 1 97.06 35 GLU B N 1
ATOM 2914 C CA . GLU B 1 35 ? -5.961 -40.281 -7.762 1 97.06 35 GLU B CA 1
ATOM 2915 C C . GLU B 1 35 ? -4.785 -40.781 -6.938 1 97.06 35 GLU B C 1
ATOM 2917 O O . GLU B 1 35 ? -4.973 -41.312 -5.844 1 97.06 35 GLU B O 1
ATOM 2922 N N . SER B 1 36 ? -3.646 -40.625 -7.504 1 97.5 36 SER B N 1
ATOM 2923 C CA . SER B 1 36 ? -2.465 -41.031 -6.742 1 97.5 36 SER B CA 1
ATOM 2924 C C . SER B 1 36 ? -2.35 -40.219 -5.453 1 97.5 36 SER B C 1
ATOM 2926 O O . SER B 1 36 ? -2.732 -39.031 -5.41 1 97.5 36 SER B O 1
ATOM 2928 N N . THR B 1 37 ? -1.737 -40.844 -4.359 1 95.62 37 THR B N 1
ATOM 2929 C CA . THR B 1 37 ? -1.725 -40.188 -3.062 1 95.62 37 THR B CA 1
ATOM 2930 C C . THR B 1 37 ? -0.294 -39.906 -2.619 1 95.62 37 THR B C 1
ATOM 2932 O O . THR B 1 37 ? -0.077 -39.156 -1.654 1 95.62 37 THR B O 1
ATOM 2935 N N . ASN B 1 38 ? 0.616 -40.5 -3.312 1 96.75 38 ASN B N 1
ATOM 2936 C CA . ASN B 1 38 ? 2.031 -40.25 -3.055 1 96.75 38 ASN B CA 1
ATOM 2937 C C . ASN B 1 38 ? 2.877 -40.5 -4.301 1 96.75 38 ASN B C 1
ATOM 2939 O O . ASN B 1 38 ? 2.371 -40.969 -5.316 1 96.75 38 ASN B O 1
ATOM 2943 N N . ARG B 1 39 ? 4.125 -40.188 -4.227 1 97.69 39 ARG B N 1
ATOM 2944 C CA . ARG B 1 39 ? 5.02 -40.219 -5.379 1 97.69 39 ARG B CA 1
ATOM 2945 C C . ARG B 1 39 ? 5.156 -41.625 -5.941 1 97.69 39 ARG B C 1
ATOM 2947 O O . ARG B 1 39 ? 5.121 -41.812 -7.16 1 97.69 39 ARG B O 1
ATOM 2954 N N . ASP B 1 40 ? 5.297 -42.625 -5.051 1 97.88 40 ASP B N 1
ATOM 2955 C CA . ASP B 1 40 ? 5.441 -44.031 -5.504 1 97.88 40 ASP B CA 1
ATOM 2956 C C . ASP B 1 40 ? 4.211 -44.469 -6.289 1 97.88 40 ASP B C 1
ATOM 2958 O O . ASP B 1 40 ? 4.336 -45.094 -7.344 1 97.88 40 ASP B O 1
ATOM 2962 N N . GLU B 1 41 ? 3.113 -44.156 -5.746 1 98.12 41 GLU B N 1
ATOM 2963 C CA . GLU B 1 41 ? 1.868 -44.5 -6.434 1 98.12 41 GLU B CA 1
ATOM 2964 C C . GLU B 1 41 ? 1.749 -43.75 -7.754 1 98.12 41 GLU B C 1
ATOM 2966 O O . GLU B 1 41 ? 1.278 -44.281 -8.75 1 98.12 41 GLU B O 1
ATOM 2971 N N . PHE B 1 42 ? 2.129 -42.531 -7.766 1 98.31 42 PHE B N 1
ATOM 2972 C CA . PHE B 1 42 ? 2.084 -41.719 -8.977 1 98.31 42 PHE B CA 1
ATOM 2973 C C . PHE B 1 42 ? 2.939 -42.312 -10.078 1 98.31 42 PHE B C 1
ATOM 2975 O O . PHE B 1 42 ? 2.492 -42.438 -11.219 1 98.31 42 PHE B O 1
ATOM 2982 N N . ILE B 1 43 ? 4.121 -42.719 -9.711 1 98.12 43 ILE B N 1
ATOM 2983 C CA . ILE B 1 43 ? 5.043 -43.312 -10.664 1 98.12 43 ILE B CA 1
ATOM 2984 C C . ILE B 1 43 ? 4.434 -44.594 -11.234 1 98.12 43 ILE B C 1
ATOM 2986 O O . ILE B 1 43 ? 4.469 -44.812 -12.445 1 98.12 43 ILE B O 1
ATOM 2990 N N . ARG B 1 44 ? 3.857 -45.406 -10.406 1 97.94 44 ARG B N 1
ATOM 2991 C CA . ARG B 1 44 ? 3.199 -46.625 -10.859 1 97.94 44 ARG B CA 1
ATOM 2992 C C . ARG B 1 44 ? 2.029 -46.281 -11.781 1 97.94 44 ARG B C 1
ATOM 2994 O O . ARG B 1 44 ? 1.855 -46.938 -12.82 1 97.94 44 ARG B O 1
ATOM 3001 N N . ASP B 1 45 ? 1.278 -45.312 -11.398 1 98.25 45 ASP B N 1
ATOM 3002 C CA . ASP B 1 45 ? 0.07 -44.969 -12.141 1 98.25 45 ASP B CA 1
ATOM 3003 C C . ASP B 1 45 ? 0.413 -44.375 -13.508 1 98.25 45 ASP B C 1
ATOM 3005 O O . ASP B 1 45 ? -0.372 -44.5 -14.453 1 98.25 45 ASP B O 1
ATOM 3009 N N . LEU B 1 46 ? 1.56 -43.75 -13.641 1 97.94 46 LEU B N 1
ATOM 3010 C CA . LEU B 1 46 ? 2.016 -43.219 -14.922 1 97.94 46 LEU B CA 1
ATOM 3011 C C . LEU B 1 46 ? 2.174 -44.344 -15.945 1 97.94 46 LEU B C 1
ATOM 3013 O O . LEU B 1 46 ? 2.123 -44.094 -17.156 1 97.94 46 LEU B O 1
ATOM 3017 N N . GLN B 1 47 ? 2.297 -45.531 -15.477 1 96.06 47 GLN B N 1
ATOM 3018 C CA . GLN B 1 47 ? 2.5 -46.688 -16.359 1 96.06 47 GLN B CA 1
ATOM 3019 C C . GLN B 1 47 ? 1.21 -47.469 -16.531 1 96.06 47 GLN B C 1
ATOM 3021 O O . GLN B 1 47 ? 1.16 -48.438 -17.312 1 96.06 47 GLN B O 1
ATOM 3026 N N . THR B 1 48 ? 0.206 -47.125 -15.789 1 96.62 48 THR B N 1
ATOM 3027 C CA . THR B 1 48 ? -1.043 -47.875 -15.82 1 96.62 48 THR B CA 1
ATOM 3028 C C . THR B 1 48 ? -2.225 -46.969 -16.109 1 96.62 48 THR B C 1
ATOM 3030 O O . THR B 1 48 ? -2.479 -46.594 -17.25 1 96.62 48 THR B O 1
ATOM 3033 N N . LYS B 1 49 ? -2.693 -46.281 -14.984 1 95.44 49 LYS B N 1
ATOM 3034 C CA . LYS B 1 49 ? -3.893 -45.438 -15.047 1 95.44 49 LYS B CA 1
ATOM 3035 C C . LYS B 1 49 ? -3.682 -44.25 -15.961 1 95.44 49 LYS B C 1
ATOM 3037 O O . LYS B 1 49 ? -4.625 -43.75 -16.609 1 95.44 49 LYS B O 1
ATOM 3042 N N . TYR B 1 50 ? -2.49 -43.781 -15.938 1 98 50 TYR B N 1
ATOM 3043 C CA . TYR B 1 50 ? -2.186 -42.562 -16.656 1 98 50 TYR B CA 1
ATOM 3044 C C . TYR B 1 50 ? -1.247 -42.812 -17.828 1 98 50 TYR B C 1
ATOM 3046 O O . TYR B 1 50 ? -0.485 -41.938 -18.25 1 98 50 TYR B O 1
ATOM 3054 N N . ALA B 1 51 ? -1.247 -43.969 -18.469 1 97.38 51 ALA B N 1
ATOM 3055 C CA . ALA B 1 51 ? -0.26 -44.438 -19.422 1 97.38 51 ALA B CA 1
ATOM 3056 C C . ALA B 1 51 ? -0.444 -43.781 -20.781 1 97.38 51 ALA B C 1
ATOM 3058 O O . ALA B 1 51 ? 0.429 -43.844 -21.641 1 97.38 51 ALA B O 1
ATOM 3059 N N . ASP B 1 52 ? -1.495 -43.062 -21.047 1 97.56 52 ASP B N 1
ATOM 3060 C CA . ASP B 1 52 ? -1.722 -42.406 -22.344 1 97.56 52 ASP B CA 1
ATOM 3061 C C . ASP B 1 52 ? -2.047 -40.938 -22.172 1 97.56 52 ASP B C 1
ATOM 3063 O O . ASP B 1 52 ? -2.676 -40.344 -23.047 1 97.56 52 ASP B O 1
ATOM 3067 N N . ILE B 1 53 ? -1.707 -40.344 -21 1 98.44 53 ILE B N 1
ATOM 3068 C CA . ILE B 1 53 ? -1.933 -38.938 -20.812 1 98.44 53 ILE B CA 1
ATOM 3069 C C . ILE B 1 53 ? -1.05 -38.125 -21.766 1 98.44 53 ILE B C 1
ATOM 3071 O O . ILE B 1 53 ? 0.05 -38.562 -22.125 1 98.44 53 ILE B O 1
ATOM 3075 N N . THR B 1 54 ? -1.58 -36.969 -22.156 1 98.62 54 THR B N 1
ATOM 3076 C CA . THR B 1 54 ? -0.853 -36.125 -23.109 1 98.62 54 THR B CA 1
ATOM 3077 C C . THR B 1 54 ? -0.421 -34.844 -22.453 1 98.62 54 THR B C 1
ATOM 3079 O O . THR B 1 54 ? 0.483 -34.156 -22.953 1 98.62 54 THR B O 1
ATOM 3082 N N . ASN B 1 55 ? -1.095 -34.406 -21.422 1 98.81 55 ASN B N 1
ATOM 3083 C CA . ASN B 1 55 ? -0.842 -33.156 -20.703 1 98.81 55 ASN B CA 1
ATOM 3084 C C . ASN B 1 55 ? -0.953 -33.344 -19.203 1 98.81 55 ASN B C 1
ATOM 3086 O O . ASN B 1 55 ? -1.783 -34.125 -18.719 1 98.81 55 ASN B O 1
ATOM 3090 N N . ILE B 1 56 ? -0.175 -32.625 -18.484 1 98.81 56 ILE B N 1
ATOM 3091 C CA . ILE B 1 56 ? -0.292 -32.531 -17.031 1 98.81 56 ILE B CA 1
ATOM 3092 C C . ILE B 1 56 ? -0.565 -31.078 -16.625 1 98.81 56 ILE B C 1
ATOM 3094 O O . ILE B 1 56 ? 0.102 -30.156 -17.109 1 98.81 56 ILE B O 1
ATOM 3098 N N . ALA B 1 57 ? -1.584 -30.859 -15.867 1 98.62 57 ALA B N 1
ATOM 3099 C CA . ALA B 1 57 ? -1.86 -29.609 -15.172 1 98.62 57 ALA B CA 1
ATOM 3100 C C . ALA B 1 57 ? -1.601 -29.734 -13.68 1 98.62 57 ALA B C 1
ATOM 3102 O O . ALA B 1 57 ? -2.125 -30.641 -13.023 1 98.62 57 ALA B O 1
ATOM 3103 N N . ARG B 1 58 ? -0.822 -28.828 -13.164 1 98 58 ARG B N 1
ATOM 3104 C CA . ARG B 1 58 ? -0.444 -28.969 -11.766 1 98 58 ARG B CA 1
ATOM 3105 C C . ARG B 1 58 ? -0.293 -27.609 -11.102 1 98 58 ARG B C 1
ATOM 3107 O O . ARG B 1 58 ? -0.222 -26.578 -11.781 1 98 58 ARG B O 1
ATOM 3114 N N . ASP B 1 59 ? -0.305 -27.547 -9.758 1 95.25 59 ASP B N 1
ATOM 3115 C CA . ASP B 1 59 ? 0.069 -26.391 -8.961 1 95.25 59 ASP B CA 1
ATOM 3116 C C . ASP B 1 59 ? 1.03 -26.766 -7.84 1 95.25 59 ASP B C 1
ATOM 3118 O O . ASP B 1 59 ? 1.625 -27.844 -7.871 1 95.25 59 ASP B O 1
ATOM 3122 N N . PHE B 1 60 ? 1.28 -25.906 -6.93 1 89.44 60 PHE B N 1
ATOM 3123 C CA . PHE B 1 60 ? 2.285 -26.109 -5.895 1 89.44 60 PHE B CA 1
ATOM 3124 C C . PHE B 1 60 ? 1.862 -27.219 -4.941 1 89.44 60 PHE B C 1
ATOM 3126 O O . PHE B 1 60 ? 2.705 -27.938 -4.406 1 89.44 60 PHE B O 1
ATOM 3133 N N . ASP B 1 61 ? 0.583 -27.406 -4.805 1 89.38 61 ASP B N 1
ATOM 3134 C CA . ASP B 1 61 ? 0.07 -28.422 -3.883 1 89.38 61 ASP B CA 1
ATOM 3135 C C . ASP B 1 61 ? 0.314 -29.828 -4.422 1 89.38 61 ASP B C 1
ATOM 3137 O O . ASP B 1 61 ? 0.24 -30.812 -3.678 1 89.38 61 ASP B O 1
ATOM 3141 N N . SER B 1 62 ? 0.624 -29.922 -5.68 1 94.56 62 SER B N 1
ATOM 3142 C CA . SER B 1 62 ? 0.886 -31.203 -6.324 1 94.56 62 SER B CA 1
ATOM 3143 C C . SER B 1 62 ? 2.135 -31.859 -5.75 1 94.56 62 SER B C 1
ATOM 3145 O O . SER B 1 62 ? 2.348 -33.062 -5.938 1 94.56 62 SER B O 1
ATOM 3147 N N . LEU B 1 63 ? 2.934 -31.031 -5.098 1 92.75 63 LEU B N 1
ATOM 3148 C CA . LEU B 1 63 ? 4.191 -31.531 -4.559 1 92.75 63 LEU B CA 1
ATOM 3149 C C . LEU B 1 63 ? 3.941 -32.688 -3.584 1 92.75 63 LEU B C 1
ATOM 3151 O O . LEU B 1 63 ? 4.73 -33.625 -3.52 1 92.75 63 LEU B O 1
ATOM 3155 N N . ALA B 1 64 ? 2.879 -32.656 -2.869 1 90.56 64 ALA B N 1
ATOM 3156 C CA . ALA B 1 64 ? 2.562 -33.656 -1.87 1 90.56 64 ALA B CA 1
ATOM 3157 C C . ALA B 1 64 ? 2.252 -35 -2.531 1 90.56 64 ALA B C 1
ATOM 3159 O O . ALA B 1 64 ? 2.416 -36.062 -1.915 1 90.56 64 ALA B O 1
ATOM 3160 N N . ILE B 1 65 ? 1.896 -35 -3.812 1 94.5 65 ILE B N 1
ATOM 3161 C CA . ILE B 1 65 ? 1.485 -36.219 -4.535 1 94.5 65 ILE B CA 1
ATOM 3162 C C . ILE B 1 65 ? 2.637 -36.719 -5.406 1 94.5 65 ILE B C 1
ATOM 3164 O O . ILE B 1 65 ? 3.039 -37.875 -5.312 1 94.5 65 ILE B O 1
ATOM 3168 N N . THR B 1 66 ? 3.205 -35.844 -6.117 1 96.5 66 THR B N 1
ATOM 3169 C CA . THR B 1 66 ? 4.125 -36.25 -7.176 1 96.5 66 THR B CA 1
ATOM 3170 C C . THR B 1 66 ? 5.574 -36.094 -6.719 1 96.5 66 THR B C 1
ATOM 3172 O O . THR B 1 66 ? 6.48 -36.656 -7.328 1 96.5 66 THR B O 1
ATOM 3175 N N . GLY B 1 67 ? 5.77 -35.281 -5.629 1 94.5 67 GLY B N 1
ATOM 3176 C CA . GLY B 1 67 ? 7.109 -34.75 -5.453 1 94.5 67 GLY B CA 1
ATOM 3177 C C . GLY B 1 67 ? 7.52 -33.781 -6.562 1 94.5 67 GLY B C 1
ATOM 3178 O O . GLY B 1 67 ? 6.668 -33.281 -7.301 1 94.5 67 GLY B O 1
ATOM 3179 N N . ARG B 1 68 ? 8.773 -33.531 -6.562 1 95.88 68 ARG B N 1
ATOM 3180 C CA . ARG B 1 68 ? 9.281 -32.688 -7.656 1 95.88 68 ARG B CA 1
ATOM 3181 C C . ARG B 1 68 ? 9.164 -33.438 -8.992 1 95.88 68 ARG B C 1
ATOM 3183 O O . ARG B 1 68 ? 9.336 -34.656 -9.055 1 95.88 68 ARG B O 1
ATOM 3190 N N . LEU B 1 69 ? 8.812 -32.719 -10.031 1 98.06 69 LEU B N 1
ATOM 3191 C CA . LEU B 1 69 ? 8.953 -33.281 -11.375 1 98.06 69 LEU B CA 1
ATOM 3192 C C . LEU B 1 69 ? 10.398 -33.188 -11.852 1 98.06 69 LEU B C 1
ATOM 3194 O O . LEU B 1 69 ? 10.836 -32.156 -12.344 1 98.06 69 LEU B O 1
ATOM 3198 N N . ASP B 1 70 ? 11.094 -34.281 -11.656 1 97.75 70 ASP B N 1
ATOM 3199 C CA . ASP B 1 70 ? 12.531 -34.344 -11.906 1 97.75 70 ASP B CA 1
ATOM 3200 C C . ASP B 1 70 ? 12.875 -35.438 -12.914 1 97.75 70 ASP B C 1
ATOM 3202 O O . ASP B 1 70 ? 11.992 -35.938 -13.625 1 97.75 70 ASP B O 1
ATOM 3206 N N . ALA B 1 71 ? 14.188 -35.781 -12.992 1 98.06 71 ALA B N 1
ATOM 3207 C CA . ALA B 1 71 ? 14.664 -36.75 -13.961 1 98.06 71 ALA B CA 1
ATOM 3208 C C . ALA B 1 71 ? 14.008 -38.125 -13.742 1 98.06 71 ALA B C 1
ATOM 3210 O O . ALA B 1 71 ? 13.734 -38.844 -14.703 1 98.06 71 ALA B O 1
ATOM 3211 N N . GLU B 1 72 ? 13.805 -38.406 -12.508 1 98.25 72 GLU B N 1
ATOM 3212 C CA . GLU B 1 72 ? 13.164 -39.688 -12.219 1 98.25 72 GLU B CA 1
ATOM 3213 C C . GLU B 1 72 ? 11.758 -39.75 -12.82 1 98.25 72 GLU B C 1
ATOM 3215 O O . GLU B 1 72 ? 11.406 -40.719 -13.484 1 98.25 72 GLU B O 1
ATOM 3220 N N . ILE B 1 73 ? 10.953 -38.75 -12.586 1 98.44 73 ILE B N 1
ATOM 3221 C CA . ILE B 1 73 ? 9.602 -38.719 -13.125 1 98.44 73 ILE B CA 1
ATOM 3222 C C . ILE B 1 73 ? 9.656 -38.719 -14.648 1 98.44 73 ILE B C 1
ATOM 3224 O O . ILE B 1 73 ? 8.852 -39.375 -15.305 1 98.44 73 ILE B O 1
ATOM 3228 N N . ALA B 1 74 ? 10.555 -38 -15.25 1 98.38 74 ALA B N 1
ATOM 3229 C CA . ALA B 1 74 ? 10.688 -37.906 -16.703 1 98.38 74 ALA B CA 1
ATOM 3230 C C . ALA B 1 74 ? 10.906 -39.281 -17.312 1 98.38 74 ALA B C 1
ATOM 3232 O O . ALA B 1 74 ? 10.477 -39.562 -18.438 1 98.38 74 ALA B O 1
ATOM 3233 N N . LYS B 1 75 ? 11.531 -40.188 -16.578 1 97.88 75 LYS B N 1
ATOM 3234 C CA . LYS B 1 75 ? 11.812 -41.531 -17.047 1 97.88 75 LYS B CA 1
ATOM 3235 C C . LYS B 1 75 ? 10.547 -42.375 -17.078 1 97.88 75 LYS B C 1
ATOM 3237 O O . LYS B 1 75 ? 10.477 -43.375 -17.797 1 97.88 75 LYS B O 1
ATOM 3242 N N . HIS B 1 76 ? 9.633 -41.969 -16.312 1 98 76 HIS B N 1
ATOM 3243 C CA . HIS B 1 76 ? 8.484 -42.844 -16.125 1 98 76 HIS B CA 1
ATOM 3244 C C . HIS B 1 76 ? 7.258 -42.344 -16.859 1 98 76 HIS B C 1
ATOM 3246 O O . HIS B 1 76 ? 6.266 -43.031 -17.016 1 98 76 HIS B O 1
ATOM 3252 N N . VAL B 1 77 ? 7.254 -41.062 -17.312 1 98.12 77 VAL B N 1
ATOM 3253 C CA . VAL B 1 77 ? 6.082 -40.531 -17.984 1 98.12 77 VAL B CA 1
ATOM 3254 C C . VAL B 1 77 ? 5.863 -41.25 -19.312 1 98.12 77 VAL B C 1
ATOM 3256 O O . VAL B 1 77 ? 6.82 -41.719 -19.938 1 98.12 77 VAL B O 1
ATOM 3259 N N . PRO B 1 78 ? 4.594 -41.469 -19.719 1 97.94 78 PRO B N 1
ATOM 3260 C CA . PRO B 1 78 ? 4.352 -42.094 -21.016 1 97.94 78 PRO B CA 1
ATOM 3261 C C . PRO B 1 78 ? 4.879 -41.25 -22.188 1 97.94 78 PRO B C 1
ATOM 3263 O O . PRO B 1 78 ? 4.969 -40.031 -22.078 1 97.94 78 PRO B O 1
ATOM 3266 N N . SER B 1 79 ? 5.148 -41.906 -23.281 1 97.19 79 SER B N 1
ATOM 3267 C CA . SER B 1 79 ? 5.672 -41.219 -24.469 1 97.19 79 SER B CA 1
ATOM 3268 C C . SER B 1 79 ? 4.641 -40.281 -25.078 1 97.19 79 SER B C 1
ATOM 3270 O O . SER B 1 79 ? 4.977 -39.438 -25.906 1 97.19 79 SER B O 1
ATOM 3272 N N . THR B 1 80 ? 3.422 -40.406 -24.641 1 97.88 80 THR B N 1
ATOM 3273 C CA . THR B 1 80 ? 2.344 -39.562 -25.172 1 97.88 80 THR B CA 1
ATOM 3274 C C . THR B 1 80 ? 2.342 -38.188 -24.5 1 97.88 80 THR B C 1
ATOM 3276 O O . THR B 1 80 ? 1.7 -37.25 -25 1 97.88 80 THR B O 1
ATOM 3279 N N . LEU B 1 81 ? 3.057 -38 -23.375 1 98.56 81 LEU B N 1
ATOM 3280 C CA . LEU B 1 81 ? 3.07 -36.719 -22.672 1 98.56 81 LEU B CA 1
ATOM 3281 C C . LEU B 1 81 ? 3.75 -35.656 -23.531 1 98.56 81 LEU B C 1
ATOM 3283 O O . LEU B 1 81 ? 4.859 -35.875 -24.016 1 98.56 81 LEU B O 1
ATOM 3287 N N . LYS B 1 82 ? 3.045 -34.5 -23.609 1 98.5 82 LYS B N 1
ATOM 3288 C CA . LYS B 1 82 ? 3.57 -33.469 -24.469 1 98.5 82 LYS B CA 1
ATOM 3289 C C . LYS B 1 82 ? 3.748 -32.156 -23.719 1 98.5 82 LYS B C 1
ATOM 3291 O O . LYS B 1 82 ? 4.57 -31.312 -24.094 1 98.5 82 LYS B O 1
ATOM 3296 N N . THR B 1 83 ? 2.938 -31.953 -22.656 1 98.81 83 THR B N 1
ATOM 3297 C CA . THR B 1 83 ? 3.053 -30.672 -21.969 1 98.81 83 THR B CA 1
ATOM 3298 C C . THR B 1 83 ? 2.92 -30.859 -20.453 1 98.81 83 THR B C 1
ATOM 3300 O O . THR B 1 83 ? 2.25 -31.781 -20 1 98.81 83 THR B O 1
ATOM 3303 N N . ILE B 1 84 ? 3.582 -30.062 -19.703 1 98.81 84 ILE B N 1
ATOM 3304 C CA . ILE B 1 84 ? 3.371 -29.797 -18.281 1 98.81 84 ILE B CA 1
ATOM 3305 C C . ILE B 1 84 ? 3.043 -28.312 -18.078 1 98.81 84 ILE B C 1
ATOM 3307 O O . ILE B 1 84 ? 3.867 -27.453 -18.359 1 98.81 84 ILE B O 1
ATOM 3311 N N . SER B 1 85 ? 1.843 -28.062 -17.625 1 98.75 85 SER B N 1
ATOM 3312 C CA . SER B 1 85 ? 1.41 -26.688 -17.344 1 98.75 85 SER B CA 1
ATOM 3313 C C . SER B 1 85 ? 1.309 -26.438 -15.852 1 98.75 85 SER B C 1
ATOM 3315 O O . SER B 1 85 ? 0.468 -27.031 -15.164 1 98.75 85 SER B O 1
ATOM 3317 N N . HIS B 1 86 ? 2.123 -25.547 -15.383 1 98.19 86 HIS B N 1
ATOM 3318 C CA . HIS B 1 86 ? 2.23 -25.266 -13.953 1 98.19 86 HIS B CA 1
ATOM 3319 C C . HIS B 1 86 ? 1.521 -23.969 -13.586 1 98.19 86 HIS B C 1
ATOM 3321 O O . HIS B 1 86 ? 1.721 -22.938 -14.234 1 98.19 86 HIS B O 1
ATOM 3327 N N . CYS B 1 87 ? 0.698 -24.047 -12.523 1 97.75 87 CYS B N 1
ATOM 3328 C CA . CYS B 1 87 ? -0.027 -22.875 -12.031 1 97.75 87 CYS B CA 1
ATOM 3329 C C . CYS B 1 87 ? 0.827 -22.078 -11.055 1 97.75 87 CYS B C 1
ATOM 3331 O O . CYS B 1 87 ? 0.579 -22.094 -9.844 1 97.75 87 CYS B O 1
ATOM 3333 N N . GLY B 1 88 ? 1.713 -21.25 -11.562 1 95 88 GLY B N 1
ATOM 3334 C CA . GLY B 1 88 ? 2.6 -20.391 -10.805 1 95 88 GLY B CA 1
ATOM 3335 C C . GLY B 1 88 ? 3.584 -19.625 -11.672 1 95 88 GLY B C 1
ATOM 3336 O O . GLY B 1 88 ? 4.004 -20.109 -12.719 1 95 88 GLY B O 1
ATOM 3337 N N . ALA B 1 89 ? 3.895 -18.438 -11.211 1 92.06 89 ALA B N 1
ATOM 3338 C CA . ALA B 1 89 ? 4.973 -17.719 -11.883 1 92.06 89 ALA B CA 1
ATOM 3339 C C . ALA B 1 89 ? 6.289 -18.484 -11.773 1 92.06 89 ALA B C 1
ATOM 3341 O O . ALA B 1 89 ? 7.008 -18.641 -12.766 1 92.06 89 ALA B O 1
ATOM 3342 N N . GLY B 1 90 ? 6.582 -18.797 -10.508 1 88.94 90 GLY B N 1
ATOM 3343 C CA . GLY B 1 90 ? 7.715 -19.688 -10.273 1 88.94 90 GLY B CA 1
ATOM 3344 C C . GLY B 1 90 ? 7.379 -21.156 -10.445 1 88.94 90 GLY B C 1
ATOM 3345 O O . GLY B 1 90 ? 6.266 -21.578 -10.133 1 88.94 90 GLY B O 1
ATOM 3346 N N . TYR B 1 91 ? 8.266 -21.906 -10.93 1 93.12 91 TYR B N 1
ATOM 3347 C CA . TYR B 1 91 ? 8.086 -23.328 -11.195 1 93.12 91 TYR B CA 1
ATOM 3348 C C . TYR B 1 91 ? 9.297 -24.125 -10.719 1 93.12 91 TYR B C 1
ATOM 3350 O O . TYR B 1 91 ? 9.719 -25.078 -11.383 1 93.12 91 TYR B O 1
ATOM 3358 N N . ASP B 1 92 ? 9.82 -23.703 -9.602 1 87.88 92 ASP B N 1
ATOM 3359 C CA . ASP B 1 92 ? 11.055 -24.266 -9.062 1 87.88 92 ASP B CA 1
ATOM 3360 C C . ASP B 1 92 ? 10.867 -25.719 -8.648 1 87.88 92 ASP B C 1
ATOM 3362 O O . ASP B 1 92 ? 11.844 -26.438 -8.406 1 87.88 92 ASP B O 1
ATOM 3366 N N . GLN B 1 93 ? 9.633 -26.25 -8.641 1 91.31 93 GLN B N 1
ATOM 3367 C CA . GLN B 1 93 ? 9.344 -27.641 -8.312 1 91.31 93 GLN B CA 1
ATOM 3368 C C . GLN B 1 93 ? 9.539 -28.531 -9.531 1 91.31 93 GLN B C 1
ATOM 3370 O O . GLN B 1 93 ? 9.43 -29.766 -9.422 1 91.31 93 GLN B O 1
ATOM 3375 N N . ILE B 1 94 ? 9.859 -27.969 -10.672 1 96.19 94 ILE B N 1
ATOM 3376 C CA . ILE B 1 94 ? 10.039 -28.688 -11.922 1 96.19 94 ILE B CA 1
ATOM 3377 C C . ILE B 1 94 ? 11.469 -28.531 -12.422 1 96.19 94 ILE B C 1
ATOM 3379 O O . ILE B 1 94 ? 11.938 -27.406 -12.625 1 96.19 94 ILE B O 1
ATOM 3383 N N . ASP B 1 95 ? 12.164 -29.656 -12.539 1 96.06 95 ASP B N 1
ATOM 3384 C CA . ASP B 1 95 ? 13.398 -29.641 -13.328 1 96.06 95 ASP B CA 1
ATOM 3385 C C . ASP B 1 95 ? 13.094 -29.672 -14.82 1 96.06 95 ASP B C 1
ATOM 3387 O O . ASP B 1 95 ? 12.711 -30.719 -15.359 1 96.06 95 ASP B O 1
ATOM 3391 N N . VAL B 1 96 ? 13.383 -28.641 -15.5 1 96.88 96 VAL B N 1
ATOM 3392 C CA . VAL B 1 96 ? 12.906 -28.453 -16.859 1 96.88 96 VAL B CA 1
ATOM 3393 C C . VAL B 1 96 ? 13.734 -29.328 -17.812 1 96.88 96 VAL B C 1
ATOM 3395 O O . VAL B 1 96 ? 13.195 -29.875 -18.781 1 96.88 96 VAL B O 1
ATOM 3398 N N . ALA B 1 97 ? 14.969 -29.531 -17.562 1 96.88 97 ALA B N 1
ATOM 3399 C CA . ALA B 1 97 ? 15.922 -30.125 -18.5 1 96.88 97 ALA B CA 1
ATOM 3400 C C . ALA B 1 97 ? 15.508 -31.562 -18.859 1 96.88 97 ALA B C 1
ATOM 3402 O O . ALA B 1 97 ? 15.453 -31.922 -20.031 1 96.88 97 ALA B O 1
ATOM 3403 N N . PRO B 1 98 ? 15.188 -32.406 -17.906 1 98.31 98 PRO B N 1
ATOM 3404 C CA . PRO B 1 98 ? 14.805 -33.75 -18.25 1 98.31 98 PRO B CA 1
ATOM 3405 C C . PRO B 1 98 ? 13.57 -33.812 -19.141 1 98.31 98 PRO B C 1
ATOM 3407 O O . PRO B 1 98 ? 13.438 -34.75 -19.953 1 98.31 98 PRO B O 1
ATOM 3410 N N . PHE B 1 99 ? 12.664 -32.938 -19.047 1 98.62 99 PHE B N 1
ATOM 3411 C CA . PHE B 1 99 ? 11.445 -32.906 -19.828 1 98.62 99 PHE B CA 1
ATOM 3412 C C . PHE B 1 99 ? 11.703 -32.312 -21.219 1 98.62 99 PHE B C 1
ATOM 3414 O O . PHE B 1 99 ? 11.078 -32.719 -22.203 1 98.62 99 PHE B O 1
ATOM 3421 N N . THR B 1 100 ? 12.641 -31.359 -21.25 1 98.38 100 THR B N 1
ATOM 3422 C CA . THR B 1 100 ? 13.094 -30.875 -22.547 1 98.38 100 THR B CA 1
ATOM 3423 C C . THR B 1 100 ? 13.664 -32.031 -23.375 1 98.38 100 THR B C 1
ATOM 3425 O O . THR B 1 100 ? 13.375 -32.125 -24.578 1 98.38 100 THR B O 1
ATOM 3428 N N . GLU B 1 101 ? 14.43 -32.875 -22.797 1 98.12 101 GLU B N 1
ATOM 3429 C CA . GLU B 1 101 ? 15.117 -34 -23.469 1 98.12 101 GLU B CA 1
ATOM 3430 C C . GLU B 1 101 ? 14.109 -34.969 -24.094 1 98.12 101 GLU B C 1
ATOM 3432 O O . GLU B 1 101 ? 14.414 -35.594 -25.094 1 98.12 101 GLU B O 1
ATOM 3437 N N . ILE B 1 102 ? 12.984 -35.062 -23.594 1 98.19 102 ILE B N 1
ATOM 3438 C CA . ILE B 1 102 ? 12.016 -36 -24.109 1 98.19 102 ILE B CA 1
ATOM 3439 C C . ILE B 1 102 ? 10.922 -35.281 -24.891 1 98.19 102 ILE B C 1
ATOM 3441 O O . ILE B 1 102 ? 9.859 -35.844 -25.141 1 98.19 102 ILE B O 1
ATOM 3445 N N . GLY B 1 103 ? 11.086 -34 -25.141 1 98.19 103 GLY B N 1
ATOM 3446 C CA . GLY B 1 103 ? 10.234 -33.25 -26.047 1 98.19 103 GLY B CA 1
ATOM 3447 C C . GLY B 1 103 ? 8.969 -32.719 -25.375 1 98.19 103 GLY B C 1
ATOM 3448 O O . GLY B 1 103 ? 7.957 -32.531 -26.047 1 98.19 103 GLY B O 1
ATOM 3449 N N . VAL B 1 104 ? 8.984 -32.562 -24.062 1 98.81 104 VAL B N 1
ATOM 3450 C CA . VAL B 1 104 ? 7.824 -32.062 -23.312 1 98.81 104 VAL B CA 1
ATOM 3451 C C . VAL B 1 104 ? 7.945 -30.562 -23.094 1 98.81 104 VAL B C 1
ATOM 3453 O O . VAL B 1 104 ? 8.953 -30.094 -22.578 1 98.81 104 VAL B O 1
ATOM 3456 N N . GLN B 1 105 ? 6.883 -29.781 -23.5 1 98.81 105 GLN B N 1
ATOM 3457 C CA . GLN B 1 105 ? 6.836 -28.344 -23.266 1 98.81 105 GLN B CA 1
ATOM 3458 C C . GLN B 1 105 ? 6.367 -28.031 -21.844 1 98.81 105 GLN B C 1
ATOM 3460 O O . GLN B 1 105 ? 5.363 -28.578 -21.375 1 98.81 105 GLN B O 1
ATOM 3465 N N . VAL B 1 106 ? 7.148 -27.203 -21.172 1 98.69 106 VAL B N 1
ATOM 3466 C CA . VAL B 1 106 ? 6.793 -26.781 -19.812 1 98.69 106 VAL B CA 1
ATOM 3467 C C . VAL B 1 106 ? 6.328 -25.328 -19.844 1 98.69 106 VAL B C 1
ATOM 3469 O O . VAL B 1 106 ? 6.992 -24.469 -20.438 1 98.69 106 VAL B O 1
ATOM 3472 N N . SER B 1 107 ? 5.152 -25.109 -19.297 1 98.38 107 SER B N 1
ATOM 3473 C CA . SER B 1 107 ? 4.613 -23.766 -19.25 1 98.38 107 SER B CA 1
ATOM 3474 C C . SER B 1 107 ? 4.324 -23.328 -17.812 1 98.38 107 SER B C 1
ATOM 3476 O O . SER B 1 107 ? 4.156 -24.156 -16.922 1 98.38 107 SER B O 1
ATOM 3478 N N . ASN B 1 108 ? 4.398 -22.031 -17.562 1 96.94 108 ASN B N 1
ATOM 3479 C CA . ASN B 1 108 ? 4.043 -21.406 -16.281 1 96.94 108 ASN B CA 1
ATOM 3480 C C . ASN B 1 108 ? 3.092 -20.234 -16.484 1 96.94 108 ASN B C 1
ATOM 3482 O O . ASN B 1 108 ? 2.631 -19.984 -17.609 1 96.94 108 ASN B O 1
ATOM 3486 N N . VAL B 1 109 ? 2.678 -19.656 -15.375 1 97.31 109 VAL B N 1
ATOM 3487 C CA . VAL B 1 109 ? 1.772 -18.516 -15.422 1 97.31 109 VAL B CA 1
ATOM 3488 C C . VAL B 1 109 ? 2.58 -17.219 -15.438 1 97.31 109 VAL B C 1
ATOM 3490 O O . VAL B 1 109 ? 3.408 -16.984 -14.547 1 97.31 109 VAL B O 1
ATOM 3493 N N . THR B 1 110 ? 2.34 -16.328 -16.406 1 95.06 110 THR B N 1
ATOM 3494 C CA . THR B 1 110 ? 3.154 -15.117 -16.531 1 95.06 110 THR B CA 1
ATOM 3495 C C . THR B 1 110 ? 2.303 -13.867 -16.328 1 95.06 110 THR B C 1
ATOM 3497 O O . THR B 1 110 ? 2.318 -13.266 -15.242 1 95.06 110 THR B O 1
ATOM 3500 N N . ASP B 1 111 ? 1.254 -13.641 -17.156 1 96.12 111 ASP B N 1
ATOM 3501 C CA . ASP B 1 111 ? 0.51 -12.383 -17.172 1 96.12 111 ASP B CA 1
ATOM 3502 C C . ASP B 1 111 ? -0.407 -12.273 -15.953 1 96.12 111 ASP B C 1
ATOM 3504 O O . ASP B 1 111 ? -0.427 -11.242 -15.273 1 96.12 111 ASP B O 1
ATOM 3508 N N . PRO B 1 112 ? -1.07 -13.32 -15.594 1 97.06 112 PRO B N 1
ATOM 3509 C CA . PRO B 1 112 ? -2.078 -13.219 -14.531 1 97.06 112 PRO B CA 1
ATOM 3510 C C . PRO B 1 112 ? -1.471 -12.914 -13.164 1 97.06 112 PRO B C 1
ATOM 3512 O O . PRO B 1 112 ? -2.17 -12.438 -12.266 1 97.06 112 PRO B O 1
ATOM 3515 N N . VAL B 1 113 ? -0.2 -13.18 -13.023 1 97.06 113 VAL B N 1
ATOM 3516 C CA . VAL B 1 113 ? 0.4 -13.031 -11.703 1 97.06 113 VAL B CA 1
ATOM 3517 C C . VAL B 1 113 ? 0.956 -11.617 -11.539 1 97.06 113 VAL B C 1
ATOM 3519 O O . VAL B 1 113 ? 1.265 -11.188 -10.43 1 97.06 113 VAL B O 1
ATOM 3522 N N . ALA B 1 114 ? 1.114 -10.859 -12.648 1 97 114 ALA B N 1
ATOM 3523 C CA . ALA B 1 114 ? 1.842 -9.594 -12.633 1 97 114 ALA B CA 1
ATOM 3524 C C . ALA B 1 114 ? 1.136 -8.562 -11.75 1 97 114 ALA B C 1
ATOM 3526 O O . ALA B 1 114 ? 1.74 -8 -10.836 1 97 114 ALA B O 1
ATOM 3527 N N . GLY B 1 115 ? -0.149 -8.359 -12 1 97.62 115 GLY B N 1
ATOM 3528 C CA . GLY B 1 115 ? -0.916 -7.359 -11.273 1 97.62 115 GLY B CA 1
ATOM 3529 C C . GLY B 1 115 ? -0.958 -7.613 -9.773 1 97.62 115 GLY B C 1
ATOM 3530 O O . GLY B 1 115 ? -0.474 -6.797 -8.992 1 97.62 115 GLY B O 1
ATOM 3531 N N . PRO B 1 116 ? -1.471 -8.789 -9.391 1 98.19 116 PRO B N 1
ATOM 3532 C CA . PRO B 1 116 ? -1.6 -9.078 -7.965 1 98.19 116 PRO B CA 1
ATOM 3533 C C . PRO B 1 116 ? -0.256 -9.078 -7.238 1 98.19 116 PRO B C 1
ATOM 3535 O O . PRO B 1 116 ? -0.167 -8.633 -6.094 1 98.19 116 PRO B O 1
ATOM 3538 N N . THR B 1 117 ? 0.777 -9.57 -7.824 1 98.25 117 THR B N 1
ATOM 3539 C CA . THR B 1 117 ? 2.098 -9.578 -7.203 1 98.25 117 THR B CA 1
ATOM 3540 C C . THR B 1 117 ? 2.629 -8.156 -7.051 1 98.25 117 THR B C 1
ATOM 3542 O O . THR B 1 117 ? 3.246 -7.824 -6.039 1 98.25 117 THR B O 1
ATOM 3545 N N . ALA B 1 118 ? 2.383 -7.355 -8.078 1 98.69 118 ALA B N 1
ATOM 3546 C CA . ALA B 1 118 ? 2.803 -5.957 -8.016 1 98.69 118 ALA B CA 1
ATOM 3547 C C . ALA B 1 118 ? 2.062 -5.211 -6.91 1 98.69 118 ALA B C 1
ATOM 3549 O O . ALA B 1 118 ? 2.648 -4.367 -6.223 1 98.69 118 ALA B O 1
ATOM 3550 N N . ASP B 1 119 ? 0.752 -5.469 -6.746 1 98.81 119 ASP B N 1
ATOM 3551 C CA . ASP B 1 119 ? -0.002 -4.891 -5.641 1 98.81 119 ASP B CA 1
ATOM 3552 C C . ASP B 1 119 ? 0.668 -5.195 -4.301 1 98.81 119 ASP B C 1
ATOM 3554 O O . ASP B 1 119 ? 0.783 -4.316 -3.445 1 98.81 119 ASP B O 1
ATOM 3558 N N . THR B 1 120 ? 1.11 -6.438 -4.156 1 98.81 120 THR B N 1
ATOM 3559 C CA . THR B 1 120 ? 1.779 -6.883 -2.939 1 98.81 120 THR B CA 1
ATOM 3560 C C . THR B 1 120 ? 3.088 -6.125 -2.732 1 98.81 120 THR B C 1
ATOM 3562 O O . THR B 1 120 ? 3.395 -5.699 -1.617 1 98.81 120 THR B O 1
ATOM 3565 N N . ALA B 1 121 ? 3.799 -5.926 -3.803 1 98.88 121 ALA B N 1
ATOM 3566 C CA . ALA B 1 121 ? 5.055 -5.18 -3.729 1 98.88 121 ALA B CA 1
ATOM 3567 C C . ALA B 1 121 ? 4.82 -3.754 -3.236 1 98.88 121 ALA B C 1
ATOM 3569 O O . ALA B 1 121 ? 5.559 -3.254 -2.389 1 98.88 121 ALA B O 1
ATOM 3570 N N . VAL B 1 122 ? 3.799 -3.107 -3.758 1 98.88 122 VAL B N 1
ATOM 3571 C CA . VAL B 1 122 ? 3.506 -1.729 -3.379 1 98.88 122 VAL B CA 1
ATOM 3572 C C . VAL B 1 122 ? 3.146 -1.668 -1.896 1 98.88 122 VAL B C 1
ATOM 3574 O O . VAL B 1 122 ? 3.602 -0.775 -1.176 1 98.88 122 VAL B O 1
ATOM 3577 N N . PHE B 1 123 ? 2.307 -2.619 -1.432 1 98.94 123 PHE B N 1
ATOM 3578 C CA . PHE B 1 123 ? 1.959 -2.693 -0.017 1 98.94 123 PHE B CA 1
ATOM 3579 C C . PHE B 1 123 ? 3.211 -2.811 0.843 1 98.94 123 PHE B C 1
ATOM 3581 O O . PHE B 1 123 ? 3.354 -2.104 1.843 1 98.94 123 PHE B O 1
ATOM 3588 N N . LEU B 1 124 ? 4.113 -3.684 0.445 1 98.94 124 LEU B N 1
ATOM 3589 C CA . LEU B 1 124 ? 5.332 -3.932 1.209 1 98.94 124 LEU B CA 1
ATOM 3590 C C . LEU B 1 124 ? 6.25 -2.715 1.179 1 98.94 124 LEU B C 1
ATOM 3592 O O . LEU B 1 124 ? 6.844 -2.355 2.197 1 98.94 124 LEU B O 1
ATOM 3596 N N . VAL B 1 125 ? 6.363 -2.059 0.019 1 98.94 125 VAL B N 1
ATOM 3597 C CA . VAL B 1 125 ? 7.195 -0.868 -0.119 1 98.94 125 VAL B CA 1
ATOM 3598 C C . VAL B 1 125 ? 6.684 0.233 0.805 1 98.94 125 VAL B C 1
ATOM 3600 O O . VAL B 1 125 ? 7.441 0.791 1.6 1 98.94 125 VAL B O 1
ATOM 3603 N N . LEU B 1 126 ? 5.395 0.499 0.778 1 98.81 126 LEU B N 1
ATOM 3604 C CA . LEU B 1 126 ? 4.805 1.556 1.593 1 98.81 126 LEU B CA 1
ATOM 3605 C C . LEU B 1 126 ? 4.875 1.201 3.074 1 98.81 126 LEU B C 1
ATOM 3607 O O . LEU B 1 126 ? 5.207 2.051 3.906 1 98.81 126 LEU B O 1
ATOM 3611 N N . GLY B 1 127 ? 4.5 -0.074 3.357 1 98.62 127 GLY B N 1
ATOM 3612 C CA . GLY B 1 127 ? 4.574 -0.51 4.742 1 98.62 127 GLY B CA 1
ATOM 3613 C C . GLY B 1 127 ? 5.957 -0.336 5.348 1 98.62 127 GLY B C 1
ATOM 3614 O O . GLY B 1 127 ? 6.086 0.111 6.488 1 98.62 127 GLY B O 1
ATOM 3615 N N . ALA B 1 128 ? 6.973 -0.624 4.562 1 98.25 128 ALA B N 1
ATOM 3616 C CA . ALA B 1 128 ? 8.352 -0.561 5.027 1 98.25 128 ALA B CA 1
ATOM 3617 C C . ALA B 1 128 ? 8.836 0.884 5.109 1 98.25 128 ALA B C 1
ATOM 3619 O O . ALA B 1 128 ? 9.422 1.294 6.117 1 98.25 128 ALA B O 1
ATOM 3620 N N . MET B 1 129 ? 8.602 1.673 4.121 1 98.44 129 MET B N 1
ATOM 3621 C CA . MET B 1 129 ? 9.102 3.045 4.074 1 98.44 129 MET B CA 1
ATOM 3622 C C . MET B 1 129 ? 8.414 3.912 5.121 1 98.44 129 MET B C 1
ATOM 3624 O O . MET B 1 129 ? 9.055 4.75 5.758 1 98.44 129 MET B O 1
ATOM 3628 N N . ARG B 1 130 ? 7.094 3.615 5.324 1 98.56 130 ARG B N 1
ATOM 3629 C CA . ARG B 1 130 ? 6.285 4.516 6.137 1 98.56 130 ARG B CA 1
ATOM 3630 C C . ARG B 1 130 ? 6.082 3.951 7.539 1 98.56 130 ARG B C 1
ATOM 3632 O O . ARG B 1 130 ? 5.445 4.586 8.383 1 98.56 130 ARG B O 1
ATOM 3639 N N . ARG B 1 131 ? 6.582 2.76 7.82 1 98.12 131 ARG B N 1
ATOM 3640 C CA . ARG B 1 131 ? 6.5 2.098 9.117 1 98.12 131 ARG B CA 1
ATOM 3641 C C . ARG B 1 131 ? 5.051 1.866 9.523 1 98.12 131 ARG B C 1
ATOM 3643 O O . ARG B 1 131 ? 4.699 2.008 10.695 1 98.12 131 ARG B O 1
ATOM 3650 N N . PHE B 1 132 ? 4.223 1.562 8.547 1 98.44 132 PHE B N 1
ATOM 3651 C CA . PHE B 1 132 ? 2.787 1.46 8.797 1 98.44 132 PHE B CA 1
ATOM 3652 C C . PHE B 1 132 ? 2.471 0.244 9.656 1 98.44 132 PHE B C 1
ATOM 3654 O O . PHE B 1 132 ? 1.591 0.299 10.523 1 98.44 132 PHE B O 1
ATOM 3661 N N . VAL B 1 133 ? 3.186 -0.841 9.461 1 97.5 133 VAL B N 1
ATOM 3662 C CA . VAL B 1 133 ? 2.914 -2.051 10.227 1 97.5 133 VAL B CA 1
ATOM 3663 C C . VAL B 1 133 ? 3.348 -1.851 11.68 1 97.5 133 VAL B C 1
ATOM 3665 O O . VAL B 1 133 ? 2.666 -2.299 12.609 1 97.5 133 VAL B O 1
ATOM 3668 N N . ASP B 1 134 ? 4.5 -1.132 11.914 1 97.12 134 ASP B N 1
ATOM 3669 C CA . ASP B 1 134 ? 4.871 -0.74 13.273 1 97.12 134 ASP B CA 1
ATOM 3670 C C . ASP B 1 134 ? 3.779 0.111 13.922 1 97.12 134 ASP B C 1
ATOM 3672 O O . ASP B 1 134 ? 3.463 -0.065 15.094 1 97.12 134 ASP B O 1
ATOM 3676 N N . GLY B 1 135 ? 3.252 1.047 13.125 1 97.94 135 GLY B N 1
ATOM 3677 C CA . GLY B 1 135 ? 2.17 1.884 13.617 1 97.94 135 GLY B CA 1
ATOM 3678 C C . GLY B 1 135 ? 0.933 1.094 14 1 97.94 135 GLY B C 1
ATOM 3679 O O . GLY B 1 135 ? 0.352 1.319 15.062 1 97.94 135 GLY B O 1
ATOM 3680 N N . HIS B 1 136 ? 0.557 0.153 13.117 1 98 136 HIS B N 1
ATOM 3681 C CA . HIS B 1 136 ? -0.583 -0.711 13.406 1 98 136 HIS B CA 1
ATOM 3682 C C . HIS B 1 136 ? -0.361 -1.514 14.68 1 98 136 HIS B C 1
ATOM 3684 O O . HIS B 1 136 ? -1.239 -1.569 15.547 1 98 136 HIS B O 1
ATOM 3690 N N . LYS B 1 137 ? 0.802 -2.109 14.805 1 96.5 137 LYS B N 1
ATOM 3691 C CA . LYS B 1 137 ? 1.14 -2.904 15.984 1 96.5 137 LYS B CA 1
ATOM 3692 C C . LYS B 1 137 ? 1.078 -2.059 17.25 1 96.5 137 LYS B C 1
ATOM 3694 O O . LYS B 1 137 ? 0.543 -2.498 18.281 1 96.5 137 LYS B O 1
ATOM 3699 N N . ALA B 1 138 ? 1.605 -0.868 17.203 1 97.31 138 ALA B N 1
ATOM 3700 C CA . ALA B 1 138 ? 1.609 0.021 18.359 1 97.31 138 ALA B CA 1
ATOM 3701 C C . ALA B 1 138 ? 0.188 0.397 18.766 1 97.31 138 ALA B C 1
ATOM 3703 O O . ALA B 1 138 ? -0.132 0.442 19.953 1 97.31 138 ALA B O 1
ATOM 3704 N N . LEU B 1 139 ? -0.663 0.649 17.781 1 98 139 LEU B N 1
ATOM 3705 C CA . LEU B 1 139 ? -2.045 1.03 18.062 1 98 139 LEU B CA 1
ATOM 3706 C C . LEU B 1 139 ? -2.795 -0.107 18.734 1 98 139 LEU B C 1
ATOM 3708 O O . LEU B 1 139 ? -3.43 0.098 19.781 1 98 139 LEU B O 1
ATOM 3712 N N . ILE B 1 140 ? -2.664 -1.337 18.203 1 96.94 140 ILE B N 1
ATOM 3713 C CA . ILE B 1 140 ? -3.465 -2.43 18.734 1 96.94 140 ILE B CA 1
ATOM 3714 C C . ILE B 1 140 ? -2.883 -2.885 20.078 1 96.94 140 ILE B C 1
ATOM 3716 O O . ILE B 1 140 ? -3.535 -3.607 20.828 1 96.94 140 ILE B O 1
ATOM 3720 N N . ALA B 1 141 ? -1.648 -2.506 20.359 1 96.12 141 ALA B N 1
ATOM 3721 C CA . ALA B 1 141 ? -1.03 -2.775 21.656 1 96.12 141 ALA B CA 1
ATOM 3722 C C . ALA B 1 141 ? -1.447 -1.732 22.688 1 96.12 141 ALA B C 1
ATOM 3724 O O . ALA B 1 141 ? -1.066 -1.822 23.859 1 96.12 141 ALA B O 1
ATOM 3725 N N . GLY B 1 142 ? -2.205 -0.722 22.312 1 96.06 142 GLY B N 1
ATOM 3726 C CA . GLY B 1 142 ? -2.701 0.297 23.219 1 96.06 142 GLY B CA 1
ATOM 3727 C C . GLY B 1 142 ? -1.668 1.358 23.547 1 96.06 142 GLY B C 1
ATOM 3728 O O . GLY B 1 142 ? -1.772 2.041 24.562 1 96.06 142 GLY B O 1
ATOM 3729 N N . GLN B 1 143 ? -0.695 1.591 22.703 1 96.75 143 GLN B N 1
ATOM 3730 C CA . GLN B 1 143 ? 0.427 2.467 23.016 1 96.75 143 GLN B CA 1
ATOM 3731 C C . GLN B 1 143 ? 0.142 3.904 22.594 1 96.75 143 GLN B C 1
ATOM 3733 O O . GLN B 1 143 ? 0.813 4.836 23.047 1 96.75 143 GLN B O 1
ATOM 3738 N N . TRP B 1 144 ? -0.835 4.098 21.812 1 96.56 144 TRP B N 1
ATOM 3739 C CA . TRP B 1 144 ? -1.057 5.391 21.172 1 96.56 144 TRP B CA 1
ATOM 3740 C C . TRP B 1 144 ? -1.52 6.426 22.203 1 96.56 144 TRP B C 1
ATOM 3742 O O . TRP B 1 144 ? -0.951 7.52 22.281 1 96.56 144 TRP B O 1
ATOM 3752 N N . PRO B 1 145 ? -2.498 6.078 23.094 1 95.31 145 PRO B N 1
ATOM 3753 C CA . PRO B 1 145 ? -2.93 7.066 24.078 1 95.31 145 PRO B CA 1
ATOM 3754 C C . PRO B 1 145 ? -1.802 7.492 25.016 1 95.31 145 PRO B C 1
ATOM 3756 O O . PRO B 1 145 ? -1.661 8.68 25.328 1 95.31 145 PRO B O 1
ATOM 3759 N N . LYS B 1 146 ? -1.059 6.551 25.406 1 94.75 146 LYS B N 1
ATOM 3760 C CA . LYS B 1 146 ? 0.046 6.859 26.312 1 94.75 146 LYS B CA 1
ATOM 3761 C C . LYS B 1 146 ? 1.075 7.762 25.641 1 94.75 146 LYS B C 1
ATOM 3763 O O . LYS B 1 146 ? 1.529 8.742 26.234 1 94.75 146 LYS B O 1
ATOM 3768 N N . ALA B 1 147 ? 1.515 7.398 24.453 1 94.44 147 ALA B N 1
ATOM 3769 C CA . ALA B 1 147 ? 2.463 8.219 23.703 1 94.44 147 ALA B CA 1
ATOM 3770 C C . ALA B 1 147 ? 1.94 9.641 23.531 1 94.44 147 ALA B C 1
ATOM 3772 O O . ALA B 1 147 ? 2.672 10.609 23.75 1 94.44 147 ALA B O 1
ATOM 3773 N N . ALA B 1 148 ? 0.696 9.75 23.156 1 90.69 148 ALA B N 1
ATOM 3774 C CA . ALA B 1 148 ? 0.069 11.047 22.953 1 90.69 148 ALA B CA 1
ATOM 3775 C C . ALA B 1 148 ? 0.075 11.867 24.25 1 90.69 148 ALA B C 1
ATOM 3777 O O . ALA B 1 148 ? 0.368 13.07 24.219 1 90.69 148 ALA B O 1
ATOM 3778 N N . ALA B 1 149 ? -0.226 11.25 25.344 1 89.75 149 ALA B N 1
ATOM 3779 C CA . ALA B 1 149 ? -0.264 11.922 26.641 1 89.75 149 ALA B CA 1
ATOM 3780 C C . ALA B 1 149 ? 1.111 12.461 27.031 1 89.75 149 ALA B C 1
ATOM 3782 O O . ALA B 1 149 ? 1.217 13.484 27.703 1 89.75 149 ALA B O 1
ATOM 3783 N N . GLU B 1 150 ? 2.096 11.82 26.484 1 90.5 150 GLU B N 1
ATOM 3784 C CA . GLU B 1 150 ? 3.465 12.211 26.797 1 90.5 150 GLU B CA 1
ATOM 3785 C C . GLU B 1 150 ? 4.031 13.148 25.734 1 90.5 150 GLU B C 1
ATOM 3787 O O . GLU B 1 150 ? 5.207 13.516 25.781 1 90.5 150 GLU B O 1
ATOM 3792 N N . GLY B 1 151 ? 3.248 13.516 24.797 1 84.62 151 GLY B N 1
ATOM 3793 C CA . GLY B 1 151 ? 3.697 14.398 23.734 1 84.62 151 GLY B CA 1
ATOM 3794 C C . GLY B 1 151 ? 4.715 13.75 22.812 1 84.62 151 GLY B C 1
ATOM 3795 O O . GLY B 1 151 ? 5.59 14.43 22.266 1 84.62 151 GLY B O 1
ATOM 3796 N N . ARG B 1 152 ? 4.637 12.461 22.75 1 89.56 152 ARG B N 1
ATOM 3797 C CA . ARG B 1 152 ? 5.59 11.719 21.922 1 89.56 152 ARG B CA 1
ATOM 3798 C C . ARG B 1 152 ? 4.898 11.062 20.734 1 89.56 152 ARG B C 1
ATOM 3800 O O . ARG B 1 152 ? 3.689 10.82 20.766 1 89.56 152 ARG B O 1
ATOM 3807 N N . ASN B 1 153 ? 5.676 10.844 19.719 1 91.81 153 ASN B N 1
ATOM 3808 C CA . ASN B 1 153 ? 5.203 9.992 18.641 1 91.81 153 ASN B CA 1
ATOM 3809 C C . ASN B 1 153 ? 5.102 8.531 19.062 1 91.81 153 ASN B C 1
ATOM 3811 O O . ASN B 1 153 ? 5.934 8.055 19.844 1 91.81 153 ASN B O 1
ATOM 3815 N N . VAL B 1 154 ? 4.094 7.867 18.516 1 94.56 154 VAL B N 1
ATOM 3816 C CA . VAL B 1 154 ? 3.877 6.48 18.922 1 94.56 154 VAL B CA 1
ATOM 3817 C C . VAL B 1 154 ? 4.918 5.582 18.25 1 94.56 154 VAL B C 1
ATOM 3819 O O . VAL B 1 154 ? 5.277 4.531 18.781 1 94.56 154 VAL B O 1
ATOM 3822 N N . ILE B 1 155 ? 5.445 5.941 17.094 1 96.38 155 ILE B N 1
ATOM 3823 C CA . ILE B 1 155 ? 6.535 5.254 16.406 1 96.38 155 ILE B CA 1
ATOM 3824 C C . ILE B 1 155 ? 7.539 6.277 15.891 1 96.38 155 ILE B C 1
ATOM 3826 O O . ILE B 1 155 ? 7.25 7.477 15.844 1 96.38 155 ILE B O 1
ATOM 3830 N N . ASP B 1 156 ? 8.695 5.82 15.5 1 95 156 ASP B N 1
ATOM 3831 C CA . ASP B 1 156 ? 9.711 6.695 14.906 1 95 156 ASP B CA 1
ATOM 3832 C C . ASP B 1 156 ? 9.227 7.277 13.586 1 95 156 ASP B C 1
ATOM 3834 O O . ASP B 1 156 ? 8.406 6.668 12.891 1 95 156 ASP B O 1
ATOM 3838 N N . MET B 1 157 ? 9.734 8.5 13.328 1 95.81 157 MET B N 1
ATOM 3839 C CA . MET B 1 157 ? 9.398 9.117 12.047 1 95.81 157 MET B CA 1
ATOM 3840 C C . MET B 1 157 ? 9.836 8.242 10.883 1 95.81 157 MET B C 1
ATOM 3842 O O . MET B 1 157 ? 10.914 7.637 10.93 1 95.81 157 MET B O 1
ATOM 3846 N N . ALA B 1 158 ? 9.023 8.203 9.914 1 97.44 158 ALA B N 1
ATOM 3847 C CA . ALA B 1 158 ? 9.258 7.383 8.727 1 97.44 158 ALA B CA 1
ATOM 3848 C C . ALA B 1 158 ? 9.781 8.234 7.57 1 97.44 158 ALA B C 1
ATOM 3850 O O . ALA B 1 158 ? 10.289 9.336 7.785 1 97.44 158 ALA B O 1
ATOM 3851 N N . HIS B 1 159 ? 9.789 7.613 6.348 1 97.75 159 HIS B N 1
ATOM 3852 C CA . HIS B 1 159 ? 10.188 8.312 5.133 1 97.75 159 HIS B CA 1
ATOM 3853 C C . HIS B 1 159 ? 9.133 8.172 4.039 1 97.75 159 HIS B C 1
ATOM 3855 O O . HIS B 1 159 ? 8.367 7.203 4.035 1 97.75 159 HIS B O 1
ATOM 3861 N N . SER B 1 160 ? 9.109 9.172 3.16 1 97.44 160 SER B N 1
ATOM 3862 C CA . SER B 1 160 ? 8.266 9.172 1.967 1 97.44 160 SER B CA 1
ATOM 3863 C C . SER B 1 160 ? 9.094 8.953 0.707 1 97.44 160 SER B C 1
ATOM 3865 O O . SER B 1 160 ? 10.32 9.078 0.731 1 97.44 160 SER B O 1
ATOM 3867 N N . PRO B 1 161 ? 8.422 8.664 -0.395 1 98.12 161 PRO B N 1
ATOM 3868 C CA . PRO B 1 161 ? 9.102 8.422 -1.667 1 98.12 161 PRO B CA 1
ATOM 3869 C C . PRO B 1 161 ? 9.828 9.656 -2.188 1 98.12 161 PRO B C 1
ATOM 3871 O O . PRO B 1 161 ? 10.812 9.539 -2.924 1 98.12 161 PRO B O 1
ATOM 3874 N N . GLN B 1 162 ? 9.391 10.797 -1.84 1 96 162 GLN B N 1
ATOM 3875 C CA . GLN B 1 162 ? 9.977 12.031 -2.357 1 96 162 GLN B CA 1
ATOM 3876 C C . GLN B 1 162 ? 11.477 12.078 -2.102 1 96 162 GLN B C 1
ATOM 3878 O O . GLN B 1 162 ? 11.93 11.82 -0.983 1 96 162 GLN B O 1
ATOM 3883 N N . GLY B 1 163 ? 12.203 12.359 -3.174 1 97.06 163 GLY B N 1
ATOM 3884 C CA . GLY B 1 163 ? 13.648 12.484 -3.059 1 97.06 163 GLY B CA 1
ATOM 3885 C C . GLY B 1 163 ? 14.367 11.148 -3.086 1 97.06 163 GLY B C 1
ATOM 3886 O O . GLY B 1 163 ? 15.586 11.094 -2.924 1 97.06 163 GLY B O 1
ATOM 3887 N N . LYS B 1 164 ? 13.68 10.07 -3.26 1 98.69 164 LYS B N 1
ATOM 3888 C CA . LYS B 1 164 ? 14.273 8.742 -3.156 1 98.69 164 LYS B CA 1
ATOM 3889 C C . LYS B 1 164 ? 14.375 8.07 -4.523 1 98.69 164 LYS B C 1
ATOM 3891 O O . LYS B 1 164 ? 13.617 8.406 -5.438 1 98.69 164 LYS B O 1
ATOM 3896 N N . THR B 1 165 ? 15.273 7.176 -4.637 1 98.88 165 THR B N 1
ATOM 3897 C CA . THR B 1 165 ? 15.445 6.336 -5.82 1 98.88 165 THR B CA 1
ATOM 3898 C C . THR B 1 165 ? 14.875 4.941 -5.582 1 98.88 165 THR B C 1
ATOM 3900 O O . THR B 1 165 ? 15.266 4.258 -4.637 1 98.88 165 THR B O 1
ATOM 3903 N N . LEU B 1 166 ? 13.93 4.566 -6.398 1 98.94 166 LEU B N 1
ATOM 3904 C CA . LEU B 1 166 ? 13.383 3.215 -6.41 1 98.94 166 LEU B CA 1
ATOM 3905 C C . LEU B 1 166 ? 14.109 2.34 -7.422 1 98.94 166 LEU B C 1
ATOM 3907 O O . LEU B 1 166 ? 14.258 2.719 -8.586 1 98.94 166 LEU B O 1
ATOM 3911 N N . ALA B 1 167 ? 14.562 1.207 -6.965 1 98.94 167 ALA B N 1
ATOM 3912 C CA . ALA B 1 167 ? 15.227 0.26 -7.859 1 98.94 167 ALA B CA 1
ATOM 3913 C C . ALA B 1 167 ? 14.406 -1.021 -8 1 98.94 167 ALA B C 1
ATOM 3915 O O . ALA B 1 167 ? 13.891 -1.547 -7.012 1 98.94 167 ALA B O 1
ATOM 3916 N N . ILE B 1 168 ? 14.273 -1.448 -9.211 1 98.94 168 ILE B N 1
ATOM 3917 C CA . ILE B 1 168 ? 13.633 -2.721 -9.523 1 98.94 168 ILE B CA 1
ATOM 3918 C C . ILE B 1 168 ? 14.68 -3.705 -10.055 1 98.94 168 ILE B C 1
ATOM 3920 O O . ILE B 1 168 ? 15.203 -3.531 -11.156 1 98.94 168 ILE B O 1
ATOM 3924 N N . LEU B 1 169 ? 15.008 -4.652 -9.219 1 98.75 169 LEU B N 1
ATOM 3925 C CA . LEU B 1 169 ? 15.914 -5.719 -9.625 1 98.75 169 LEU B CA 1
ATOM 3926 C C . LEU B 1 169 ? 15.156 -6.828 -10.359 1 98.75 169 LEU B C 1
ATOM 3928 O O . LEU B 1 169 ? 14.617 -7.738 -9.719 1 98.75 169 LEU B O 1
ATOM 3932 N N . GLY B 1 170 ? 15.172 -6.797 -11.656 1 97.5 170 GLY B N 1
ATOM 3933 C CA . GLY B 1 170 ? 14.336 -7.648 -12.492 1 97.5 170 GLY B CA 1
ATOM 3934 C C . GLY B 1 170 ? 13.055 -6.973 -12.938 1 97.5 170 GLY B C 1
ATOM 3935 O O . GLY B 1 170 ? 12.016 -7.113 -12.281 1 97.5 170 GLY B O 1
ATOM 3936 N N . MET B 1 171 ? 13.164 -6.309 -14.102 1 97.31 171 MET B N 1
ATOM 3937 C CA . MET B 1 171 ? 11.984 -5.609 -14.602 1 97.31 171 MET B CA 1
ATOM 3938 C C . MET B 1 171 ? 11.359 -6.367 -15.766 1 97.31 171 MET B C 1
ATOM 3940 O O . MET B 1 171 ? 11.25 -5.832 -16.875 1 97.31 171 MET B O 1
ATOM 3944 N N . GLY B 1 172 ? 10.977 -7.629 -15.5 1 94.94 172 GLY B N 1
ATOM 3945 C CA . GLY B 1 172 ? 10.102 -8.359 -16.391 1 94.94 172 GLY B CA 1
ATOM 3946 C C . GLY B 1 172 ? 8.656 -7.91 -16.312 1 94.94 172 GLY B C 1
ATOM 3947 O O . GLY B 1 172 ? 8.383 -6.715 -16.172 1 94.94 172 GLY B O 1
ATOM 3948 N N . GLY B 1 173 ? 7.68 -8.875 -16.531 1 95.06 173 GLY B N 1
ATOM 3949 C CA . GLY B 1 173 ? 6.27 -8.523 -16.453 1 95.06 173 GLY B CA 1
ATOM 3950 C C . GLY B 1 173 ? 5.867 -7.965 -15.102 1 95.06 173 GLY B C 1
ATOM 3951 O O . GLY B 1 173 ? 5.188 -6.941 -15.023 1 95.06 173 GLY B O 1
ATOM 3952 N N . ILE B 1 174 ? 6.273 -8.633 -14.031 1 97.12 174 ILE B N 1
ATOM 3953 C CA . ILE B 1 174 ? 5.941 -8.203 -12.68 1 97.12 174 ILE B CA 1
ATOM 3954 C C . ILE B 1 174 ? 6.656 -6.887 -12.367 1 97.12 174 ILE B C 1
ATOM 3956 O O . ILE B 1 174 ? 6.051 -5.961 -11.82 1 97.12 174 ILE B O 1
ATOM 3960 N N . GLY B 1 175 ? 7.938 -6.75 -12.719 1 98.19 175 GLY B N 1
ATOM 3961 C CA . GLY B 1 175 ? 8.703 -5.535 -12.484 1 98.19 175 GLY B CA 1
ATOM 3962 C C . GLY B 1 175 ? 8.102 -4.316 -13.156 1 98.19 175 GLY B C 1
ATOM 3963 O O . GLY B 1 175 ? 8.055 -3.236 -12.57 1 98.19 175 GLY B O 1
ATOM 3964 N N . ARG B 1 176 ? 7.691 -4.492 -14.398 1 98.44 176 ARG B N 1
ATOM 3965 C CA . ARG B 1 176 ? 7.07 -3.385 -15.109 1 98.44 176 ARG B CA 1
ATOM 3966 C C . ARG B 1 176 ? 5.742 -2.992 -14.469 1 98.44 176 ARG B C 1
ATOM 3968 O O . ARG B 1 176 ? 5.406 -1.808 -14.406 1 98.44 176 ARG B O 1
ATOM 3975 N N . ALA B 1 177 ? 5 -4.016 -14.023 1 98.31 177 ALA B N 1
ATOM 3976 C CA . ALA B 1 177 ? 3.762 -3.727 -13.305 1 98.31 177 ALA B CA 1
ATOM 3977 C C . ALA B 1 177 ? 4.035 -2.939 -12.031 1 98.31 177 ALA B C 1
ATOM 3979 O O . ALA B 1 177 ? 3.27 -2.045 -11.664 1 98.31 177 ALA B O 1
ATOM 3980 N N . ILE B 1 178 ? 5.113 -3.242 -11.32 1 98.81 178 ILE B N 1
ATOM 3981 C CA . ILE B 1 178 ? 5.516 -2.523 -10.117 1 98.81 178 ILE B CA 1
ATOM 3982 C C . ILE B 1 178 ? 5.883 -1.085 -10.477 1 98.81 178 ILE B C 1
ATOM 3984 O O . ILE B 1 178 ? 5.422 -0.141 -9.828 1 98.81 178 ILE B O 1
ATOM 3988 N N . ARG B 1 179 ? 6.672 -0.931 -11.531 1 98.81 179 ARG B N 1
ATOM 3989 C CA . ARG B 1 179 ? 7.047 0.396 -12.008 1 98.81 179 ARG B CA 1
ATOM 3990 C C . ARG B 1 179 ? 5.812 1.25 -12.273 1 98.81 179 ARG B C 1
ATOM 3992 O O . ARG B 1 179 ? 5.711 2.373 -11.773 1 98.81 179 ARG B O 1
ATOM 3999 N N . ASP B 1 180 ? 4.914 0.704 -13.016 1 98.56 180 ASP B N 1
ATOM 4000 C CA . ASP B 1 180 ? 3.729 1.451 -13.414 1 98.56 180 ASP B CA 1
ATOM 4001 C C . ASP B 1 180 ? 2.914 1.881 -12.195 1 98.56 180 ASP B C 1
ATOM 4003 O O . ASP B 1 180 ? 2.381 2.992 -12.164 1 98.56 180 ASP B O 1
ATOM 4007 N N . ARG B 1 181 ? 2.789 1.055 -11.25 1 98.69 181 ARG B N 1
ATOM 4008 C CA . ARG B 1 181 ? 2.012 1.344 -10.047 1 98.69 181 ARG B CA 1
ATOM 4009 C C . ARG B 1 181 ? 2.715 2.379 -9.172 1 98.69 181 ARG B C 1
ATOM 4011 O O . ARG B 1 181 ? 2.062 3.217 -8.547 1 98.69 181 ARG B O 1
ATOM 4018 N N . LEU B 1 182 ? 4.047 2.381 -9.125 1 98.81 182 LEU B N 1
ATOM 4019 C CA . LEU B 1 182 ? 4.762 3.23 -8.18 1 98.81 182 LEU B CA 1
ATOM 4020 C C . LEU B 1 182 ? 5.141 4.559 -8.82 1 98.81 182 LEU B C 1
ATOM 4022 O O . LEU B 1 182 ? 5.539 5.5 -8.125 1 98.81 182 LEU B O 1
ATOM 4026 N N . THR B 1 183 ? 4.973 4.68 -10.094 1 98.56 183 THR B N 1
ATOM 4027 C CA . THR B 1 183 ? 5.328 5.895 -10.82 1 98.56 183 THR B CA 1
ATOM 4028 C C . THR B 1 183 ? 4.621 7.109 -10.227 1 98.56 183 THR B C 1
ATOM 4030 O O . THR B 1 183 ? 5.234 8.164 -10.047 1 98.56 183 THR B O 1
ATOM 4033 N N . PRO B 1 184 ? 3.34 7.023 -9.82 1 98.12 184 PRO B N 1
ATOM 4034 C CA . PRO B 1 184 ? 2.652 8.219 -9.328 1 98.12 184 PRO B CA 1
ATOM 4035 C C . PRO B 1 184 ? 2.98 8.531 -7.867 1 98.12 184 PRO B C 1
ATOM 4037 O O . PRO B 1 184 ? 2.416 9.461 -7.289 1 98.12 184 PRO B O 1
ATOM 4040 N N . PHE B 1 185 ? 3.891 7.824 -7.234 1 98.62 185 PHE B N 1
ATOM 4041 C CA . PHE B 1 185 ? 4.086 7.961 -5.793 1 98.62 185 PHE B CA 1
ATOM 4042 C C . PHE B 1 185 ? 5.145 9.016 -5.488 1 98.62 185 PHE B C 1
ATOM 4044 O O . PHE B 1 185 ? 5.363 9.367 -4.328 1 98.62 185 PHE B O 1
ATOM 4051 N N . GLY B 1 186 ? 5.816 9.531 -6.531 1 96.94 186 GLY B N 1
ATOM 4052 C CA . GLY B 1 186 ? 6.648 10.703 -6.332 1 96.94 186 GLY B CA 1
ATOM 4053 C C . GLY B 1 186 ? 8.109 10.367 -6.09 1 96.94 186 GLY B C 1
ATOM 4054 O O . GLY B 1 186 ? 8.875 11.203 -5.609 1 96.94 186 GLY B O 1
ATOM 4055 N N . PHE B 1 187 ? 8.555 9.133 -6.418 1 98.5 187 PHE B N 1
ATOM 4056 C CA . PHE B 1 187 ? 9.984 8.852 -6.422 1 98.5 187 PHE B CA 1
ATOM 4057 C C . PHE B 1 187 ? 10.711 9.758 -7.398 1 98.5 187 PHE B C 1
ATOM 4059 O O . PHE B 1 187 ? 10.203 10.055 -8.484 1 98.5 187 PHE B O 1
ATOM 4066 N N . ASP B 1 188 ? 11.93 10.219 -7.027 1 98.25 188 ASP B N 1
ATOM 4067 C CA . ASP B 1 188 ? 12.703 11.078 -7.918 1 98.25 188 ASP B CA 1
ATOM 4068 C C . ASP B 1 188 ? 13.164 10.312 -9.156 1 98.25 188 ASP B C 1
ATOM 4070 O O . ASP B 1 188 ? 13.219 10.875 -10.258 1 98.25 188 ASP B O 1
ATOM 4074 N N . LYS B 1 189 ? 13.555 9.062 -8.844 1 98.38 189 LYS B N 1
ATOM 4075 C CA . LYS B 1 189 ? 14.086 8.211 -9.906 1 98.38 189 LYS B CA 1
ATOM 4076 C C . LYS B 1 189 ? 13.617 6.77 -9.742 1 98.38 189 LYS B C 1
ATOM 4078 O O . LYS B 1 189 ? 13.508 6.273 -8.617 1 98.38 189 LYS B O 1
ATOM 4083 N N . ILE B 1 190 ? 13.375 6.168 -10.875 1 98.88 190 ILE B N 1
ATOM 4084 C CA . ILE B 1 190 ? 13.195 4.723 -10.938 1 98.88 190 ILE B CA 1
ATOM 4085 C C . ILE B 1 190 ? 14.289 4.105 -11.812 1 98.88 190 ILE B C 1
ATOM 4087 O O . ILE B 1 190 ? 14.453 4.48 -12.977 1 98.88 190 ILE B O 1
ATOM 4091 N N . ILE B 1 191 ? 15.078 3.213 -11.211 1 98.94 191 ILE B N 1
ATOM 4092 C CA . ILE B 1 191 ? 16.141 2.539 -11.945 1 98.94 191 ILE B CA 1
ATOM 4093 C C . ILE B 1 191 ? 15.906 1.031 -11.93 1 98.94 191 ILE B C 1
ATOM 4095 O O . ILE B 1 191 ? 15.109 0.527 -11.133 1 98.94 191 ILE B O 1
ATOM 4099 N N . TYR B 1 192 ? 16.516 0.342 -12.875 1 98.88 192 TYR B N 1
ATOM 4100 C CA . TYR B 1 192 ? 16.344 -1.105 -12.898 1 98.88 192 TYR B CA 1
ATOM 4101 C C . TYR B 1 192 ? 17.562 -1.801 -13.484 1 98.88 192 TYR B C 1
ATOM 4103 O O . TYR B 1 192 ? 18.391 -1.166 -14.141 1 98.88 192 TYR B O 1
ATOM 4111 N N . TYR B 1 193 ? 17.656 -3.053 -13.133 1 98.62 193 TYR B N 1
ATOM 4112 C CA . TYR B 1 193 ? 18.672 -3.932 -13.727 1 98.62 193 TYR B CA 1
ATOM 4113 C C . TYR B 1 193 ? 18.031 -5.215 -14.242 1 98.62 193 TYR B C 1
ATOM 4115 O O . TYR B 1 193 ? 17.141 -5.785 -13.594 1 98.62 193 TYR B O 1
ATOM 4123 N N . ASN B 1 194 ? 18.344 -5.551 -15.375 1 96.81 194 ASN B N 1
ATOM 4124 C CA . ASN B 1 194 ? 18.109 -6.828 -16.031 1 96.81 194 ASN B CA 1
ATOM 4125 C C . ASN B 1 194 ? 19.391 -7.387 -16.656 1 96.81 194 ASN B C 1
ATOM 4127 O O . ASN B 1 194 ? 20.359 -6.656 -16.844 1 96.81 194 ASN B O 1
ATOM 4131 N N . ARG B 1 195 ? 19.375 -8.68 -16.922 1 92.88 195 ARG B N 1
ATOM 4132 C CA . ARG B 1 195 ? 20.484 -9.227 -17.688 1 92.88 195 ARG B CA 1
ATOM 4133 C C . ARG B 1 195 ? 20.641 -8.508 -19.031 1 92.88 195 ARG B C 1
ATOM 4135 O O . ARG B 1 195 ? 21.75 -8.266 -19.484 1 92.88 195 ARG B O 1
ATOM 4142 N N . ASN B 1 196 ? 19.484 -8.289 -19.609 1 94.5 196 ASN B N 1
ATOM 4143 C CA . ASN B 1 196 ? 19.422 -7.516 -20.859 1 94.5 196 ASN B CA 1
ATOM 4144 C C . ASN B 1 196 ? 18.516 -6.297 -20.719 1 94.5 196 ASN B C 1
ATOM 4146 O O . ASN B 1 196 ? 17.422 -6.398 -20.172 1 94.5 196 ASN B O 1
ATOM 4150 N N . ARG B 1 197 ? 19 -5.125 -21.25 1 97.62 197 ARG B N 1
ATOM 4151 C CA . ARG B 1 197 ? 18.219 -3.898 -21.203 1 97.62 197 ARG B CA 1
ATOM 4152 C C . ARG B 1 197 ? 16.906 -4.062 -21.969 1 97.62 197 ARG B C 1
ATOM 4154 O O . ARG B 1 197 ? 16.875 -4.648 -23.047 1 97.62 197 ARG B O 1
ATOM 4161 N N . LEU B 1 198 ? 15.836 -3.525 -21.406 1 97.5 198 LEU B N 1
ATOM 4162 C CA . LEU B 1 198 ? 14.531 -3.523 -22.062 1 97.5 198 LEU B CA 1
ATOM 4163 C C . LEU B 1 198 ? 14.523 -2.545 -23.234 1 97.5 198 LEU B C 1
ATOM 4165 O O . LEU B 1 198 ? 15.32 -1.607 -23.281 1 97.5 198 LEU B O 1
ATOM 4169 N N . SER B 1 199 ? 13.609 -2.795 -24.172 1 97.62 199 SER B N 1
ATOM 4170 C CA . SER B 1 199 ? 13.359 -1.786 -25.203 1 97.62 199 SER B CA 1
ATOM 4171 C C . SER B 1 199 ? 12.82 -0.497 -24.594 1 97.62 199 SER B C 1
ATOM 4173 O O . SER B 1 199 ? 12.234 -0.515 -23.5 1 97.62 199 SER B O 1
ATOM 4175 N N . PRO B 1 200 ? 12.984 0.591 -25.266 1 96.88 200 PRO B N 1
ATOM 4176 C CA . PRO B 1 200 ? 12.516 1.874 -24.734 1 96.88 200 PRO B CA 1
ATOM 4177 C C . PRO B 1 200 ? 11.016 1.873 -24.438 1 96.88 200 PRO B C 1
ATOM 4179 O O . PRO B 1 200 ? 10.586 2.48 -23.453 1 96.88 200 PRO B O 1
ATOM 4182 N N . GLU B 1 201 ? 10.281 1.184 -25.266 1 97.25 201 GLU B N 1
ATOM 4183 C CA . GLU B 1 201 ? 8.836 1.121 -25.078 1 97.25 201 GLU B CA 1
ATOM 4184 C C . GLU B 1 201 ? 8.469 0.439 -23.766 1 97.25 201 GLU B C 1
ATOM 4186 O O . GLU B 1 201 ? 7.488 0.806 -23.125 1 97.25 201 GLU B O 1
ATOM 4191 N N . LEU B 1 202 ? 9.242 -0.534 -23.344 1 97.19 202 LEU B N 1
ATOM 4192 C CA . LEU B 1 202 ? 8.992 -1.281 -22.109 1 97.19 202 LEU B CA 1
ATOM 4193 C C . LEU B 1 202 ? 9.633 -0.584 -20.922 1 97.19 202 LEU B C 1
ATOM 4195 O O . LEU B 1 202 ? 9.133 -0.697 -19.797 1 97.19 202 LEU B O 1
ATOM 4199 N N . GLU B 1 203 ? 10.641 0.187 -21.156 1 97.12 203 GLU B N 1
ATOM 4200 C CA . GLU B 1 203 ? 11.383 0.884 -20.109 1 97.12 203 GLU B CA 1
ATOM 4201 C C . GLU B 1 203 ? 10.586 2.066 -19.562 1 97.12 203 GLU B C 1
ATOM 4203 O O . GLU B 1 203 ? 10.57 2.311 -18.359 1 97.12 203 GLU B O 1
ATOM 4208 N N . LYS B 1 204 ? 9.969 2.76 -20.484 1 97.25 204 LYS B N 1
ATOM 4209 C CA . LYS B 1 204 ? 9.211 3.971 -20.172 1 97.25 204 LYS B CA 1
ATOM 4210 C C . LYS B 1 204 ? 10.055 4.949 -19.359 1 97.25 204 LYS B C 1
ATOM 4212 O O . LYS B 1 204 ? 11.109 5.398 -19.812 1 97.25 204 LYS B O 1
ATOM 4217 N N . ASN B 1 205 ? 9.727 5.254 -18.094 1 97.88 205 ASN B N 1
ATOM 4218 C CA . ASN B 1 205 ? 10.398 6.297 -17.328 1 97.88 205 ASN B CA 1
ATOM 4219 C C . ASN B 1 205 ? 11.5 5.719 -16.438 1 97.88 205 ASN B C 1
ATOM 4221 O O . ASN B 1 205 ? 12.102 6.438 -15.641 1 97.88 205 ASN B O 1
ATOM 4225 N N . ALA B 1 206 ? 11.734 4.434 -16.516 1 98.69 206 ALA B N 1
ATOM 4226 C CA . ALA B 1 206 ? 12.789 3.814 -15.719 1 98.69 206 ALA B CA 1
ATOM 4227 C C . ALA B 1 206 ? 14.133 3.879 -16.438 1 98.69 206 ALA B C 1
ATOM 4229 O O . ALA B 1 206 ? 14.188 3.883 -17.672 1 98.69 206 ALA B O 1
ATOM 4230 N N . GLN B 1 207 ? 15.195 3.938 -15.672 1 98.75 207 GLN B N 1
ATOM 4231 C CA . GLN B 1 207 ? 16.547 4.016 -16.219 1 98.75 207 GLN B CA 1
ATOM 4232 C C . GLN B 1 207 ? 17.297 2.711 -15.992 1 98.75 207 GLN B C 1
ATOM 4234 O O . GLN B 1 207 ? 17.359 2.203 -14.875 1 98.75 207 GLN B O 1
ATOM 4239 N N . TYR B 1 208 ? 17.859 2.174 -17.078 1 98.81 208 TYR B N 1
ATOM 4240 C CA . TYR B 1 208 ? 18.688 0.983 -16.984 1 98.81 208 TYR B CA 1
ATOM 4241 C C . TYR B 1 208 ? 20.047 1.318 -16.391 1 98.81 208 TYR B C 1
ATOM 4243 O O . TYR B 1 208 ? 20.703 2.287 -16.797 1 98.81 208 TYR B O 1
ATOM 4251 N N . V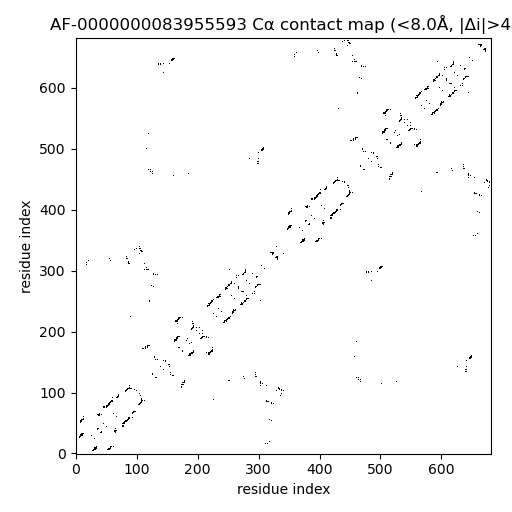AL B 1 209 ? 20.438 0.582 -15.391 1 98.81 209 VAL B N 1
ATOM 4252 C CA . VAL B 1 209 ? 21.75 0.789 -14.766 1 98.81 209 VAL B CA 1
ATOM 4253 C C . VAL B 1 209 ? 22.422 -0.557 -14.539 1 98.81 209 VAL B C 1
ATOM 4255 O O . VAL B 1 209 ? 21.797 -1.609 -14.656 1 98.81 209 VAL B O 1
ATOM 4258 N N . SER B 1 210 ? 23.719 -0.523 -14.242 1 98.69 210 SER B N 1
ATOM 4259 C CA . SER B 1 210 ? 24.406 -1.742 -13.852 1 98.69 210 SER B CA 1
ATOM 4260 C C . SER B 1 210 ? 23.969 -2.219 -12.477 1 98.69 210 SER B C 1
ATOM 4262 O O . SER B 1 210 ? 23.422 -1.441 -11.695 1 98.69 210 SER B O 1
ATOM 4264 N N . LEU B 1 211 ? 24.188 -3.471 -12.242 1 98.38 211 LEU B N 1
ATOM 4265 C CA . LEU B 1 211 ? 23.844 -4.027 -10.945 1 98.38 211 LEU B CA 1
ATOM 4266 C C . LEU B 1 211 ? 24.547 -3.285 -9.82 1 98.38 211 LEU B C 1
ATOM 4268 O O . LEU B 1 211 ? 23.953 -2.98 -8.789 1 98.38 211 LEU B O 1
ATOM 4272 N N . ASP B 1 212 ? 25.797 -2.982 -9.992 1 98.5 212 ASP B N 1
ATOM 4273 C CA . ASP B 1 212 ? 26.578 -2.258 -9 1 98.5 212 ASP B CA 1
ATOM 4274 C C . ASP B 1 212 ? 26 -0.868 -8.75 1 98.5 212 ASP B C 1
ATOM 4276 O O . ASP B 1 212 ? 25.875 -0.435 -7.598 1 98.5 212 ASP B O 1
ATOM 4280 N N . GLU B 1 213 ? 25.688 -0.204 -9.766 1 98.75 213 GLU B N 1
ATOM 4281 C CA . GLU B 1 213 ? 25.094 1.118 -9.633 1 98.75 213 GLU B CA 1
ATOM 4282 C C . GLU B 1 213 ? 23.75 1.041 -8.914 1 98.75 213 GLU B C 1
ATOM 4284 O O . GLU B 1 213 ? 23.422 1.914 -8.109 1 98.75 213 GLU B O 1
ATOM 4289 N N . LEU B 1 214 ? 23.016 0.055 -9.234 1 98.88 214 LEU B N 1
ATOM 4290 C CA . LEU B 1 214 ? 21.734 -0.153 -8.57 1 98.88 214 LEU B CA 1
ATOM 4291 C C . LEU B 1 214 ? 21.906 -0.266 -7.059 1 98.88 214 LEU B C 1
ATOM 4293 O O . LEU B 1 214 ? 21.25 0.447 -6.297 1 98.88 214 LEU B O 1
ATOM 4297 N N . TYR B 1 215 ? 22.812 -1.114 -6.637 1 98.81 215 TYR B N 1
ATOM 4298 C CA . TYR B 1 215 ? 23.078 -1.302 -5.215 1 98.81 215 TYR B CA 1
ATOM 4299 C C . TYR B 1 215 ? 23.531 0.004 -4.566 1 98.81 215 TYR B C 1
ATOM 4301 O O . TYR B 1 215 ? 23.031 0.371 -3.496 1 98.81 215 TYR B O 1
ATOM 4309 N N . ARG B 1 216 ? 24.297 0.788 -5.184 1 98.62 216 ARG B N 1
ATOM 4310 C CA . ARG B 1 216 ? 24.984 1.937 -4.59 1 98.62 216 ARG B CA 1
ATOM 4311 C C . ARG B 1 216 ? 24.031 3.133 -4.488 1 98.62 216 ARG B C 1
ATOM 4313 O O . ARG B 1 216 ? 24.219 4.004 -3.635 1 98.62 216 ARG B O 1
ATOM 4320 N N . THR B 1 217 ? 23.031 3.164 -5.348 1 98.75 217 THR B N 1
ATOM 4321 C CA . THR B 1 217 ? 22.312 4.43 -5.453 1 98.75 217 THR B CA 1
ATOM 4322 C C . THR B 1 217 ? 20.859 4.27 -4.988 1 98.75 217 THR B C 1
ATOM 4324 O O . THR B 1 217 ? 20.188 5.262 -4.711 1 98.75 217 THR B O 1
ATOM 4327 N N . ALA B 1 218 ? 20.375 3.082 -4.867 1 98.94 218 ALA B N 1
ATOM 4328 C CA . ALA B 1 218 ? 18.969 2.846 -4.551 1 98.94 218 ALA B CA 1
ATOM 4329 C C . ALA B 1 218 ? 18.688 3.15 -3.084 1 98.94 218 ALA B C 1
ATOM 4331 O O . ALA B 1 218 ? 19.5 2.84 -2.207 1 98.94 218 ALA B O 1
ATOM 4332 N N . ASP B 1 219 ? 17.578 3.818 -2.836 1 98.94 219 ASP B N 1
ATOM 4333 C CA . ASP B 1 219 ? 17.047 3.938 -1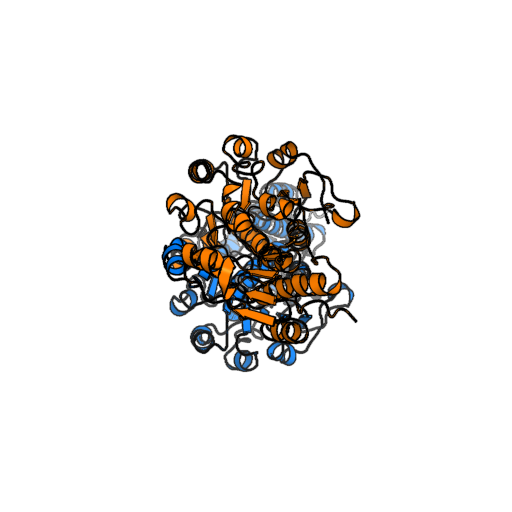.482 1 98.94 219 ASP B CA 1
ATOM 4334 C C . ASP B 1 219 ? 16.109 2.773 -1.155 1 98.94 219 ASP B C 1
ATOM 4336 O O . ASP B 1 219 ? 15.992 2.373 0.005 1 98.94 219 ASP B O 1
ATOM 4340 N N . VAL B 1 220 ? 15.398 2.283 -2.141 1 98.94 220 VAL B N 1
ATOM 4341 C CA . VAL B 1 220 ? 14.477 1.151 -2.062 1 98.94 220 VAL B CA 1
ATOM 4342 C C . VAL B 1 220 ? 14.781 0.162 -3.186 1 98.94 220 VAL B C 1
ATOM 4344 O O . VAL B 1 220 ? 14.891 0.552 -4.352 1 98.94 220 VAL B O 1
ATOM 4347 N N . ILE B 1 221 ? 14.922 -1.084 -2.863 1 98.94 221 ILE B N 1
ATOM 4348 C CA . ILE B 1 221 ? 15.164 -2.125 -3.857 1 98.94 221 ILE B CA 1
ATOM 4349 C C . ILE B 1 221 ? 14.055 -3.176 -3.785 1 98.94 221 ILE B C 1
ATOM 4351 O O . ILE B 1 221 ? 13.844 -3.791 -2.736 1 98.94 221 ILE B O 1
ATOM 4355 N N . VAL B 1 222 ? 13.344 -3.357 -4.84 1 98.94 222 VAL B N 1
ATOM 4356 C CA . VAL B 1 222 ? 12.359 -4.426 -4.965 1 98.94 222 VAL B CA 1
ATOM 4357 C C . VAL B 1 222 ? 12.93 -5.562 -5.809 1 98.94 222 VAL B C 1
ATOM 4359 O O . VAL B 1 222 ? 13.312 -5.352 -6.965 1 98.94 222 VAL B O 1
ATOM 4362 N N . ILE B 1 223 ? 12.945 -6.719 -5.234 1 98.75 223 ILE B N 1
ATOM 4363 C CA . ILE B 1 223 ? 13.547 -7.879 -5.875 1 98.75 223 ILE B CA 1
ATOM 4364 C C . ILE B 1 223 ? 12.469 -8.68 -6.609 1 98.75 223 ILE B C 1
ATOM 4366 O O . ILE B 1 223 ? 11.5 -9.125 -6 1 98.75 223 ILE B O 1
ATOM 4370 N N . GLY B 1 224 ? 12.609 -8.828 -7.898 1 96.38 224 GLY B N 1
ATOM 4371 C CA . GLY B 1 224 ? 11.656 -9.547 -8.727 1 96.38 224 GLY B CA 1
ATOM 4372 C C . GLY B 1 224 ? 12.32 -10.406 -9.789 1 96.38 224 GLY B C 1
ATOM 4373 O O . GLY B 1 224 ? 11.867 -10.445 -10.938 1 96.38 224 GLY B O 1
ATOM 4374 N N . ILE B 1 225 ? 13.398 -11.062 -9.469 1 93.31 225 ILE B N 1
ATOM 4375 C CA . ILE B 1 225 ? 14.117 -11.914 -10.414 1 93.31 225 ILE B CA 1
ATOM 4376 C C . ILE B 1 225 ? 13.82 -13.383 -10.117 1 93.31 225 ILE B C 1
ATOM 4378 O O . ILE B 1 225 ? 13.438 -13.727 -8.992 1 93.31 225 ILE B O 1
ATOM 4382 N N . PRO B 1 226 ? 13.992 -14.266 -11.078 1 87.38 226 PRO B N 1
ATOM 4383 C CA . PRO B 1 226 ? 13.773 -15.695 -10.836 1 87.38 226 PRO B CA 1
ATOM 4384 C C . PRO B 1 226 ? 14.875 -16.312 -9.977 1 87.38 226 PRO B C 1
ATOM 4386 O O . PRO B 1 226 ? 16 -15.812 -9.953 1 87.38 226 PRO B O 1
ATOM 4389 N N . LEU B 1 227 ? 14.508 -17.328 -9.281 1 89.94 227 LEU B N 1
ATOM 4390 C CA . LEU B 1 227 ? 15.484 -18.094 -8.523 1 89.94 227 LEU B CA 1
ATOM 4391 C C . LEU B 1 227 ? 16.125 -19.188 -9.391 1 89.94 227 LEU B C 1
ATOM 4393 O O . LEU B 1 227 ? 15.406 -19.969 -10.016 1 89.94 227 LEU B O 1
ATOM 4397 N N . ASN B 1 228 ? 17.312 -19.172 -9.578 1 84.62 228 ASN B N 1
ATOM 4398 C CA . ASN B 1 228 ? 18.141 -20.188 -10.227 1 84.62 228 ASN B CA 1
ATOM 4399 C C . ASN B 1 228 ? 19.531 -20.266 -9.602 1 84.62 228 ASN B C 1
ATOM 4401 O O . ASN B 1 228 ? 19.781 -19.672 -8.555 1 84.62 228 ASN B O 1
ATOM 4405 N N . ALA B 1 229 ? 20.406 -21.031 -10.211 1 85.94 229 ALA B N 1
ATOM 4406 C CA . ALA B 1 229 ? 21.734 -21.234 -9.641 1 85.94 229 ALA B CA 1
ATOM 4407 C C . ALA B 1 229 ? 22.516 -19.922 -9.578 1 85.94 229 ALA B C 1
ATOM 4409 O O . ALA B 1 229 ? 23.312 -19.703 -8.664 1 85.94 229 ALA B O 1
ATOM 4410 N N . ASN B 1 230 ? 22.234 -19.031 -10.484 1 89.5 230 ASN B N 1
ATOM 4411 C CA . ASN B 1 230 ? 22.969 -17.781 -10.586 1 89.5 230 ASN B CA 1
ATOM 4412 C C . ASN B 1 230 ? 22.406 -16.719 -9.648 1 89.5 230 ASN B C 1
ATOM 4414 O O . ASN B 1 230 ? 23.078 -15.734 -9.328 1 89.5 230 ASN B O 1
ATOM 4418 N N . THR B 1 231 ? 21.172 -16.875 -9.211 1 93.62 231 THR B N 1
ATOM 4419 C CA . THR B 1 231 ? 20.531 -15.812 -8.43 1 93.62 231 THR B CA 1
ATOM 4420 C C . THR B 1 231 ? 20.328 -16.25 -6.984 1 93.62 231 THR B C 1
ATOM 4422 O O . THR B 1 231 ? 19.984 -15.43 -6.129 1 93.62 231 THR B O 1
ATOM 4425 N N . ARG B 1 232 ? 20.578 -17.531 -6.703 1 96.06 232 ARG B N 1
ATOM 4426 C CA . ARG B 1 232 ? 20.516 -17.984 -5.316 1 96.06 232 ARG B CA 1
ATOM 4427 C C . ARG B 1 232 ? 21.516 -17.234 -4.449 1 96.06 232 ARG B C 1
ATOM 4429 O O . ARG B 1 232 ? 22.703 -17.219 -4.75 1 96.06 232 ARG B O 1
ATOM 4436 N N . HIS B 1 233 ? 21.078 -16.562 -3.418 1 98.25 233 HIS B N 1
ATOM 4437 C CA . HIS B 1 233 ? 21.875 -15.828 -2.439 1 98.25 233 HIS B CA 1
ATOM 4438 C C . HIS B 1 233 ? 22.672 -14.703 -3.102 1 98.25 233 HIS B C 1
ATOM 4440 O O . HIS B 1 233 ? 23.75 -14.352 -2.645 1 98.25 233 HIS B O 1
ATOM 4446 N N . MET B 1 234 ? 22.125 -14.273 -4.23 1 97.25 234 MET B N 1
ATOM 4447 C CA . MET B 1 234 ? 22.75 -13.117 -4.852 1 97.25 234 MET B CA 1
ATOM 4448 C C . MET B 1 234 ? 22.734 -11.914 -3.916 1 97.25 234 MET B C 1
ATOM 4450 O O . MET B 1 234 ? 23.641 -11.078 -3.947 1 97.25 234 MET B O 1
ATOM 4454 N N . ILE B 1 235 ? 21.719 -11.742 -3.148 1 98.69 235 ILE B N 1
ATOM 4455 C CA . ILE B 1 235 ? 21.688 -10.758 -2.072 1 98.69 235 ILE B CA 1
ATOM 4456 C C . ILE B 1 235 ? 22.266 -11.367 -0.799 1 98.69 235 ILE B C 1
ATOM 4458 O O . ILE B 1 235 ? 21.625 -12.188 -0.142 1 98.69 235 ILE B O 1
ATOM 4462 N N . ASN B 1 236 ? 23.391 -11.086 -0.533 1 98.44 236 ASN B N 1
ATOM 4463 C CA . ASN B 1 236 ? 24.156 -11.594 0.604 1 98.44 236 ASN B CA 1
ATOM 4464 C C . ASN B 1 236 ? 24.875 -10.469 1.347 1 98.44 236 ASN B C 1
ATOM 4466 O O . ASN B 1 236 ? 24.625 -9.289 1.079 1 98.44 236 ASN B O 1
ATOM 4470 N N . LYS B 1 237 ? 25.672 -10.805 2.301 1 98.31 237 LYS B N 1
ATOM 4471 C CA . LYS B 1 237 ? 26.344 -9.812 3.129 1 98.31 237 LYS B CA 1
ATOM 4472 C C . LYS B 1 237 ? 27.156 -8.836 2.271 1 98.31 237 LYS B C 1
ATOM 4474 O O . LYS B 1 237 ? 27.125 -7.629 2.51 1 98.31 237 LYS B O 1
ATOM 4479 N N . GLU B 1 238 ? 27.812 -9.344 1.282 1 98.31 238 GLU B N 1
ATOM 4480 C CA . GLU B 1 238 ? 28.656 -8.516 0.415 1 98.31 238 GLU B CA 1
ATOM 4481 C C . GLU B 1 238 ? 27.812 -7.551 -0.412 1 98.31 238 GLU B C 1
ATOM 4483 O O . GLU B 1 238 ? 28.109 -6.355 -0.465 1 98.31 238 GLU B O 1
ATOM 4488 N N . SER B 1 239 ? 26.828 -8.023 -1.078 1 98.62 239 SER B N 1
ATOM 4489 C CA . SER B 1 239 ? 25.984 -7.16 -1.906 1 98.62 239 SER B CA 1
ATOM 4490 C C . SER B 1 239 ? 25.234 -6.133 -1.06 1 98.62 239 SER B C 1
ATOM 4492 O O . SER B 1 239 ? 25.094 -4.977 -1.458 1 98.62 239 SER B O 1
ATOM 4494 N N . ILE B 1 240 ? 24.766 -6.504 0.138 1 98.81 240 ILE B N 1
ATOM 4495 C CA . ILE B 1 240 ? 24.109 -5.578 1.047 1 98.81 240 ILE B CA 1
ATOM 4496 C C . ILE B 1 240 ? 25.078 -4.496 1.492 1 98.81 240 ILE B C 1
ATOM 4498 O O . ILE B 1 240 ? 24.719 -3.33 1.627 1 98.81 240 ILE B O 1
ATOM 4502 N N . GLY B 1 241 ? 26.281 -4.934 1.692 1 98.62 241 GLY B N 1
ATOM 4503 C CA . GLY B 1 241 ? 27.312 -3.986 2.074 1 98.62 241 GLY B CA 1
ATOM 4504 C C . GLY B 1 241 ? 27.5 -2.865 1.067 1 98.62 241 GLY B C 1
ATOM 4505 O O . GLY B 1 241 ? 27.906 -1.761 1.429 1 98.62 241 GLY B O 1
ATOM 4506 N N . LYS B 1 242 ? 27.203 -3.105 -0.173 1 98.69 242 LYS B N 1
ATOM 4507 C CA . LYS B 1 242 ? 27.359 -2.121 -1.241 1 98.69 242 LYS B CA 1
ATOM 4508 C C . LYS B 1 242 ? 26.188 -1.145 -1.265 1 98.69 242 LYS B C 1
ATOM 4510 O O . LYS B 1 242 ? 26.266 -0.091 -1.9 1 98.69 242 LYS B O 1
ATOM 4515 N N . MET B 1 243 ? 25.141 -1.44 -0.581 1 98.88 243 MET B N 1
ATOM 4516 C CA . MET B 1 243 ? 23.922 -0.635 -0.632 1 98.88 243 MET B CA 1
ATOM 4517 C C . MET B 1 243 ? 24.016 0.564 0.305 1 98.88 243 MET B C 1
ATOM 4519 O O . MET B 1 243 ? 24.938 0.642 1.123 1 98.88 243 MET B O 1
ATOM 4523 N N . LYS B 1 244 ? 23.156 1.567 0.139 1 98.69 244 LYS B N 1
ATOM 4524 C CA . LYS B 1 244 ? 23.109 2.715 1.04 1 98.69 244 LYS B CA 1
ATOM 4525 C C . LYS B 1 244 ? 22.781 2.277 2.467 1 98.69 244 LYS B C 1
ATOM 4527 O O . LYS B 1 244 ? 22.031 1.328 2.676 1 98.69 244 LYS B O 1
ATOM 4532 N N . ASP B 1 245 ? 23.391 2.908 3.41 1 98.5 245 ASP B N 1
ATOM 4533 C CA . ASP B 1 245 ? 22.906 2.721 4.773 1 98.5 245 ASP B CA 1
ATOM 4534 C C . ASP B 1 245 ? 21.438 3.098 4.891 1 98.5 245 ASP B C 1
ATOM 4536 O O . ASP B 1 245 ? 21 4.129 4.371 1 98.5 245 ASP B O 1
ATOM 4540 N N . GLY B 1 246 ? 20.625 2.174 5.496 1 98.31 246 GLY B N 1
ATOM 4541 C CA . GLY B 1 246 ? 19.203 2.447 5.66 1 98.31 246 GLY B CA 1
ATOM 4542 C C . GLY B 1 246 ? 18.375 1.992 4.48 1 98.31 246 GLY B C 1
ATOM 4543 O O . GLY B 1 246 ? 17.188 2.324 4.387 1 98.31 246 GLY B O 1
ATOM 4544 N N . VAL B 1 247 ? 18.953 1.221 3.582 1 98.88 247 VAL B N 1
ATOM 4545 C CA . VAL B 1 247 ? 18.234 0.773 2.387 1 98.88 247 VAL B CA 1
ATOM 4546 C C . VAL B 1 247 ? 16.984 0.002 2.789 1 98.88 247 VAL B C 1
ATOM 4548 O O . VAL B 1 247 ? 16.984 -0.713 3.795 1 98.88 247 VAL B O 1
ATOM 4551 N N . VAL B 1 248 ? 15.914 0.219 2.072 1 98.88 248 VAL B N 1
ATOM 4552 C CA . VAL B 1 248 ? 14.695 -0.583 2.184 1 98.88 248 VAL B CA 1
ATOM 4553 C C . VAL B 1 248 ? 14.742 -1.73 1.176 1 98.88 248 VAL B C 1
ATOM 4555 O O . VAL B 1 248 ? 14.852 -1.501 -0.031 1 98.88 248 VAL B O 1
ATOM 4558 N N . LEU B 1 249 ? 14.695 -2.928 1.67 1 98.88 249 LEU B N 1
ATOM 4559 C CA . LEU B 1 249 ? 14.719 -4.113 0.817 1 98.88 249 LEU B CA 1
ATOM 4560 C C . LEU B 1 249 ? 13.367 -4.809 0.807 1 98.88 249 LEU B C 1
ATOM 4562 O O . LEU B 1 249 ? 12.781 -5.059 1.864 1 98.88 249 LEU B O 1
ATOM 4566 N N . VAL B 1 250 ? 12.828 -5.059 -0.363 1 98.94 250 VAL B N 1
ATOM 4567 C CA . VAL B 1 250 ? 11.539 -5.727 -0.533 1 98.94 250 VAL B CA 1
ATOM 4568 C C . VAL B 1 250 ? 11.703 -6.941 -1.442 1 98.94 250 VAL B C 1
ATOM 4570 O O . VAL B 1 250 ? 12.242 -6.832 -2.545 1 98.94 250 VAL B O 1
ATOM 4573 N N . ASN B 1 251 ? 11.258 -8.109 -0.981 1 98.81 251 ASN B N 1
ATOM 4574 C CA . ASN B 1 251 ? 11.391 -9.328 -1.771 1 98.81 251 ASN B CA 1
ATOM 4575 C C . ASN B 1 251 ? 10.023 -9.93 -2.096 1 98.81 251 ASN B C 1
ATOM 4577 O O . ASN B 1 251 ? 9.305 -10.375 -1.197 1 98.81 251 ASN B O 1
ATOM 4581 N N . ILE B 1 252 ? 9.617 -9.945 -3.326 1 98.06 252 ILE B N 1
ATOM 4582 C CA . ILE B 1 252 ? 8.367 -10.555 -3.766 1 98.06 252 ILE B CA 1
ATOM 4583 C C . ILE B 1 252 ? 8.664 -11.68 -4.758 1 98.06 252 ILE B C 1
ATOM 4585 O O . ILE B 1 252 ? 7.766 -12.133 -5.473 1 98.06 252 ILE B O 1
ATOM 4589 N N . ALA B 1 253 ? 9.906 -12.055 -4.895 1 95.94 253 ALA B N 1
ATOM 4590 C CA . ALA B 1 253 ? 10.344 -13.102 -5.809 1 95.94 253 ALA B CA 1
ATOM 4591 C C . ALA B 1 253 ? 10.375 -14.461 -5.113 1 95.94 253 ALA B C 1
ATOM 4593 O O . ALA B 1 253 ? 9.328 -15.047 -4.824 1 95.94 253 ALA B O 1
ATOM 4594 N N . ARG B 1 254 ? 11.602 -14.961 -4.789 1 95.19 254 ARG B N 1
ATOM 4595 C CA . ARG B 1 254 ? 11.82 -16.172 -4.008 1 95.19 254 ARG B CA 1
ATOM 4596 C C . ARG B 1 254 ? 12.75 -15.906 -2.828 1 95.19 254 ARG B C 1
ATOM 4598 O O . ARG B 1 254 ? 13.711 -15.148 -2.949 1 95.19 254 ARG B O 1
ATOM 4605 N N . GLY B 1 255 ? 12.43 -16.516 -1.707 1 97.25 255 GLY B N 1
ATOM 4606 C CA . GLY B 1 255 ? 13.18 -16.266 -0.49 1 97.25 255 GLY B CA 1
ATOM 4607 C C . GLY B 1 255 ? 14.672 -16.5 -0.65 1 97.25 255 GLY B C 1
ATOM 4608 O O . GLY B 1 255 ? 15.484 -15.695 -0.185 1 97.25 255 GLY B O 1
ATOM 4609 N N . ALA B 1 256 ? 15.016 -17.516 -1.474 1 96.62 256 ALA B N 1
ATOM 4610 C CA . ALA B 1 256 ? 16.391 -17.984 -1.541 1 96.62 256 ALA B CA 1
ATOM 4611 C C . ALA B 1 256 ? 17.25 -17.078 -2.414 1 96.62 256 ALA B C 1
ATOM 4613 O O . ALA B 1 256 ? 18.453 -17.266 -2.529 1 96.62 256 ALA B O 1
ATOM 4614 N N . ILE B 1 257 ? 16.688 -16.062 -2.949 1 97.75 257 ILE B N 1
ATOM 4615 C CA . ILE B 1 257 ? 17.484 -15.039 -3.631 1 97.75 257 ILE B CA 1
ATOM 4616 C C . ILE B 1 257 ? 18.328 -14.273 -2.613 1 97.75 257 ILE B C 1
ATOM 4618 O O . ILE B 1 257 ? 19.438 -13.836 -2.924 1 97.75 257 ILE B O 1
ATOM 4622 N N . ILE B 1 258 ? 17.797 -14.156 -1.423 1 98.69 258 ILE B N 1
ATOM 4623 C CA . ILE B 1 258 ? 18.484 -13.508 -0.308 1 98.69 258 ILE B CA 1
ATOM 4624 C C . ILE B 1 258 ? 19.062 -14.57 0.62 1 98.69 258 ILE B C 1
ATOM 4626 O O . ILE B 1 258 ? 18.391 -15.562 0.941 1 98.69 258 ILE B O 1
ATOM 4630 N N . ASP B 1 259 ? 20.312 -14.445 0.96 1 98.44 259 ASP B N 1
ATOM 4631 C CA . ASP B 1 259 ? 20.812 -15.188 2.111 1 98.44 259 ASP B CA 1
ATOM 4632 C C . ASP B 1 259 ? 20.156 -14.711 3.402 1 98.44 259 ASP B C 1
ATOM 4634 O O . ASP B 1 259 ? 20.641 -13.797 4.062 1 98.44 259 ASP B O 1
ATOM 4638 N N . GLU B 1 260 ? 19.109 -15.375 3.744 1 97.94 260 GLU B N 1
ATOM 4639 C CA . GLU B 1 260 ? 18.219 -14.898 4.805 1 97.94 260 GLU B CA 1
ATOM 4640 C C . GLU B 1 260 ? 18.938 -14.875 6.152 1 97.94 260 GLU B C 1
ATOM 4642 O O . GLU B 1 260 ? 18.578 -14.102 7.043 1 97.94 260 GLU B O 1
ATOM 4647 N N . ALA B 1 261 ? 19.953 -15.703 6.297 1 97.44 261 ALA B N 1
ATOM 4648 C CA . ALA B 1 261 ? 20.672 -15.836 7.555 1 97.44 261 ALA B CA 1
ATOM 4649 C C . ALA B 1 261 ? 21.375 -14.531 7.93 1 97.44 261 ALA B C 1
ATOM 4651 O O . ALA B 1 261 ? 21.625 -14.273 9.109 1 97.44 261 ALA B O 1
ATOM 4652 N N . VAL B 1 262 ? 21.672 -13.656 7 1 98 262 VAL B N 1
ATOM 4653 C CA . VAL B 1 262 ? 22.438 -12.453 7.273 1 98 262 VAL B CA 1
ATOM 4654 C C . VAL B 1 262 ? 21.5 -11.305 7.629 1 98 262 VAL B C 1
ATOM 4656 O O . VAL B 1 262 ? 21.938 -10.258 8.125 1 98 262 VAL B O 1
ATOM 4659 N N . LEU B 1 263 ? 20.234 -11.398 7.363 1 98.38 263 LEU B N 1
ATOM 4660 C CA . LEU B 1 263 ? 19.281 -10.305 7.438 1 98.38 263 LEU B CA 1
ATOM 4661 C C . LEU B 1 263 ? 19.203 -9.75 8.859 1 98.38 263 LEU B C 1
ATOM 4663 O O . LEU B 1 263 ? 19.25 -8.531 9.055 1 98.38 263 LEU B O 1
ATOM 4667 N N . PRO B 1 264 ? 19.094 -10.656 9.898 1 98.31 264 PRO B N 1
ATOM 4668 C CA . PRO B 1 264 ? 18.953 -10.102 11.242 1 98.31 264 PRO B CA 1
ATOM 4669 C C . PRO B 1 264 ? 20.125 -9.18 11.617 1 98.31 264 PRO B C 1
ATOM 4671 O O . PRO B 1 264 ? 19.891 -8.078 12.133 1 98.31 264 PRO B O 1
ATOM 4674 N N . GLU B 1 265 ? 21.281 -9.633 11.305 1 98 265 GLU B N 1
ATOM 4675 C CA . GLU B 1 265 ? 22.453 -8.82 11.594 1 98 265 GLU B CA 1
ATOM 4676 C C . GLU B 1 265 ? 22.422 -7.504 10.82 1 98 265 GLU B C 1
ATOM 4678 O O . GLU B 1 265 ? 22.688 -6.438 11.383 1 98 265 GLU B O 1
ATOM 4683 N N . MET B 1 266 ? 22.109 -7.539 9.539 1 98.38 266 MET B N 1
ATOM 4684 C CA . MET B 1 266 ? 22.109 -6.367 8.664 1 98.38 266 MET B CA 1
ATOM 4685 C C . MET B 1 266 ? 21.016 -5.391 9.055 1 98.38 266 MET B C 1
ATOM 4687 O O . MET B 1 266 ? 21.156 -4.18 8.898 1 98.38 266 MET B O 1
ATOM 4691 N N . ILE B 1 267 ? 19.906 -5.852 9.594 1 98.31 267 ILE B N 1
ATOM 4692 C CA . ILE B 1 267 ? 18.797 -5.008 10.023 1 98.31 267 ILE B CA 1
ATOM 4693 C C . ILE B 1 267 ? 19.125 -4.363 11.367 1 98.31 267 ILE B C 1
ATOM 4695 O O . ILE B 1 267 ? 18.938 -3.16 11.555 1 98.31 267 ILE B O 1
ATOM 4699 N N . LYS B 1 268 ? 19.656 -5.125 12.305 1 97.75 268 LYS B N 1
ATOM 4700 C CA . LYS B 1 268 ? 20.016 -4.625 13.633 1 97.75 268 LYS B CA 1
ATOM 4701 C C . LYS B 1 268 ? 21.094 -3.543 13.539 1 97.75 268 LYS B C 1
ATOM 4703 O O . LYS B 1 268 ? 21.094 -2.602 14.336 1 97.75 268 LYS B O 1
ATOM 4708 N N . SER B 1 269 ? 21.984 -3.631 12.547 1 97.44 269 SER B N 1
ATOM 4709 C CA . SER B 1 269 ? 23.062 -2.666 12.391 1 97.44 269 SER B CA 1
ATOM 4710 C C . SER B 1 269 ? 22.562 -1.356 11.797 1 97.44 269 SER B C 1
ATOM 4712 O O . SER B 1 269 ? 23.25 -0.342 11.828 1 97.44 269 SER B O 1
ATOM 4714 N N . GLY B 1 270 ? 21.406 -1.45 11.133 1 97.38 270 GLY B N 1
ATOM 4715 C CA . GLY B 1 270 ? 20.859 -0.277 10.461 1 97.38 270 GLY B CA 1
ATOM 4716 C C . GLY B 1 270 ? 21.234 -0.197 8.992 1 97.38 270 GLY B C 1
ATOM 4717 O O . GLY B 1 270 ? 20.766 0.683 8.273 1 97.38 270 GLY B O 1
ATOM 4718 N N . LYS B 1 271 ? 22.094 -1.133 8.609 1 98.56 271 LYS B N 1
ATOM 4719 C CA . LYS B 1 271 ? 22.406 -1.176 7.184 1 98.56 271 LYS B CA 1
ATOM 4720 C C . LYS B 1 271 ? 21.141 -1.33 6.352 1 98.56 271 LYS B C 1
ATOM 4722 O O . LYS B 1 271 ? 20.953 -0.625 5.359 1 98.56 271 LYS B O 1
ATOM 4727 N N . ILE B 1 272 ? 20.375 -2.26 6.766 1 98.75 272 ILE B N 1
ATOM 4728 C CA . ILE B 1 272 ? 19.016 -2.355 6.234 1 98.75 272 ILE B CA 1
ATOM 4729 C C . ILE B 1 272 ? 18.047 -1.609 7.148 1 98.75 272 ILE B C 1
ATOM 4731 O O . ILE B 1 272 ? 17.859 -1.991 8.305 1 98.75 272 ILE B O 1
ATOM 4735 N N . GLY B 1 273 ? 17.469 -0.576 6.629 1 98.25 273 GLY B N 1
ATOM 4736 C CA . GLY B 1 273 ? 16.562 0.23 7.445 1 98.25 273 GLY B CA 1
ATOM 4737 C C . GLY B 1 273 ? 15.188 -0.377 7.586 1 98.25 273 GLY B C 1
ATOM 4738 O O . GLY B 1 273 ? 14.477 -0.1 8.555 1 98.25 273 GLY B O 1
ATOM 4739 N N . ALA B 1 274 ? 14.797 -1.142 6.602 1 98.56 274 ALA B N 1
ATOM 4740 C CA . ALA B 1 274 ? 13.523 -1.848 6.602 1 98.56 274 ALA B CA 1
ATOM 4741 C C . ALA B 1 274 ? 13.547 -3.035 5.648 1 98.56 274 ALA B C 1
ATOM 4743 O O . ALA B 1 274 ? 14.281 -3.025 4.652 1 98.56 274 ALA B O 1
ATOM 4744 N N . PHE B 1 275 ? 12.781 -4.02 5.969 1 98.81 275 PHE B N 1
ATOM 4745 C CA . PHE B 1 275 ? 12.695 -5.227 5.152 1 98.81 275 PHE B CA 1
ATOM 4746 C C . PHE B 1 275 ? 11.242 -5.652 4.969 1 98.81 275 PHE B C 1
ATOM 4748 O O . PHE B 1 275 ? 10.508 -5.809 5.949 1 98.81 275 PHE B O 1
ATOM 4755 N N . GLY B 1 276 ? 10.734 -5.664 3.783 1 98.81 276 GLY B N 1
ATOM 4756 C CA . GLY B 1 276 ? 9.43 -6.195 3.422 1 98.81 276 GLY B CA 1
ATOM 4757 C C . GLY B 1 276 ? 9.508 -7.418 2.531 1 98.81 276 GLY B C 1
ATOM 4758 O O . GLY B 1 276 ? 10.172 -7.398 1.492 1 98.81 276 GLY B O 1
ATOM 4759 N N . SER B 1 277 ? 8.789 -8.477 2.922 1 98.81 277 SER B N 1
ATOM 4760 C CA . SER B 1 277 ? 8.938 -9.688 2.119 1 98.81 277 SER B CA 1
ATOM 4761 C C . SER B 1 277 ? 7.656 -10.516 2.127 1 98.81 277 SER B C 1
ATOM 4763 O O . SER B 1 277 ? 7.008 -10.656 3.168 1 98.81 277 SER B O 1
ATOM 4765 N N . ASP B 1 278 ? 7.344 -11.031 0.99 1 98.69 278 ASP B N 1
ATOM 4766 C CA . ASP B 1 278 ? 6.246 -11.977 0.838 1 98.69 278 ASP B CA 1
ATOM 4767 C C . ASP B 1 278 ? 6.766 -13.414 0.737 1 98.69 278 ASP B C 1
ATOM 4769 O O . ASP B 1 278 ? 5.98 -14.359 0.662 1 98.69 278 ASP B O 1
ATOM 4773 N N . VAL B 1 279 ? 8.078 -13.586 0.685 1 98.06 279 VAL B N 1
ATOM 4774 C CA . VAL B 1 279 ? 8.695 -14.891 0.472 1 98.06 279 VAL B CA 1
ATOM 4775 C C . VAL B 1 279 ? 9.898 -15.055 1.399 1 98.06 279 VAL B C 1
ATOM 4777 O O . VAL B 1 279 ? 10.531 -14.07 1.775 1 98.06 279 VAL B O 1
ATOM 4780 N N . PHE B 1 280 ? 10.195 -16.234 1.716 1 98 280 PHE B N 1
ATOM 4781 C CA . PHE B 1 280 ? 11.266 -16.547 2.658 1 98 280 PHE B CA 1
ATOM 4782 C C . PHE B 1 280 ? 12 -17.812 2.244 1 98 280 PHE B C 1
ATOM 4784 O O . PHE B 1 280 ? 11.453 -18.641 1.507 1 98 280 PHE B O 1
ATOM 4791 N N . GLU B 1 281 ? 13.18 -17.953 2.68 1 96.88 281 GLU B N 1
ATOM 4792 C CA . GLU B 1 281 ? 14.078 -19 2.199 1 96.88 281 GLU B CA 1
ATOM 4793 C C . GLU B 1 281 ? 13.594 -20.391 2.633 1 96.88 281 GLU B C 1
ATOM 4795 O O . GLU B 1 281 ? 13.781 -21.359 1.911 1 96.88 281 GLU B O 1
ATOM 4800 N N . HIS B 1 282 ? 12.922 -20.5 3.746 1 95.5 282 HIS B N 1
ATOM 4801 C CA . HIS B 1 282 ? 12.547 -21.797 4.309 1 95.5 282 HIS B CA 1
ATOM 4802 C C . HIS B 1 282 ? 11.047 -21.875 4.562 1 95.5 282 HIS B C 1
ATOM 4804 O O . HIS B 1 282 ? 10.617 -22.422 5.582 1 95.5 282 HIS B O 1
ATOM 4810 N N . GLU B 1 283 ? 10.305 -21.391 3.672 1 94 283 GLU B N 1
ATOM 4811 C CA . GLU B 1 283 ? 8.852 -21.391 3.803 1 94 283 GLU B CA 1
ATOM 4812 C C . GLU B 1 283 ? 8.328 -22.812 4.035 1 94 283 GLU B C 1
ATOM 4814 O O . GLU B 1 283 ? 8.867 -23.781 3.496 1 94 283 GLU B O 1
ATOM 4819 N N . PRO B 1 284 ? 7.312 -22.922 4.922 1 94.88 284 PRO B N 1
ATOM 4820 C CA . PRO B 1 284 ? 6.531 -21.891 5.594 1 94.88 284 PRO B CA 1
ATOM 4821 C C . PRO B 1 284 ? 7.129 -21.484 6.938 1 94.88 284 PRO B C 1
ATOM 4823 O O . PRO B 1 284 ? 6.508 -20.719 7.691 1 94.88 284 PRO B O 1
ATOM 4826 N N . GLU B 1 285 ? 8.328 -22.016 7.172 1 96.06 285 GLU B N 1
ATOM 4827 C CA . GLU B 1 285 ? 9.016 -21.625 8.398 1 96.06 285 GLU B CA 1
ATOM 4828 C C . GLU B 1 285 ? 9.719 -20.281 8.227 1 96.06 285 GLU B C 1
ATOM 4830 O O . GLU B 1 285 ? 10.484 -20.094 7.277 1 96.06 285 GLU B O 1
ATOM 4835 N N . VAL B 1 286 ? 9.422 -19.328 9.086 1 97 286 VAL B N 1
ATOM 4836 C CA . VAL B 1 286 ? 10.094 -18.047 9.148 1 97 286 VAL B CA 1
ATOM 4837 C C . VAL B 1 286 ? 10.633 -17.797 10.555 1 97 286 VAL B C 1
ATOM 4839 O O . VAL B 1 286 ? 9.93 -18.031 11.539 1 97 286 VAL B O 1
ATOM 4842 N N . SER B 1 287 ? 11.812 -17.391 10.664 1 96.38 287 SER B N 1
ATOM 4843 C CA . SER B 1 287 ? 12.445 -17.219 11.969 1 96.38 287 SER B CA 1
ATOM 4844 C C . SER B 1 287 ? 11.844 -16.047 12.727 1 96.38 287 SER B C 1
ATOM 4846 O O . SER B 1 287 ? 11.742 -14.945 12.188 1 96.38 287 SER B O 1
ATOM 4848 N N . PRO B 1 288 ? 11.516 -16.281 13.992 1 96.5 288 PRO B N 1
ATOM 4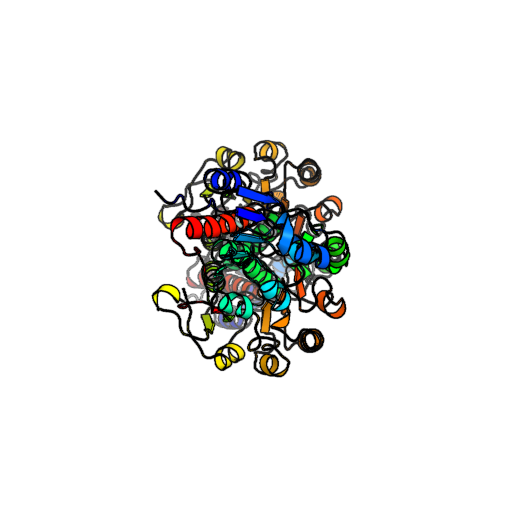849 C CA . PRO B 1 288 ? 11.055 -15.164 14.812 1 96.5 288 PRO B CA 1
ATOM 4850 C C . PRO B 1 288 ? 12.117 -14.086 15.008 1 96.5 288 PRO B C 1
ATOM 4852 O O . PRO B 1 288 ? 11.781 -12.922 15.258 1 96.5 288 PRO B O 1
ATOM 4855 N N . GLU B 1 289 ? 13.328 -14.484 14.852 1 96.88 289 GLU B N 1
ATOM 4856 C CA . GLU B 1 289 ? 14.406 -13.508 14.938 1 96.88 289 GLU B CA 1
ATOM 4857 C C . GLU B 1 289 ? 14.289 -12.461 13.836 1 96.88 289 GLU B C 1
ATOM 4859 O O . GLU B 1 289 ? 14.711 -11.312 14.008 1 96.88 289 GLU B O 1
ATOM 4864 N N . LEU B 1 290 ? 13.703 -12.906 12.742 1 97.56 290 LEU B N 1
ATOM 4865 C CA . LEU B 1 290 ? 13.562 -12.008 11.609 1 97.56 290 LEU B CA 1
ATOM 4866 C C . LEU B 1 290 ? 12.273 -11.195 11.719 1 97.56 290 LEU B C 1
ATOM 4868 O O . LEU B 1 290 ? 12.305 -9.969 11.727 1 97.56 290 LEU B O 1
ATOM 4872 N N . TYR B 1 291 ? 11.094 -11.852 11.883 1 96.62 291 TYR B N 1
ATOM 4873 C CA . TYR B 1 291 ? 9.828 -11.141 11.742 1 96.62 291 TYR B CA 1
ATOM 4874 C C . TYR B 1 291 ? 9.508 -10.336 12.992 1 96.62 291 TYR B C 1
ATOM 4876 O O . TYR B 1 291 ? 8.57 -9.531 13.008 1 96.62 291 TYR B O 1
ATOM 4884 N N . ASN B 1 292 ? 10.305 -10.453 14.078 1 95.19 292 ASN B N 1
ATOM 4885 C CA . ASN B 1 292 ? 10.102 -9.648 15.281 1 95.19 292 ASN B CA 1
ATOM 4886 C C . ASN B 1 292 ? 10.969 -8.391 15.266 1 95.19 292 ASN B C 1
ATOM 4888 O O . ASN B 1 292 ? 10.836 -7.531 16.141 1 95.19 292 ASN B O 1
ATOM 4892 N N . LEU B 1 293 ? 11.852 -8.266 14.32 1 95.88 293 LEU B N 1
ATOM 4893 C CA . LEU B 1 293 ? 12.695 -7.082 14.227 1 95.88 293 LEU B CA 1
ATOM 4894 C C . LEU B 1 293 ? 11.867 -5.859 13.836 1 95.88 293 LEU B C 1
ATOM 4896 O O . LEU B 1 293 ? 10.82 -5.988 13.203 1 95.88 293 LEU B O 1
ATOM 4900 N N . PRO B 1 294 ? 12.352 -4.703 14.234 1 92.12 294 PRO B N 1
ATOM 4901 C CA . PRO B 1 294 ? 11.633 -3.48 13.867 1 92.12 294 PRO B CA 1
ATOM 4902 C C . PRO B 1 294 ? 11.609 -3.242 12.359 1 92.12 294 PRO B C 1
ATOM 4904 O O . PRO B 1 294 ? 12.602 -3.52 11.672 1 92.12 294 PRO B O 1
ATOM 4907 N N . ASN B 1 295 ? 10.5 -2.799 11.945 1 95.69 295 ASN B N 1
ATOM 4908 C CA . ASN B 1 295 ? 10.281 -2.375 10.57 1 95.69 295 ASN B CA 1
ATOM 4909 C C . ASN B 1 295 ? 10.5 -3.521 9.586 1 95.69 295 ASN B C 1
ATOM 4911 O O . ASN B 1 295 ? 11.141 -3.342 8.547 1 95.69 295 ASN B O 1
ATOM 4915 N N . VAL B 1 296 ? 10.18 -4.684 9.961 1 97.94 296 VAL B N 1
ATOM 4916 C CA . VAL B 1 296 ? 10.062 -5.848 9.094 1 97.94 296 VAL B CA 1
ATOM 4917 C C . VAL B 1 296 ? 8.586 -6.125 8.797 1 97.94 296 VAL B C 1
ATOM 4919 O O . VAL B 1 296 ? 7.789 -6.316 9.719 1 97.94 296 VAL B O 1
ATOM 4922 N N . VAL B 1 297 ? 8.203 -6.035 7.559 1 98.31 297 VAL B N 1
ATOM 4923 C CA . VAL B 1 297 ? 6.863 -6.352 7.082 1 98.31 297 VAL B CA 1
ATOM 4924 C C . VAL B 1 297 ? 6.863 -7.711 6.387 1 98.31 297 VAL B C 1
ATOM 4926 O O . VAL B 1 297 ? 7.395 -7.848 5.281 1 98.31 297 VAL B O 1
ATOM 4929 N N . SER B 1 298 ? 6.281 -8.703 7.02 1 98.56 298 SER B N 1
ATOM 4930 C CA . SER B 1 298 ? 6.344 -10.07 6.516 1 98.56 298 SER B CA 1
ATOM 4931 C C . SER B 1 298 ? 4.957 -10.586 6.129 1 98.56 298 SER B C 1
ATOM 4933 O O . SER B 1 298 ? 3.988 -10.383 6.863 1 98.56 298 SER B O 1
ATOM 4935 N N . LEU B 1 299 ? 4.828 -11.148 4.992 1 98.69 299 LEU B N 1
ATOM 4936 C CA . LEU B 1 299 ? 3.602 -11.773 4.512 1 98.69 299 LEU B CA 1
ATOM 4937 C C . LEU B 1 299 ? 3.832 -13.242 4.191 1 98.69 299 LEU B C 1
ATOM 4939 O O . LEU B 1 299 ? 4.926 -13.625 3.766 1 98.69 299 LEU B O 1
ATOM 4943 N N . PRO B 1 300 ? 2.863 -14.086 4.383 1 98.25 300 PRO B N 1
ATOM 4944 C CA . PRO B 1 300 ? 2.998 -15.523 4.148 1 98.25 300 PRO B CA 1
ATOM 4945 C C . PRO B 1 300 ? 2.633 -15.93 2.723 1 98.25 300 PRO B C 1
ATOM 4947 O O . PRO B 1 300 ? 1.721 -16.734 2.52 1 98.25 300 PRO B O 1
ATOM 4950 N N . HIS B 1 301 ? 3.434 -15.391 1.774 1 97.06 301 HIS B N 1
ATOM 4951 C CA . HIS B 1 301 ? 3.318 -15.758 0.367 1 97.06 301 HIS B CA 1
ATOM 4952 C C . HIS B 1 301 ? 1.909 -15.5 -0.156 1 97.06 301 HIS B C 1
ATOM 4954 O O . HIS B 1 301 ? 1.267 -16.406 -0.693 1 97.06 301 HIS B O 1
ATOM 4960 N N . LEU B 1 302 ? 1.498 -14.234 -0.153 1 98.12 302 LEU B N 1
ATOM 4961 C CA . LEU B 1 302 ? 0.129 -13.836 -0.465 1 98.12 302 LEU B CA 1
ATOM 4962 C C . LEU B 1 302 ? 0.056 -13.156 -1.83 1 98.12 302 LEU B C 1
ATOM 4964 O O . LEU B 1 302 ? -0.981 -12.602 -2.197 1 98.12 302 LEU B O 1
ATOM 4968 N N . GLY B 1 303 ? 1.097 -13.086 -2.57 1 97.5 303 GLY B N 1
ATOM 4969 C CA . GLY B 1 303 ? 1.197 -12.328 -3.809 1 97.5 303 GLY B CA 1
ATOM 4970 C C . GLY B 1 303 ? 0.001 -12.516 -4.719 1 97.5 303 GLY B C 1
ATOM 4971 O O . GLY B 1 303 ? -0.511 -11.547 -5.289 1 97.5 303 GLY B O 1
ATOM 4972 N N . THR B 1 304 ? -0.449 -13.742 -4.836 1 96.25 304 THR B N 1
ATOM 4973 C CA . THR B 1 304 ? -1.562 -14.031 -5.734 1 96.25 304 THR B CA 1
ATOM 4974 C C . THR B 1 304 ? -2.748 -14.602 -4.957 1 96.25 304 THR B C 1
ATOM 4976 O O . THR B 1 304 ? -3.609 -15.266 -5.535 1 96.25 304 THR B O 1
ATOM 4979 N N . HIS B 1 305 ? -2.762 -14.344 -3.645 1 96.69 305 HIS B N 1
ATOM 4980 C CA . HIS B 1 305 ? -3.795 -14.883 -2.77 1 96.69 305 HIS B CA 1
ATOM 4981 C C . HIS B 1 305 ? -5.066 -14.047 -2.832 1 96.69 305 HIS B C 1
ATOM 4983 O O . HIS B 1 305 ? -5.438 -13.398 -1.85 1 96.69 305 HIS B O 1
ATOM 4989 N N . SER B 1 306 ? -5.734 -14.062 -3.908 1 97.44 306 SER B N 1
ATOM 4990 C CA . SER B 1 306 ? -7.043 -13.453 -4.121 1 97.44 306 SER B CA 1
ATOM 4991 C C . SER B 1 306 ? -7.895 -14.297 -5.066 1 97.44 306 SER B C 1
ATOM 4993 O O . SER B 1 306 ? -7.363 -15.047 -5.887 1 97.44 306 SER B O 1
ATOM 4995 N N . ILE B 1 307 ? -9.141 -14.172 -4.977 1 97.5 307 ILE B N 1
ATOM 4996 C CA . ILE B 1 307 ? -10.07 -14.938 -5.797 1 97.5 307 ILE B CA 1
ATOM 4997 C C . ILE B 1 307 ? -9.828 -14.641 -7.273 1 97.5 307 ILE B C 1
ATOM 4999 O O . ILE B 1 307 ? -9.711 -15.562 -8.086 1 97.5 307 ILE B O 1
ATOM 5003 N N . GLU B 1 308 ? -9.719 -13.406 -7.602 1 98 308 GLU B N 1
ATOM 5004 C CA . GLU B 1 308 ? -9.531 -12.992 -8.984 1 98 308 GLU B CA 1
ATOM 5005 C C . GLU B 1 308 ? -8.211 -13.5 -9.547 1 98 308 GLU B C 1
ATOM 5007 O O . GLU B 1 308 ? -8.164 -14.055 -10.648 1 98 308 GLU B O 1
ATOM 5012 N N . ALA B 1 309 ? -7.125 -13.328 -8.797 1 97.44 309 ALA B N 1
ATOM 5013 C CA . ALA B 1 309 ? -5.805 -13.758 -9.25 1 97.44 309 ALA B CA 1
ATOM 5014 C C . ALA B 1 309 ? -5.75 -15.273 -9.43 1 97.44 309 ALA B C 1
ATOM 5016 O O . ALA B 1 309 ? -5.277 -15.766 -10.461 1 97.44 309 ALA B O 1
ATOM 5017 N N . SER B 1 310 ? -6.273 -15.992 -8.453 1 97 310 SER B N 1
ATOM 5018 C CA . SER B 1 310 ? -6.254 -17.453 -8.508 1 97 310 SER B CA 1
ATOM 5019 C C . SER B 1 310 ? -7.066 -17.969 -9.688 1 97 310 SER B C 1
ATOM 5021 O O . SER B 1 310 ? -6.629 -18.875 -10.406 1 97 310 SER B O 1
ATOM 5023 N N . ARG B 1 311 ? -8.188 -17.391 -9.875 1 97.88 311 ARG B N 1
ATOM 5024 C CA . ARG B 1 311 ? -9.016 -17.766 -11.008 1 97.88 311 ARG B CA 1
ATOM 5025 C C . ARG B 1 311 ? -8.281 -17.531 -12.328 1 97.88 311 ARG B C 1
ATOM 5027 O O . ARG B 1 311 ? -8.234 -18.422 -13.188 1 97.88 311 ARG B O 1
ATOM 5034 N N . ASN B 1 312 ? -7.723 -16.391 -12.445 1 98.31 312 ASN B N 1
ATOM 5035 C CA . ASN B 1 312 ? -7.004 -16.047 -13.664 1 98.31 312 ASN B CA 1
ATOM 5036 C C . ASN B 1 312 ? -5.82 -16.984 -13.898 1 98.31 312 ASN B C 1
ATOM 5038 O O . ASN B 1 312 ? -5.531 -17.344 -15.039 1 98.31 312 ASN B O 1
ATOM 5042 N N . MET B 1 313 ? -5.129 -17.328 -12.859 1 98.31 313 MET B N 1
ATOM 5043 C CA . MET B 1 313 ? -3.99 -18.234 -12.953 1 98.31 313 MET B CA 1
ATOM 5044 C C . MET B 1 313 ? -4.434 -19.625 -13.406 1 98.31 313 MET B C 1
ATOM 5046 O O . MET B 1 313 ? -3.83 -20.203 -14.305 1 98.31 313 MET B O 1
ATOM 5050 N N . GLU B 1 314 ? -5.484 -20.078 -12.781 1 98.31 314 GLU B N 1
ATOM 5051 C CA . GLU B 1 314 ? -6.016 -21.391 -13.156 1 98.31 314 GLU B CA 1
ATOM 5052 C C . GLU B 1 314 ? -6.465 -21.406 -14.617 1 98.31 314 GLU B C 1
ATOM 5054 O O . GLU B 1 314 ? -6.184 -22.359 -15.344 1 98.31 314 GLU B O 1
ATOM 5059 N N . GLU B 1 315 ? -7.129 -20.375 -15 1 98.62 315 GLU B N 1
ATOM 5060 C CA . GLU B 1 315 ? -7.582 -20.281 -16.375 1 98.62 315 GLU B CA 1
ATOM 5061 C C . GLU B 1 315 ? -6.398 -20.25 -17.344 1 98.62 315 GLU B C 1
ATOM 5063 O O . GLU B 1 315 ? -6.465 -20.828 -18.438 1 98.62 315 GLU B O 1
ATOM 5068 N N . TRP B 1 316 ? -5.383 -19.594 -16.953 1 98.62 316 TRP B N 1
ATOM 5069 C CA . TRP B 1 316 ? -4.176 -19.516 -17.766 1 98.62 316 TRP B CA 1
ATOM 5070 C C . TRP B 1 316 ? -3.572 -20.891 -17.984 1 98.62 316 TRP B C 1
ATOM 5072 O O . TRP B 1 316 ? -3.072 -21.188 -19.078 1 98.62 316 TRP B O 1
ATOM 5082 N N . VAL B 1 317 ? -3.617 -21.719 -16.969 1 98.62 317 VAL B N 1
ATOM 5083 C CA . VAL B 1 317 ? -3.139 -23.094 -17.094 1 98.62 317 VAL B CA 1
ATOM 5084 C C . VAL B 1 317 ? -3.926 -23.828 -18.188 1 98.62 317 VAL B C 1
ATOM 5086 O O . VAL B 1 317 ? -3.342 -24.469 -19.062 1 98.62 317 VAL B O 1
ATOM 5089 N N . VAL B 1 318 ? -5.23 -23.672 -18.172 1 98.69 318 VAL B N 1
ATOM 5090 C CA . VAL B 1 318 ? -6.102 -24.312 -19.156 1 98.69 318 VAL B CA 1
ATOM 5091 C C . VAL B 1 318 ? -5.793 -23.766 -20.547 1 98.69 318 VAL B C 1
ATOM 5093 O O . VAL B 1 318 ? -5.738 -24.516 -21.516 1 98.69 318 VAL B O 1
ATOM 5096 N N . GLU B 1 319 ? -5.551 -22.5 -20.578 1 98.75 319 GLU B N 1
ATOM 5097 C CA . GLU B 1 319 ? -5.254 -21.859 -21.859 1 98.75 319 GLU B CA 1
ATOM 5098 C C . GLU B 1 319 ? -3.955 -22.391 -22.453 1 98.75 319 GLU B C 1
ATOM 5100 O O . GLU B 1 319 ? -3.834 -22.531 -23.672 1 98.75 319 GLU B O 1
ATOM 5105 N N . ASN B 1 320 ? -2.982 -22.625 -21.656 1 98.75 320 ASN B N 1
ATOM 5106 C CA . ASN B 1 320 ? -1.749 -23.234 -22.125 1 98.75 320 ASN B CA 1
ATOM 5107 C C . ASN B 1 320 ? -2.012 -24.594 -22.766 1 98.75 320 ASN B C 1
ATOM 5109 O O . ASN B 1 320 ? -1.52 -24.891 -23.859 1 98.75 320 ASN B O 1
ATOM 5113 N N . ILE B 1 321 ? -2.801 -25.375 -22.125 1 98.69 321 ILE B N 1
ATOM 5114 C CA . ILE B 1 321 ? -3.123 -26.719 -22.609 1 98.69 321 ILE B CA 1
ATOM 5115 C C . ILE B 1 321 ? -3.932 -26.641 -23.891 1 98.69 321 ILE B C 1
ATOM 5117 O O . ILE B 1 321 ? -3.619 -27.312 -24.875 1 98.69 321 ILE B O 1
ATOM 5121 N N . GLU B 1 322 ? -4.891 -25.781 -23.859 1 98.56 322 GLU B N 1
ATOM 5122 C CA . GLU B 1 322 ? -5.727 -25.578 -25.047 1 98.56 322 GLU B CA 1
ATOM 5123 C C . GLU B 1 322 ? -4.898 -25.125 -26.234 1 98.56 322 GLU B C 1
ATOM 5125 O O . GLU B 1 322 ? -5.094 -25.594 -27.359 1 98.56 322 GLU B O 1
ATOM 5130 N N . SER B 1 323 ? -4.055 -24.172 -25.984 1 98.56 323 SER B N 1
ATOM 5131 C CA . SER B 1 323 ? -3.188 -23.672 -27.062 1 98.56 323 SER B CA 1
ATOM 5132 C C . SER B 1 323 ? -2.371 -24.812 -27.672 1 98.56 323 SER B C 1
ATOM 5134 O O . SER B 1 323 ? -2.27 -24.922 -28.891 1 98.56 323 SER B O 1
ATOM 5136 N N . PHE B 1 324 ? -1.856 -25.656 -26.828 1 98.62 324 PHE B N 1
ATOM 5137 C CA . PHE B 1 324 ? -1.063 -26.766 -27.344 1 98.62 324 PHE B CA 1
ATOM 5138 C C . PHE B 1 324 ? -1.923 -27.703 -28.172 1 98.62 324 PHE B C 1
ATOM 5140 O O . PHE B 1 324 ? -1.512 -28.141 -29.25 1 98.62 324 PHE B O 1
ATOM 5147 N N . ILE B 1 325 ? -3.062 -28.031 -27.688 1 98.12 325 ILE B N 1
ATOM 5148 C CA . ILE B 1 325 ? -3.951 -28.953 -28.375 1 98.12 325 ILE B CA 1
ATOM 5149 C C . ILE B 1 325 ? -4.289 -28.406 -29.766 1 98.12 325 ILE B C 1
ATOM 5151 O O . ILE B 1 325 ? -4.332 -29.156 -30.734 1 98.12 325 ILE B O 1
ATOM 5155 N N . LYS B 1 326 ? -4.375 -27.141 -29.781 1 97.38 326 LYS B N 1
ATOM 5156 C CA . LYS B 1 326 ? -4.848 -26.531 -31.016 1 97.38 326 LYS B CA 1
ATOM 5157 C C . LYS B 1 326 ? -3.682 -26.203 -31.953 1 97.38 326 LYS B C 1
ATOM 5159 O O . LYS B 1 326 ? -3.826 -26.234 -33.156 1 97.38 326 LYS B O 1
ATOM 5164 N N . THR B 1 327 ? -2.531 -25.891 -31.406 1 97.62 327 THR B N 1
ATOM 5165 C CA . THR B 1 327 ? -1.499 -25.297 -32.25 1 97.62 327 THR B CA 1
ATOM 5166 C C . THR B 1 327 ? -0.198 -26.094 -32.156 1 97.62 327 THR B C 1
ATOM 5168 O O . THR B 1 327 ? 0.714 -25.906 -32.938 1 97.62 327 THR B O 1
ATOM 5171 N N . GLY B 1 328 ? -0.058 -26.906 -31.188 1 97.62 328 GLY B N 1
ATOM 5172 C CA . GLY B 1 328 ? 1.177 -27.625 -30.953 1 97.62 328 GLY B CA 1
ATOM 5173 C C . GLY B 1 328 ? 2.154 -26.891 -30.062 1 97.62 328 GLY B C 1
ATOM 5174 O O . GLY B 1 328 ? 3.266 -27.359 -29.812 1 97.62 328 GLY B O 1
ATOM 5175 N N . LYS B 1 329 ? 1.669 -25.688 -29.547 1 98.44 329 LYS B N 1
ATOM 5176 C CA . LYS B 1 329 ? 2.531 -24.875 -28.688 1 98.44 329 LYS B CA 1
ATOM 5177 C C . LYS B 1 329 ? 1.762 -24.344 -27.484 1 98.44 329 LYS B C 1
ATOM 5179 O O . LYS B 1 329 ? 0.602 -23.953 -27.609 1 98.44 329 LYS B O 1
ATOM 5184 N N . VAL B 1 330 ? 2.447 -24.375 -26.359 1 98.56 330 VAL B N 1
ATOM 5185 C CA . VAL B 1 330 ? 1.854 -23.75 -25.188 1 98.56 330 VAL B CA 1
ATOM 5186 C C . VAL B 1 330 ? 1.871 -22.234 -25.344 1 98.56 330 VAL B C 1
ATOM 5188 O O . VAL B 1 330 ? 2.635 -21.703 -26.156 1 98.56 330 VAL B O 1
ATOM 5191 N N . LYS B 1 331 ? 0.964 -21.562 -24.625 1 97.5 331 LYS B N 1
ATOM 5192 C CA . LYS B 1 331 ? 0.835 -20.109 -24.672 1 97.5 331 LYS B CA 1
ATOM 5193 C C . LYS B 1 331 ? 2.094 -19.438 -24.141 1 97.5 331 LYS B C 1
ATOM 5195 O O . LYS B 1 331 ? 2.555 -18.438 -24.703 1 97.5 331 LYS B O 1
ATOM 5200 N N . THR B 1 332 ? 2.613 -19.953 -22.984 1 96.62 332 THR B N 1
ATOM 5201 C CA . THR B 1 332 ? 3.812 -19.391 -22.375 1 96.62 332 THR B CA 1
ATOM 5202 C C . THR B 1 332 ? 4.812 -20.5 -22.047 1 96.62 332 THR B C 1
ATOM 5204 O O . THR B 1 332 ? 4.637 -21.234 -21.062 1 96.62 332 THR B O 1
ATOM 5207 N N . ILE B 1 333 ? 5.828 -20.609 -22.844 1 97.38 333 ILE B N 1
ATOM 5208 C CA . ILE B 1 333 ? 6.875 -21.609 -22.641 1 97.38 333 ILE B CA 1
ATOM 5209 C C . ILE B 1 333 ? 7.914 -21.062 -21.656 1 97.38 333 ILE B C 1
ATOM 5211 O O . ILE B 1 333 ? 8.219 -19.859 -21.656 1 97.38 333 ILE B O 1
ATOM 5215 N N . VAL B 1 334 ? 8.492 -21.844 -20.734 1 95.25 334 VAL B N 1
ATOM 5216 C CA . VAL B 1 334 ? 9.469 -21.391 -19.75 1 95.25 334 VAL B CA 1
ATOM 5217 C C . VAL B 1 334 ? 10.742 -20.938 -20.469 1 95.25 334 VAL B C 1
ATOM 5219 O O . VAL B 1 334 ? 11.055 -21.391 -21.562 1 95.25 334 VAL B O 1
ATOM 5222 N N . PRO B 1 335 ? 11.469 -20.062 -19.844 1 90.12 335 PRO B N 1
ATOM 5223 C CA . PRO B 1 335 ? 12.625 -19.453 -20.5 1 90.12 335 PRO B CA 1
ATOM 5224 C C . PRO B 1 335 ? 13.672 -20.469 -20.938 1 90.12 335 PRO B C 1
ATOM 5226 O O . PRO B 1 335 ? 14.32 -20.281 -21.969 1 90.12 335 PRO B O 1
ATOM 5229 N N . GLU B 1 336 ? 13.82 -21.547 -20.25 1 92.62 336 GLU B N 1
ATOM 5230 C CA . GLU B 1 336 ? 14.828 -22.562 -20.547 1 92.62 336 GLU B CA 1
ATOM 5231 C C . GLU B 1 336 ? 14.539 -23.25 -21.891 1 92.62 336 GLU B C 1
ATOM 5233 O O . GLU B 1 336 ? 15.438 -23.828 -22.5 1 92.62 336 GLU B O 1
ATOM 5238 N N . GLN B 1 337 ? 13.328 -23.188 -22.297 1 97.06 337 GLN B N 1
ATOM 5239 C CA . GLN B 1 337 ? 12.93 -23.922 -23.484 1 97.06 337 GLN B CA 1
ATOM 5240 C C . GLN B 1 337 ? 12.664 -22.969 -24.656 1 97.06 337 GLN B C 1
ATOM 5242 O O . GLN B 1 337 ? 12.219 -23.406 -25.719 1 97.06 337 GLN B O 1
ATOM 5247 N N . LYS B 1 338 ? 12.898 -21.719 -24.438 1 92.94 338 LYS B N 1
ATOM 5248 C CA . LYS B 1 338 ? 12.648 -20.75 -25.5 1 92.94 338 LYS B CA 1
ATOM 5249 C C . LYS B 1 338 ? 13.438 -21.094 -26.75 1 92.94 338 LYS B C 1
ATOM 5251 O O . LYS B 1 338 ? 14.648 -21.312 -26.688 1 92.94 338 LYS B O 1
ATOM 5256 N N . GLY B 1 339 ? 12.773 -21.172 -27.844 1 93.38 339 GLY B N 1
ATOM 5257 C CA . GLY B 1 339 ? 13.406 -21.422 -29.125 1 93.38 339 GLY B CA 1
ATOM 5258 C C . GLY B 1 339 ? 13.609 -22.891 -29.438 1 93.38 339 GLY B C 1
ATOM 5259 O O . GLY B 1 339 ? 14.102 -23.25 -30.5 1 93.38 339 GLY B O 1
ATOM 5260 N N . LEU B 1 340 ? 13.156 -23.719 -28.547 1 95.31 340 LEU B N 1
ATOM 5261 C CA . LEU B 1 340 ? 13.422 -25.141 -28.734 1 95.31 340 LEU B CA 1
ATOM 5262 C C . LEU B 1 340 ? 12.25 -25.844 -29.406 1 95.31 340 LEU B C 1
ATOM 5264 O O . LEU B 1 340 ? 12.406 -26.938 -29.953 1 95.31 340 LEU B O 1
ATOM 5268 N N . PHE B 1 341 ? 11.125 -25.25 -29.328 1 93.5 341 PHE B N 1
ATOM 5269 C CA . PHE B 1 341 ? 9.93 -25.859 -29.906 1 93.5 341 PHE B CA 1
ATOM 5270 C C . PHE B 1 341 ? 9.297 -24.922 -30.938 1 93.5 341 PHE B C 1
ATOM 5272 O O . PHE B 1 341 ? 9.469 -23.703 -30.875 1 93.5 341 PHE B O 1
#

Sequence (682 aa):
MTTKPRAKVLRTSPFSLSESKWNELRKIADVIDCESTNRDEFIRDLQTKYADITNIARDFDSLAITGRLDAEIAKHVPSTLKTISHCGAGYDQIDVAPFTEIGVQVSNVTDPVAGPTADTAVFLVLGAMRRFVDGHKALIAGQWPKAAAEGRNVIDMAHSPQGKTLAILGMGGIGRAIRDRLTPFGFDKIIYYNRNRLSPELEKNAQYVSLDELYRTADVIVIGIPLNANTRHMINKESIGKMKDGVVLVNIARGAIIDEAVLPEMIKSGKIGAFGSDVFEHEPEVSPELYNLPNVVSLPHLGTHSIEASRNMEEWVVENIESFIKTGKVKTIVPEQKGLFMTTKPRAKVLRTSPFSLSESKWNELRKIADVIDCESTNRDEFIRDLQTKYADITNIARDFDSLAITGRLDAEIAKHVPSTLKTISHCGAGYDQIDVAPFTEIGVQVSNVTDPVAGPTADTAVFLVLGAMRRFVDGHKALIAGQWPKAAAEGRNVIDMAHSPQGKTLAILGMGGIGRAIRDRLTPFGFDKIIYYNRNRLSPELEKNAQYVSLDELYRTADVIVIGIPLNANTRHMINKESIGKMKDGVVLVNIARGAIIDEAVLPEMIKSGKIGAFGSDVFEHEPEVSPELYNLPNVVSLPHLGTHSIEASRNMEEWVVENIESFIKTGKVKTIVPEQKGLF

InterPro domains:
  IPR006139 D-isomer specific 2-hydroxyacid dehydrogenase, catalytic domain [PF00389] (47-334)
  IPR006140 D-isomer specific 2-hydroxyacid dehydrogenase, NAD-binding domain [PF02826] (123-303)
  IPR029752 D-isomer specific 2-hydroxyacid dehydrogenase, NAD-binding domain conserved site 1 [PS00065] (166-194)
  IPR029753 D-isomer specific 2-hydroxyacid dehydrogenase, NAD-binding domain conserved site [PS00671] (243-259)
  IPR036291 NAD(P)-binding domain superfamily [SSF51735] (117-303)
  IPR050223 D-isomer specific 2-hydroxyacid dehydrogenase [PTHR10996] (36-327)

Nearest PDB structures (foldseek):
  3wnv-assembly1_A  TM=9.574E-01  e=1.343E-40  Paecilomyces sp. 'thermophila'
  6bii-assembly1_B  TM=8.893E-01  e=1.244E-31  Pyrococcus yayanosii CH1
  5aov-assembly1_A-2  TM=8.891E-01  e=2.862E-31  Pyrococcus furiosus
  2dbq-assembly1_A  TM=8.783E-01  e=3.038E-31  Pyrococcus horikoshii
  7dkm-assembly1_A  TM=8.783E-01  e=2.573E-27  Homo sapiens